Protein AF-A0A6S7K8Q0-F1 (afdb_monomer)

Secondary structure (DSSP, 8-state):
----------HHHHHHHHHHHHHHHHHHHHHHHHHHHHHHHHHHHHHHHHHHHHHHHHHHHHHHT-GGGHHHHHHHHHHHHT-----HHHHHTTHHHHHHHHHHHHHH-HHHHHHHHHHHHHTT---HHHHHHIIIIITGGG-SHHHHHHHHHHHHHHHHIIIII-SSTTGGG-SS--HHHHHHHHHHHH-HHHHHHHHHHHHHHHHHHHH--S----S-HHHHHHHS-HHHHHHHH-STT-TTHHHHHHHHHHHHHHHHHHHHHHHHHHHHHHGGG--HHHHHHHHHHHHHHHHHT--HHHHHHHHHHHIIIIIIHHHHHS-TTTT--S--PPPHHHHHHHHHHHHHHHHHHHHHTT--GGGS-HHHHHHHHTTT-

Solvent-accessible surface area (backbone atoms only — not comparable to full-atom values): 20858 Å² total; per-residue (Å²): 135,85,79,84,81,73,74,76,74,56,61,67,59,53,51,50,50,52,51,52,49,52,53,48,53,56,47,53,51,51,50,52,50,51,51,50,54,51,51,52,53,52,50,51,52,48,52,53,51,52,52,50,53,52,51,52,53,51,38,52,53,45,39,73,75,33,77,89,37,42,66,61,34,52,52,51,48,56,49,63,77,66,66,74,92,71,60,57,53,82,76,53,39,80,52,36,61,57,53,50,49,52,52,48,54,51,66,74,35,42,66,58,55,35,51,52,41,55,52,31,47,76,69,72,44,83,39,54,70,59,51,44,47,43,39,50,63,77,33,52,37,43,75,47,71,70,36,36,51,47,53,49,53,28,51,48,51,50,53,37,41,31,43,53,71,37,95,58,43,65,59,79,72,49,88,72,62,34,51,68,59,43,50,49,56,46,45,45,72,51,32,64,60,47,32,53,36,52,31,67,29,42,32,68,59,54,47,52,44,50,70,46,68,85,63,70,56,43,86,44,71,69,60,48,64,70,74,47,54,73,68,57,45,38,71,74,42,42,57,95,87,42,95,59,23,69,55,50,48,50,58,48,38,51,52,25,48,51,54,48,50,52,51,53,51,50,38,53,53,36,37,62,70,37,55,85,57,59,38,68,71,56,54,50,50,49,50,46,48,37,54,29,32,43,74,54,67,44,53,72,71,58,19,51,38,51,38,51,41,45,47,44,62,72,58,49,38,58,38,56,75,48,39,66,88,66,55,43,96,59,92,77,71,68,42,76,39,17,53,50,35,35,50,43,54,44,53,43,53,55,45,55,43,39,57,72,57,68,53,82,66,86,82,59,57,70,58,51,54,52,52,58,69,53,71,85,108

Mean predicted aligned error: 10.44 Å

pLDDT: mean 83.16, std 11.03, range [37.88, 95.56]

Sequence (377 aa):
MADREEGEIDISALRLHLRDEYAFVNKQKRDLQKDYNTIVSTGDSLLRGLWIAGQQWRNLNRLRGGPKFASECAYTSSLLDSIQFQDGYATVGFKEVKYGNFLRDLRENTEILKSILILADKYNIDTSAFLRTIITSLYGSCLFPVDEKSVLTIVKGIIQYHLVYSEKPLTIFSKDGNSFANILDVLFHTSLPCRAFLVLACREVVFDILLDGSLYWTLEEQELLSVMDVQEVRKRFGEPGSPGTTERIKDHMMRCWVALADTVYALFKKINSSLVCLPDSLIWIVSCFYKSSLKRGFNDGKARQLVMRFFINQVIVPLLSRPQPFIIDTEIRASRVANFNLKKVTLIIQTLVSIEAGDDMSYLSSEARQFYENLDK

Organism: Paramuricea clavata (NCBI:txid317549)

Nearest PDB structures (foldseek):
  3fay-assembly1_A  TM=6.959E-01  e=2.124E-05  Homo sapiens
  8bos-assembly1_G  TM=7.277E-01  e=2.956E-04  Homo sapiens
  1wq1-assembly1_G  TM=7.244E-01  e=3.080E-04  Homo sapiens

Radius of gyration: 29.37 Å; Cα contacts (8 Å, |Δi|>4): 299; chains: 1; bounding box: 106×54×82 Å

InterPro domains:
  IPR001936 Ras GTPase-activating domain [PF00616] (156-352)
  IPR001936 Ras GTPase-activating domain [PS50018] (177-354)
  IPR008936 Rho GTPase activation protein [G3DSA:1.10.506.10] (95-376)
  IPR008936 Rho GTPase activation protein [SSF48350] (123-356)

Structure (mmCIF, N/CA/C/O backbone):
data_AF-A0A6S7K8Q0-F1
#
_entry.id   AF-A0A6S7K8Q0-F1
#
loop_
_atom_site.group_PDB
_atom_site.id
_atom_site.type_symbol
_atom_site.label_atom_id
_atom_site.label_alt_id
_atom_site.label_comp_id
_atom_site.label_asym_id
_atom_site.label_entity_id
_atom_site.label_seq_id
_atom_site.pdbx_PDB_ins_code
_atom_site.Cartn_x
_atom_site.Cartn_y
_atom_site.Cartn_z
_atom_site.occupancy
_atom_site.B_iso_or_equiv
_atom_site.auth_seq_id
_atom_site.auth_comp_id
_atom_site.auth_asym_id
_atom_site.auth_atom_id
_atom_site.pdbx_PDB_model_num
ATOM 1 N N . MET A 1 1 ? -75.425 20.287 40.390 1.00 37.88 1 MET A N 1
ATOM 2 C CA . MET A 1 1 ? -75.888 18.935 40.022 1.00 37.88 1 MET A CA 1
ATOM 3 C C . MET A 1 1 ? -75.105 18.578 38.773 1.00 37.88 1 MET A C 1
ATOM 5 O O . MET A 1 1 ? -75.298 19.256 37.777 1.00 37.88 1 MET A O 1
ATOM 9 N N . ALA A 1 2 ? -73.937 17.959 38.965 1.00 43.38 2 ALA A N 1
ATOM 10 C CA . ALA A 1 2 ? -73.755 16.494 38.926 1.00 43.38 2 ALA A CA 1
ATOM 11 C C . ALA A 1 2 ? -73.730 16.065 37.441 1.00 43.38 2 ALA A C 1
ATOM 13 O O . ALA A 1 2 ? -74.684 16.356 36.737 1.00 43.38 2 ALA A O 1
ATOM 14 N N . ASP A 1 3 ? -72.661 15.547 36.843 1.00 40.62 3 ASP A N 1
ATOM 15 C CA . ASP A 1 3 ? -71.545 14.771 37.374 1.00 40.62 3 ASP A CA 1
ATOM 16 C C . ASP A 1 3 ? -70.276 15.029 36.551 1.00 40.62 3 ASP A C 1
ATOM 18 O O . ASP A 1 3 ? -70.314 15.143 35.326 1.00 40.62 3 ASP A O 1
ATOM 22 N N . ARG A 1 4 ? -69.132 15.132 37.236 1.00 43.72 4 ARG A N 1
ATOM 23 C CA . ARG A 1 4 ? -67.839 14.860 36.608 1.00 43.72 4 ARG A CA 1
ATOM 24 C C . ARG A 1 4 ? -67.750 13.342 36.534 1.00 43.72 4 ARG A C 1
ATOM 26 O O . ARG A 1 4 ? -67.587 12.711 37.571 1.00 43.72 4 ARG A O 1
ATOM 33 N N . GLU A 1 5 ? -67.870 12.778 35.338 1.00 47.22 5 GLU A N 1
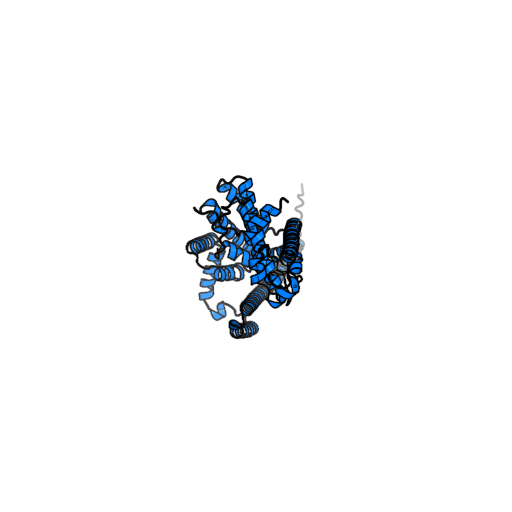ATOM 34 C CA . GLU A 1 5 ? -67.398 11.422 35.070 1.00 47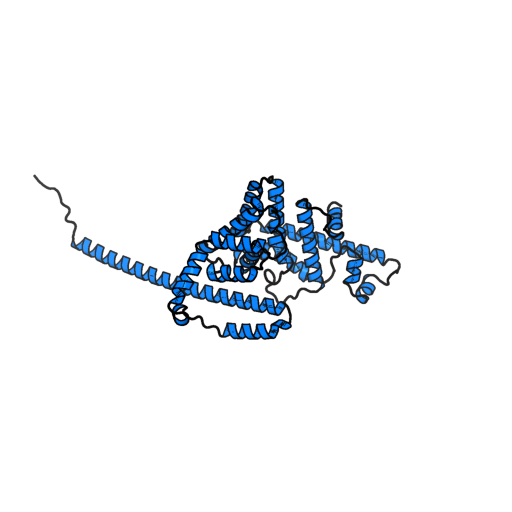.22 5 GLU A CA 1
ATOM 35 C C . GLU A 1 5 ? -65.873 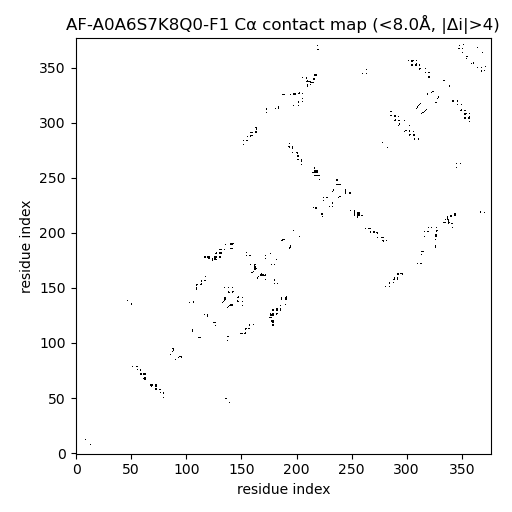11.429 35.257 1.00 47.22 5 GLU A C 1
ATOM 37 O O . GLU A 1 5 ? -65.096 11.680 34.336 1.00 47.22 5 GLU A O 1
ATOM 42 N N . GLU A 1 6 ? -65.432 11.228 36.499 1.00 47.88 6 GLU A N 1
ATOM 43 C CA . GLU A 1 6 ? -64.140 10.615 36.760 1.00 47.88 6 GLU A CA 1
ATOM 44 C C . GLU A 1 6 ? -64.212 9.241 36.102 1.00 47.88 6 GLU A C 1
ATOM 46 O O . GLU A 1 6 ? -64.800 8.312 36.647 1.00 47.88 6 GLU A O 1
ATOM 51 N N . GLY A 1 7 ? -63.701 9.142 34.873 1.00 54.78 7 GLY A N 1
ATOM 52 C CA . GLY A 1 7 ? -63.512 7.859 34.220 1.00 54.78 7 GLY A CA 1
ATOM 53 C C . GLY A 1 7 ? -62.668 7.005 35.152 1.00 54.78 7 GLY A C 1
ATOM 54 O O . GLY A 1 7 ? -61.476 7.276 35.310 1.00 54.78 7 GLY A O 1
ATOM 55 N N . GLU A 1 8 ? -63.301 6.035 35.813 1.00 56.06 8 GLU A N 1
ATOM 56 C CA . GLU A 1 8 ? -62.618 5.021 36.602 1.00 56.06 8 GLU A CA 1
ATOM 57 C C . GLU A 1 8 ? -61.567 4.401 35.687 1.00 56.06 8 GLU A C 1
ATOM 59 O O . GLU A 1 8 ? -61.870 3.640 34.767 1.00 56.06 8 GLU A O 1
ATOM 64 N N . ILE A 1 9 ? -60.307 4.783 35.896 1.00 64.06 9 ILE A N 1
ATOM 65 C CA . ILE A 1 9 ? -59.180 4.058 35.333 1.00 64.06 9 ILE A CA 1
ATOM 66 C C . ILE A 1 9 ? -59.350 2.653 35.889 1.00 64.06 9 ILE A C 1
ATOM 68 O O . ILE A 1 9 ? -59.177 2.464 37.091 1.00 64.06 9 ILE A O 1
ATOM 72 N N . ASP A 1 10 ? -59.733 1.691 35.048 1.00 78.62 10 ASP A N 1
ATOM 73 C CA . ASP A 1 10 ? -59.826 0.297 35.462 1.00 78.62 10 ASP A CA 1
ATOM 74 C C . ASP A 1 10 ? -58.421 -0.153 35.874 1.00 78.62 10 ASP A C 1
ATOM 76 O O . ASP A 1 10 ? -57.565 -0.517 35.060 1.00 78.62 10 ASP A O 1
ATOM 80 N N . ILE A 1 11 ? -58.170 -0.064 37.179 1.00 82.44 11 ILE A N 1
ATOM 81 C CA . ILE A 1 11 ? -56.893 -0.365 37.822 1.00 82.44 11 ILE A CA 1
ATOM 82 C C . ILE A 1 11 ? -56.471 -1.797 37.468 1.00 82.44 11 ILE A C 1
ATOM 84 O O . ILE A 1 11 ? -55.280 -2.094 37.359 1.00 82.44 11 ILE A O 1
ATOM 88 N N . SER A 1 12 ? -57.441 -2.681 37.232 1.00 82.31 12 SER A N 1
ATOM 89 C CA . SER A 1 12 ? -57.243 -4.068 36.818 1.00 82.31 12 SER A CA 1
ATOM 90 C C . SER A 1 12 ? -56.665 -4.155 35.406 1.00 82.31 12 SER A C 1
ATOM 92 O O . SER A 1 12 ? -55.671 -4.860 35.200 1.00 82.31 12 SER A O 1
ATOM 94 N N . ALA A 1 13 ? -57.241 -3.413 34.456 1.00 84.19 13 ALA A N 1
ATOM 95 C CA . ALA A 1 13 ? -56.757 -3.329 33.080 1.00 84.19 13 ALA A CA 1
ATOM 96 C C . ALA A 1 13 ? -55.360 -2.696 33.012 1.00 84.19 13 ALA A C 1
ATOM 98 O O . ALA A 1 13 ? -54.474 -3.234 32.345 1.00 84.19 13 ALA A O 1
ATOM 99 N N . LEU A 1 14 ? -55.118 -1.622 33.774 1.00 87.81 14 LEU A N 1
ATOM 100 C CA . LEU A 1 14 ? -53.800 -0.986 33.860 1.00 87.81 14 LEU A CA 1
ATOM 101 C C . LEU A 1 14 ? -52.747 -1.933 34.457 1.00 87.81 14 LEU A C 1
ATOM 103 O O . LEU A 1 14 ? -51.625 -2.016 33.959 1.00 87.81 14 LEU A O 1
ATOM 107 N N . ARG A 1 15 ? -53.106 -2.699 35.497 1.00 88.44 15 ARG A N 1
ATOM 108 C CA . ARG A 1 15 ? -52.216 -3.696 36.112 1.00 88.44 15 ARG A CA 1
ATOM 109 C C . ARG A 1 15 ? -51.845 -4.813 35.137 1.00 88.44 15 ARG A C 1
ATOM 111 O O . ARG A 1 15 ? -50.702 -5.266 35.145 1.00 88.44 15 ARG A O 1
ATOM 118 N N . LEU A 1 16 ? -52.798 -5.270 34.324 1.00 88.62 16 LEU A N 1
ATOM 119 C CA . LEU A 1 16 ? -52.558 -6.260 33.270 1.00 88.62 16 LEU A CA 1
ATOM 120 C C . LEU A 1 16 ? -51.626 -5.703 32.192 1.00 88.62 16 LEU A C 1
ATOM 122 O O . LEU A 1 16 ? -50.604 -6.325 31.912 1.00 88.62 16 LEU A O 1
ATOM 126 N N . HIS A 1 17 ? -51.905 -4.498 31.690 1.00 90.44 17 HIS A N 1
ATOM 127 C CA . HIS A 1 17 ? -51.052 -3.820 30.713 1.00 90.44 17 HIS A CA 1
ATOM 128 C C . HIS A 1 17 ? -49.616 -3.632 31.217 1.00 90.44 17 HIS A C 1
ATOM 130 O O . HIS A 1 17 ? -48.676 -4.004 30.522 1.00 90.44 17 HIS A O 1
ATOM 136 N N . LEU A 1 18 ? -49.425 -3.140 32.446 1.00 90.69 18 LEU A N 1
ATOM 137 C CA . LEU A 1 18 ? -48.092 -2.968 33.035 1.00 90.69 18 LEU A CA 1
ATOM 138 C C . LEU A 1 18 ? -47.353 -4.297 33.210 1.00 90.69 18 LEU A C 1
ATOM 140 O O . LEU A 1 18 ? -46.136 -4.357 33.043 1.00 90.69 18 LEU A O 1
ATOM 144 N N . ARG A 1 19 ? -48.068 -5.378 33.544 1.00 93.06 19 ARG A N 1
ATOM 145 C CA . ARG A 1 19 ? -47.469 -6.714 33.655 1.00 93.06 19 ARG A CA 1
ATOM 146 C C . ARG A 1 19 ? -46.992 -7.219 32.295 1.00 93.06 19 ARG A C 1
ATOM 148 O O . ARG A 1 19 ? -45.899 -7.782 32.209 1.00 93.06 19 ARG A O 1
ATOM 155 N N . ASP A 1 20 ? -47.794 -7.014 31.258 1.00 92.44 20 ASP A N 1
ATOM 156 C CA . ASP A 1 20 ? -47.483 -7.459 29.904 1.00 92.44 20 ASP A CA 1
ATOM 157 C C . ASP A 1 20 ? -46.362 -6.606 29.285 1.00 92.44 20 ASP A C 1
ATOM 159 O O . ASP A 1 20 ? -45.428 -7.160 28.702 1.00 92.44 20 ASP A O 1
ATOM 163 N N . GLU A 1 21 ? -46.356 -5.288 29.514 1.00 92.12 21 GLU A N 1
ATOM 164 C CA . GLU A 1 21 ? -45.237 -4.407 29.157 1.00 92.12 21 GLU A CA 1
ATOM 165 C C . GLU A 1 21 ? -43.955 -4.783 29.902 1.00 92.12 21 GLU A C 1
ATOM 167 O O . GLU A 1 21 ? -42.895 -4.897 29.289 1.00 92.12 21 GLU A O 1
ATOM 172 N N . TYR A 1 22 ? -44.027 -5.052 31.208 1.00 94.38 22 TYR A N 1
ATOM 173 C CA . TYR A 1 22 ? -42.873 -5.505 31.985 1.00 94.38 22 TYR A CA 1
ATOM 174 C C . TYR A 1 22 ? -42.307 -6.826 31.445 1.00 94.38 22 TYR A C 1
ATOM 176 O O . TYR A 1 22 ? -41.088 -6.994 31.324 1.00 94.38 22 TYR A O 1
ATOM 184 N N . ALA A 1 23 ? -43.176 -7.772 31.080 1.00 92.88 23 ALA A N 1
ATOM 185 C CA . ALA A 1 23 ? -42.770 -9.028 30.459 1.00 92.88 23 ALA A CA 1
ATOM 186 C C . ALA A 1 23 ? -42.138 -8.804 29.074 1.00 92.88 23 ALA A C 1
ATOM 188 O O . ALA A 1 23 ? -41.108 -9.413 28.766 1.00 92.88 23 ALA A O 1
ATOM 189 N N . PHE A 1 24 ? -42.708 -7.905 28.267 1.00 95.19 24 PHE A N 1
ATOM 190 C CA . PHE A 1 24 ? -42.184 -7.529 26.957 1.00 95.19 24 PHE A CA 1
ATOM 191 C C . PHE A 1 24 ? -40.806 -6.866 27.058 1.00 95.19 24 PHE A C 1
ATOM 193 O O . PHE A 1 24 ? -39.869 -7.314 26.398 1.00 95.19 24 PHE A O 1
ATOM 200 N N . VAL A 1 25 ? -40.634 -5.874 27.936 1.00 95.56 25 VAL A N 1
ATOM 201 C CA . VAL A 1 25 ? -39.352 -5.187 28.164 1.00 95.56 25 VAL A CA 1
ATOM 202 C C . VAL A 1 25 ? -38.282 -6.170 28.638 1.00 95.56 25 VAL A C 1
ATOM 204 O O . VAL A 1 25 ? -37.159 -6.157 28.135 1.00 95.56 25 VAL A O 1
ATOM 207 N N . ASN A 1 26 ? -38.616 -7.087 29.548 1.00 95.06 26 ASN A N 1
ATOM 208 C CA . ASN A 1 26 ? -37.674 -8.118 29.992 1.00 95.06 26 ASN A CA 1
ATOM 209 C C . ASN A 1 26 ? -37.341 -9.145 28.908 1.00 95.06 26 ASN A C 1
ATOM 211 O O . ASN A 1 26 ? -36.249 -9.716 28.913 1.00 95.06 26 ASN A O 1
ATOM 215 N N . LYS A 1 27 ? -38.269 -9.426 27.991 1.00 95.25 27 LYS A N 1
ATOM 216 C CA . LYS A 1 27 ? -37.978 -10.243 26.813 1.00 95.25 27 LYS A CA 1
ATOM 217 C C . LYS A 1 27 ? -37.010 -9.505 25.884 1.00 95.25 27 LYS A C 1
ATOM 219 O O . LYS A 1 27 ? -35.947 -10.043 25.616 1.00 95.25 27 LYS A O 1
ATOM 224 N N . GLN A 1 28 ? -37.306 -8.256 25.522 1.00 94.56 28 GLN A N 1
ATOM 225 C CA . GLN A 1 28 ? -36.435 -7.419 24.687 1.00 94.56 28 GLN A CA 1
ATOM 226 C C . GLN A 1 28 ? -35.033 -7.270 25.281 1.00 94.56 28 GLN A C 1
ATOM 228 O O . GLN A 1 28 ? -34.040 -7.414 24.579 1.00 94.56 28 GLN A O 1
ATOM 233 N N . LYS A 1 29 ? -34.925 -7.060 26.598 1.00 94.25 29 LYS A N 1
ATOM 234 C CA . LYS A 1 29 ? -33.631 -6.990 27.287 1.00 94.25 29 LYS A CA 1
ATOM 235 C C . LYS A 1 29 ? -32.840 -8.296 27.166 1.00 94.25 29 LYS A C 1
ATOM 237 O O . LYS A 1 29 ? -31.633 -8.251 26.948 1.00 94.25 29 LYS A O 1
ATOM 242 N N . ARG A 1 30 ? -33.503 -9.450 27.307 1.00 94.56 30 ARG A N 1
ATOM 243 C CA . ARG A 1 30 ? -32.865 -10.768 27.147 1.00 94.56 30 ARG A CA 1
ATOM 244 C C . ARG A 1 30 ? -32.440 -11.020 25.705 1.00 94.56 30 ARG A C 1
ATOM 246 O O . ARG A 1 30 ? -31.333 -11.509 25.498 1.00 94.56 30 ARG A O 1
ATOM 253 N N . ASP A 1 31 ? -33.285 -10.660 24.746 1.00 94.31 31 ASP A N 1
ATOM 254 C CA . ASP A 1 31 ? -33.000 -10.807 23.319 1.00 94.31 31 ASP A CA 1
ATOM 255 C C . ASP A 1 31 ? -31.802 -9.922 22.928 1.00 94.31 31 ASP A C 1
ATOM 257 O O . ASP A 1 31 ? -30.808 -10.434 22.419 1.00 94.31 31 ASP A O 1
ATOM 261 N N . LEU A 1 32 ? -31.795 -8.644 23.327 1.00 93.94 32 LEU A N 1
ATOM 262 C CA . LEU A 1 32 ? -30.661 -7.731 23.127 1.00 93.94 32 LEU A CA 1
ATOM 263 C C . LEU A 1 32 ? -29.368 -8.234 23.776 1.00 93.94 32 LEU A C 1
ATOM 265 O O . LEU A 1 32 ? -28.292 -8.107 23.198 1.00 93.94 32 LEU A O 1
ATOM 269 N N . GLN A 1 33 ? -29.446 -8.802 24.979 1.00 94.19 33 GLN A N 1
ATOM 270 C CA . GLN A 1 33 ? -28.268 -9.333 25.660 1.00 94.19 33 GLN A CA 1
ATOM 271 C C . GLN A 1 33 ? -27.723 -10.585 24.961 1.00 94.19 33 GLN A C 1
ATOM 273 O O . GLN A 1 33 ? -26.508 -10.772 24.880 1.00 94.19 33 GLN A O 1
ATOM 278 N N . LYS A 1 34 ? -28.606 -11.428 24.418 1.00 94.81 34 LYS A N 1
ATOM 279 C CA . LYS A 1 34 ? -28.221 -12.581 23.601 1.00 94.81 34 LYS A CA 1
ATOM 280 C C . LYS A 1 34 ? -27.557 -12.137 22.297 1.00 94.81 34 LYS A C 1
ATOM 282 O O . LYS A 1 34 ? -26.504 -12.674 21.948 1.00 94.81 34 LYS A O 1
ATOM 287 N N . ASP A 1 35 ? -28.128 -11.147 21.619 1.00 93.62 35 ASP A N 1
ATOM 288 C CA . ASP A 1 35 ? -27.572 -10.595 20.383 1.00 93.62 35 ASP A CA 1
ATOM 289 C C . ASP A 1 35 ? -26.212 -9.943 20.642 1.00 93.62 35 ASP A C 1
ATOM 291 O O . ASP A 1 35 ? -25.244 -10.242 19.946 1.00 93.62 35 ASP A O 1
ATOM 295 N N . TYR A 1 36 ? -26.092 -9.150 21.710 1.00 92.50 36 TYR A N 1
ATOM 296 C CA . TYR A 1 36 ? -24.826 -8.559 22.141 1.00 92.50 36 TYR A CA 1
ATOM 297 C C . TYR A 1 36 ? -23.747 -9.622 22.374 1.00 92.50 36 TYR A C 1
ATOM 299 O O . TYR A 1 36 ? -22.660 -9.531 21.807 1.00 92.50 36 TYR A O 1
ATOM 307 N N . ASN A 1 37 ? -24.052 -10.670 23.144 1.00 93.12 37 ASN A N 1
ATOM 308 C CA . ASN A 1 37 ? -23.099 -11.751 23.407 1.00 93.12 37 ASN A CA 1
ATOM 309 C C . ASN A 1 37 ? -22.684 -12.484 22.121 1.00 93.12 37 ASN A C 1
ATOM 311 O O . ASN A 1 37 ? -21.532 -12.896 21.990 1.00 93.12 37 ASN A O 1
ATOM 315 N N . THR A 1 38 ? -23.606 -12.626 21.166 1.00 94.00 38 THR A N 1
ATOM 316 C CA . THR A 1 38 ? -23.337 -13.246 19.860 1.00 94.00 38 THR A CA 1
ATOM 317 C C . THR A 1 38 ? -22.440 -12.361 18.994 1.00 94.00 38 THR A C 1
ATOM 319 O O . THR A 1 38 ? -21.509 -12.854 18.360 1.00 94.00 38 THR A O 1
ATOM 322 N N . ILE A 1 39 ? -22.673 -11.046 18.989 1.00 91.19 39 ILE A N 1
ATOM 323 C CA . ILE A 1 39 ? -21.827 -10.077 18.281 1.00 91.19 39 ILE A CA 1
ATOM 324 C C . ILE A 1 39 ? -20.417 -10.075 18.872 1.00 91.19 39 ILE A C 1
ATOM 326 O O . ILE A 1 39 ? -19.445 -10.134 18.121 1.00 91.19 39 ILE A O 1
ATOM 330 N N . VAL A 1 40 ? -20.295 -10.053 20.202 1.00 87.75 40 VAL A N 1
ATOM 331 C CA . VAL A 1 40 ? -18.998 -10.072 20.892 1.00 87.75 40 VAL A CA 1
ATOM 332 C C . VAL A 1 40 ? -18.228 -11.353 20.575 1.00 87.75 40 VAL A C 1
ATOM 334 O O . VAL A 1 40 ? -17.067 -11.272 20.184 1.00 87.75 40 VAL A O 1
ATOM 337 N N . SER A 1 41 ? -18.861 -12.526 20.668 1.00 89.31 41 SER A N 1
ATOM 338 C CA . SER A 1 41 ? -18.186 -13.798 20.374 1.00 89.31 41 SER A CA 1
ATOM 339 C C . SER A 1 41 ? -17.783 -13.926 18.901 1.00 89.31 41 SER A C 1
ATOM 341 O O . SER A 1 41 ? -16.685 -14.394 18.597 1.00 89.31 41 SER A O 1
ATOM 343 N N . THR A 1 42 ? -18.631 -13.453 17.983 1.00 88.81 42 THR A N 1
ATOM 344 C CA . THR A 1 42 ? -18.331 -13.429 16.544 1.00 88.81 42 THR A CA 1
ATOM 345 C C . THR A 1 42 ? -17.177 -12.476 16.240 1.00 88.81 42 THR A C 1
ATOM 347 O O . THR A 1 42 ? -16.263 -12.835 15.498 1.00 88.81 42 THR A O 1
ATOM 350 N N . GLY A 1 43 ? -17.182 -11.282 16.839 1.00 85.25 43 GLY A N 1
ATOM 351 C CA . GLY A 1 43 ? -16.106 -10.303 16.704 1.00 85.25 43 GLY A CA 1
ATOM 352 C C . GLY A 1 43 ? -14.774 -10.832 17.232 1.00 85.25 43 GLY A C 1
ATOM 353 O O . GLY A 1 43 ? -13.753 -10.698 16.561 1.00 85.25 43 GLY A O 1
ATOM 354 N N . ASP A 1 44 ? -14.787 -11.506 18.381 1.00 84.31 44 ASP A N 1
ATOM 355 C CA . ASP A 1 44 ? -13.581 -12.092 18.965 1.00 84.31 44 ASP A CA 1
ATOM 356 C C . ASP A 1 44 ? -13.022 -13.224 18.086 1.00 84.31 44 ASP A C 1
ATOM 358 O O . ASP A 1 44 ? -11.824 -13.273 17.797 1.00 84.31 44 ASP A O 1
ATOM 362 N N . SER A 1 45 ? -13.895 -14.085 17.549 1.00 87.81 45 SER A N 1
ATOM 363 C CA . SER A 1 45 ? -13.506 -15.109 16.572 1.00 87.81 45 SER A CA 1
ATOM 364 C C . SER A 1 45 ? -12.909 -14.502 15.298 1.00 87.81 45 SER A C 1
ATOM 366 O O . SER A 1 45 ? -11.920 -15.019 14.772 1.00 87.81 45 SER A O 1
ATOM 368 N N . LEU A 1 46 ? -13.488 -13.407 14.797 1.00 86.81 46 LEU A N 1
ATOM 369 C CA . LEU A 1 46 ? -13.002 -12.704 13.610 1.00 86.81 46 LEU A CA 1
ATOM 370 C C . LEU A 1 46 ? -11.608 -12.107 13.850 1.00 86.81 46 LEU A C 1
ATOM 372 O O . LEU A 1 46 ? -10.714 -12.301 13.029 1.00 86.81 46 LEU A O 1
ATOM 376 N N . LEU A 1 47 ? -11.403 -11.423 14.979 1.00 82.12 47 LEU A N 1
ATOM 377 C CA . LEU A 1 47 ? -10.116 -10.820 15.339 1.00 82.12 47 LEU A CA 1
ATOM 378 C C . LEU A 1 47 ? -9.013 -11.873 15.476 1.00 82.12 47 LEU A C 1
ATOM 380 O O . LEU A 1 47 ? -7.919 -11.691 14.937 1.00 82.12 47 LEU A O 1
ATOM 384 N N . ARG A 1 48 ? -9.311 -13.003 16.129 1.00 85.75 48 ARG A N 1
ATOM 385 C CA . ARG A 1 48 ? -8.389 -14.147 16.228 1.00 85.75 48 ARG A CA 1
ATOM 386 C C . ARG A 1 48 ? -8.019 -14.685 14.846 1.00 85.75 48 ARG A C 1
ATOM 388 O O . ARG A 1 48 ? -6.837 -14.871 14.558 1.00 85.75 48 ARG A O 1
ATOM 395 N N . GLY A 1 49 ? -9.013 -14.879 13.976 1.00 85.38 49 GLY A N 1
ATOM 396 C CA . GLY A 1 49 ? -8.806 -15.344 12.604 1.00 85.38 49 GLY A CA 1
ATOM 397 C C . GLY A 1 49 ? -7.946 -14.386 11.776 1.00 85.38 49 GLY A C 1
ATOM 398 O O . GLY A 1 49 ? -6.990 -14.813 11.130 1.00 85.38 49 GLY A O 1
ATOM 399 N N . LEU A 1 50 ? -8.227 -13.083 11.844 1.00 81.44 50 LEU A N 1
ATOM 400 C CA . LEU A 1 50 ? -7.450 -12.055 11.148 1.00 81.44 50 LEU A CA 1
ATOM 401 C C . LEU A 1 50 ? -6.013 -11.971 11.654 1.00 81.44 50 LEU A C 1
ATOM 403 O O . LEU A 1 50 ? -5.090 -11.813 10.855 1.00 81.44 50 LEU A O 1
ATOM 407 N N . TRP A 1 51 ? -5.805 -12.111 12.963 1.00 83.56 51 TRP A N 1
ATOM 408 C CA . TRP A 1 51 ? -4.466 -12.123 13.532 1.00 83.56 51 TRP A CA 1
ATOM 409 C C . TRP A 1 51 ? -3.657 -13.331 13.040 1.00 83.56 51 TRP A C 1
ATOM 411 O O . TRP A 1 51 ? -2.524 -13.149 12.589 1.00 83.56 51 TRP A O 1
ATOM 421 N N . ILE A 1 52 ? -4.242 -14.539 13.041 1.00 85.62 52 ILE A N 1
ATOM 422 C CA . ILE A 1 52 ? -3.593 -15.752 12.507 1.00 85.62 52 ILE A CA 1
ATOM 423 C C . ILE A 1 52 ? -3.262 -15.566 11.027 1.00 85.62 52 ILE A C 1
ATOM 425 O O . ILE A 1 52 ? -2.108 -15.749 10.635 1.00 85.62 52 ILE A O 1
ATOM 429 N N . ALA A 1 53 ? -4.240 -15.149 10.218 1.00 82.31 53 ALA A N 1
ATOM 430 C CA . ALA A 1 53 ? -4.045 -14.909 8.790 1.00 82.31 53 ALA A CA 1
ATOM 431 C C . ALA A 1 53 ? -2.921 -13.887 8.543 1.00 82.31 53 ALA A C 1
ATOM 433 O O . ALA A 1 53 ? -2.068 -14.084 7.677 1.00 82.31 53 ALA A O 1
ATOM 434 N N . GLY A 1 54 ? -2.856 -12.834 9.364 1.00 78.56 54 GLY A N 1
ATOM 435 C CA . GLY A 1 54 ? -1.776 -11.855 9.348 1.00 78.56 54 GLY A CA 1
ATOM 436 C C . GLY A 1 54 ? -0.400 -12.466 9.637 1.00 78.56 54 GLY A C 1
ATOM 437 O O . GLY A 1 54 ? 0.563 -12.159 8.930 1.00 78.56 54 GLY A O 1
ATOM 438 N N . GLN A 1 55 ? -0.275 -13.353 10.631 1.00 82.75 55 GLN A N 1
ATOM 439 C CA . GLN A 1 55 ? 0.995 -14.037 10.914 1.00 82.75 55 GLN A CA 1
ATOM 440 C C . GLN A 1 55 ? 1.380 -15.033 9.817 1.00 82.75 55 GLN A C 1
ATOM 442 O O . GLN A 1 55 ? 2.540 -15.060 9.405 1.00 82.75 55 GLN A O 1
ATOM 447 N N . GLN A 1 56 ? 0.425 -15.808 9.301 1.00 84.69 56 GLN A N 1
ATOM 448 C CA . GLN A 1 56 ? 0.658 -16.750 8.203 1.00 84.69 56 GLN A CA 1
ATOM 449 C C . GLN A 1 56 ? 1.153 -16.024 6.949 1.00 84.69 56 GLN A C 1
ATOM 451 O O . GLN A 1 56 ? 2.139 -16.429 6.334 1.00 84.69 56 GLN A O 1
ATOM 456 N N . TRP A 1 57 ? 0.538 -14.890 6.615 1.00 78.94 57 TRP A N 1
ATOM 457 C CA . TRP A 1 57 ? 0.961 -14.063 5.491 1.00 78.94 57 TRP A CA 1
ATOM 458 C C . TRP A 1 57 ? 2.385 -13.508 5.671 1.00 78.94 57 TRP A C 1
ATOM 460 O O . TRP A 1 57 ? 3.186 -13.508 4.733 1.00 78.94 57 TRP A O 1
ATOM 470 N N . ARG A 1 58 ? 2.763 -13.096 6.890 1.00 74.88 58 ARG A N 1
ATOM 471 C CA . ARG A 1 58 ? 4.151 -12.694 7.199 1.00 74.88 58 ARG A CA 1
ATOM 472 C C . ARG A 1 58 ? 5.123 -13.850 7.027 1.00 74.88 58 ARG A C 1
ATOM 474 O O . ARG A 1 58 ? 6.210 -13.654 6.483 1.00 74.88 58 ARG A O 1
ATOM 481 N N . ASN A 1 59 ? 4.730 -15.028 7.494 1.00 83.88 59 ASN A N 1
ATOM 482 C CA . ASN A 1 59 ? 5.529 -16.235 7.392 1.00 83.88 59 ASN A CA 1
ATOM 483 C C . ASN A 1 59 ? 5.813 -16.580 5.922 1.00 83.88 59 ASN A C 1
ATOM 485 O O . ASN A 1 59 ? 6.961 -16.776 5.527 1.00 83.88 59 ASN A O 1
ATOM 489 N N . LEU A 1 60 ? 4.779 -16.507 5.080 1.00 79.81 60 LEU A N 1
ATOM 490 C CA . LEU A 1 60 ? 4.895 -16.678 3.635 1.00 79.81 60 LEU A CA 1
ATOM 491 C C . LEU A 1 60 ? 5.844 -15.650 3.000 1.00 79.81 60 LEU A C 1
ATOM 493 O O . LEU A 1 60 ? 6.691 -16.009 2.183 1.00 79.81 60 LEU A O 1
ATOM 497 N N . ASN A 1 61 ? 5.743 -14.374 3.376 1.00 74.12 61 ASN A N 1
ATOM 498 C CA . ASN A 1 61 ? 6.620 -13.338 2.828 1.00 74.12 61 ASN A CA 1
ATOM 499 C C . ASN A 1 61 ? 8.088 -13.509 3.233 1.00 74.12 61 ASN A C 1
ATOM 501 O O . ASN A 1 61 ? 8.972 -13.248 2.420 1.00 74.12 61 ASN A O 1
ATOM 505 N N . ARG A 1 62 ? 8.365 -13.983 4.453 1.00 78.50 62 ARG A N 1
ATOM 506 C CA . ARG A 1 62 ? 9.731 -14.327 4.879 1.00 78.50 62 ARG A CA 1
ATOM 507 C C . ARG A 1 62 ? 10.294 -15.483 4.064 1.00 78.50 62 ARG A C 1
ATOM 509 O O . ARG A 1 62 ? 11.415 -15.384 3.574 1.00 78.50 62 ARG A O 1
ATOM 516 N N . LEU A 1 63 ? 9.492 -16.525 3.844 1.00 78.75 63 LEU A N 1
ATOM 517 C CA . LEU A 1 63 ? 9.873 -17.663 3.009 1.00 78.75 63 LEU A CA 1
ATOM 518 C C . LEU A 1 63 ? 10.181 -17.234 1.563 1.00 78.75 63 LEU A C 1
ATOM 520 O O . LEU A 1 63 ? 11.150 -17.700 0.965 1.00 78.75 63 LEU A O 1
ATOM 524 N N . ARG A 1 64 ? 9.404 -16.287 1.016 1.00 68.12 64 ARG A N 1
ATOM 525 C CA . ARG A 1 64 ? 9.662 -15.674 -0.302 1.00 68.12 64 ARG A CA 1
ATOM 526 C C . ARG A 1 64 ? 10.984 -14.895 -0.352 1.00 68.12 64 ARG A C 1
ATOM 528 O O . ARG A 1 64 ? 11.573 -14.795 -1.423 1.00 68.12 64 ARG A O 1
ATOM 535 N N . GLY A 1 65 ? 11.473 -14.390 0.784 1.00 66.81 65 GLY A N 1
ATOM 536 C CA . GLY A 1 65 ? 12.776 -13.727 0.919 1.00 66.81 65 GLY A CA 1
ATOM 537 C C . GLY A 1 65 ? 13.985 -14.657 0.751 1.00 66.81 65 GLY A C 1
ATOM 538 O O . GLY A 1 65 ? 15.115 -14.180 0.644 1.00 66.81 65 GLY A O 1
ATOM 539 N N . GLY A 1 66 ? 13.764 -15.974 0.695 1.00 70.38 66 GLY A N 1
ATOM 540 C CA . GLY A 1 66 ? 14.771 -16.966 0.334 1.00 70.38 66 GLY A CA 1
ATOM 541 C C . GLY A 1 66 ? 14.825 -18.166 1.287 1.00 70.38 66 GLY A C 1
ATOM 542 O O . GLY A 1 66 ? 14.262 -18.140 2.382 1.00 70.38 66 GLY A O 1
ATOM 543 N N . PRO A 1 67 ? 15.567 -19.222 0.908 1.00 73.94 67 PRO A N 1
ATOM 544 C CA . PRO A 1 67 ? 15.597 -20.494 1.636 1.00 73.94 67 PRO A CA 1
ATOM 545 C C . PRO A 1 67 ? 16.217 -20.393 3.038 1.00 73.94 67 PRO A C 1
ATOM 547 O O . PRO A 1 67 ? 15.997 -21.274 3.863 1.00 73.94 67 PRO A O 1
ATOM 550 N N . LYS A 1 68 ? 16.951 -19.312 3.338 1.00 79.75 68 LYS A N 1
ATOM 551 C CA . LYS A 1 68 ? 17.567 -19.066 4.654 1.00 79.75 68 LYS A CA 1
ATOM 552 C C . LYS A 1 68 ? 16.545 -19.000 5.794 1.00 79.75 68 LYS A C 1
ATOM 554 O O . LYS A 1 68 ? 16.889 -19.337 6.917 1.00 79.75 68 LYS A O 1
ATOM 559 N N . PHE A 1 69 ? 15.306 -18.606 5.501 1.00 75.81 69 PHE A N 1
ATOM 560 C CA . PHE A 1 69 ? 14.237 -18.482 6.493 1.00 75.81 69 PHE A CA 1
ATOM 561 C C . PHE A 1 69 ? 13.341 -19.725 6.574 1.00 75.81 69 PHE A C 1
ATOM 563 O O . PHE A 1 69 ? 12.396 -19.737 7.355 1.00 75.81 69 PHE A O 1
ATOM 570 N N . ALA A 1 70 ? 13.590 -20.769 5.774 1.00 81.75 70 ALA A N 1
ATOM 571 C CA . ALA A 1 70 ? 12.659 -21.888 5.629 1.00 81.75 70 ALA A CA 1
ATOM 572 C C . ALA A 1 70 ? 12.428 -22.668 6.934 1.00 81.75 70 ALA A C 1
ATOM 574 O O . ALA A 1 70 ? 11.288 -23.008 7.244 1.00 81.75 70 ALA A O 1
ATOM 575 N N . SER A 1 71 ? 13.480 -22.902 7.724 1.00 83.00 71 SER A N 1
ATOM 576 C CA . SER A 1 71 ? 13.386 -23.585 9.021 1.00 83.00 71 SER A CA 1
ATOM 577 C C . SER A 1 71 ? 12.618 -22.761 10.058 1.00 83.00 71 SER A C 1
ATOM 579 O O . SER A 1 71 ? 11.720 -23.284 10.715 1.00 83.00 71 SER A O 1
ATOM 581 N N . GLU A 1 72 ? 12.909 -21.463 10.164 1.00 83.81 72 GLU A N 1
ATOM 582 C CA . GLU A 1 72 ? 12.174 -20.535 11.033 1.00 83.81 72 GLU A CA 1
ATOM 583 C C . GLU A 1 72 ? 10.707 -20.415 10.618 1.00 83.81 72 GLU A C 1
ATOM 585 O O . GLU A 1 72 ? 9.823 -20.342 11.472 1.00 83.81 72 GLU A O 1
ATOM 590 N N . CYS A 1 73 ? 10.432 -20.420 9.311 1.00 85.50 73 CYS A N 1
ATOM 591 C CA . CYS A 1 73 ? 9.070 -20.346 8.806 1.00 85.50 73 CYS A CA 1
ATOM 592 C C . CYS A 1 73 ? 8.289 -21.631 9.093 1.00 85.50 73 CYS A C 1
ATOM 594 O O . CYS A 1 73 ? 7.131 -21.560 9.503 1.00 85.50 73 CYS A O 1
ATOM 596 N N . ALA A 1 74 ? 8.917 -22.799 8.940 1.00 85.25 74 ALA A N 1
ATOM 597 C CA . ALA A 1 74 ? 8.313 -24.077 9.307 1.00 85.25 74 ALA A CA 1
ATOM 598 C C . ALA A 1 74 ? 7.995 -24.132 10.810 1.00 85.25 74 ALA A C 1
ATOM 600 O O . ALA A 1 74 ? 6.878 -24.482 11.182 1.00 85.25 74 ALA A O 1
ATOM 601 N N . TYR A 1 75 ? 8.931 -23.688 11.657 1.00 87.06 75 TYR A N 1
ATOM 602 C CA . TYR A 1 75 ? 8.715 -23.569 13.101 1.00 87.06 75 TYR A CA 1
ATOM 603 C C . TYR A 1 75 ? 7.595 -22.579 13.449 1.00 87.06 75 TYR A C 1
ATOM 605 O O . TYR A 1 75 ? 6.747 -22.848 14.292 1.00 87.06 75 TYR A O 1
ATOM 613 N N . THR A 1 76 ? 7.557 -21.425 12.781 1.00 85.88 76 THR A N 1
ATOM 614 C CA . THR A 1 76 ? 6.498 -20.431 13.001 1.00 85.88 76 THR A CA 1
ATOM 615 C C . THR A 1 76 ? 5.138 -20.988 12.579 1.00 85.88 76 THR A C 1
ATOM 617 O O . THR A 1 76 ? 4.151 -20.739 13.258 1.00 85.88 76 THR A O 1
ATOM 620 N N . SER A 1 77 ? 5.071 -21.767 11.494 1.00 88.50 77 SER A N 1
ATOM 621 C CA . SER A 1 77 ? 3.828 -22.404 11.046 1.00 88.50 77 SER A CA 1
ATOM 622 C C . SER A 1 77 ? 3.331 -23.434 12.054 1.00 88.50 77 SER A C 1
ATOM 624 O O . SER A 1 77 ? 2.171 -23.372 12.444 1.00 88.50 77 SER A O 1
ATOM 626 N N . SER A 1 78 ? 4.210 -24.320 12.537 1.00 87.50 78 SER A N 1
ATOM 627 C CA . SER A 1 78 ? 3.821 -25.307 13.548 1.00 87.50 78 SER A CA 1
ATOM 628 C C . SER A 1 78 ? 3.404 -24.645 14.860 1.00 87.50 78 SER A C 1
ATOM 630 O O . SER A 1 78 ? 2.457 -25.093 15.502 1.00 87.50 78 SER A O 1
ATOM 632 N N . LEU A 1 79 ? 4.058 -23.538 15.234 1.00 88.12 79 LEU A N 1
ATOM 633 C CA . LEU A 1 79 ? 3.642 -22.734 16.375 1.00 88.12 79 LEU A CA 1
ATOM 634 C C . LEU A 1 79 ? 2.233 -22.176 16.160 1.00 88.12 79 LEU A C 1
ATOM 636 O O . LEU A 1 79 ? 1.406 -22.355 17.048 1.00 88.12 79 LEU A O 1
ATOM 640 N N . LEU A 1 80 ? 1.951 -21.563 15.000 1.00 87.94 80 LEU A N 1
ATOM 641 C CA . LEU A 1 80 ? 0.640 -20.995 14.653 1.00 87.94 80 LEU A CA 1
ATOM 642 C C . LEU A 1 80 ? -0.486 -22.038 14.699 1.00 87.94 80 LEU A C 1
ATOM 644 O O . LEU A 1 80 ? -1.556 -21.732 15.219 1.00 87.94 80 LEU A O 1
ATOM 648 N N . ASP A 1 81 ? -0.228 -23.259 14.227 1.00 86.38 81 ASP A N 1
ATOM 649 C CA . ASP A 1 81 ? -1.195 -24.366 14.259 1.00 86.38 81 ASP A CA 1
ATOM 650 C C . ASP A 1 81 ? -1.496 -24.845 15.692 1.00 86.38 81 ASP A C 1
ATOM 652 O O . ASP A 1 81 ? -2.569 -25.378 15.968 1.00 86.38 81 ASP A O 1
ATOM 656 N N . SER A 1 82 ? -0.561 -24.626 16.623 1.00 86.94 82 SER A N 1
ATOM 657 C CA . SER A 1 82 ? -0.683 -25.004 18.038 1.00 86.94 82 SER A CA 1
ATOM 658 C C . SER A 1 82 ? -1.200 -23.887 18.958 1.00 86.94 82 SER A C 1
ATOM 660 O O . SER A 1 82 ? -1.255 -24.071 20.176 1.00 86.94 82 SER A O 1
ATOM 662 N N . ILE A 1 83 ? -1.572 -22.720 18.418 1.00 87.00 83 ILE A N 1
ATOM 663 C CA . ILE A 1 83 ? -1.958 -21.566 19.241 1.00 87.00 83 ILE A CA 1
ATOM 664 C C . ILE A 1 83 ? -3.270 -21.813 19.978 1.00 87.00 83 ILE A C 1
ATOM 666 O O . ILE A 1 83 ? -4.308 -22.109 19.389 1.00 87.00 83 ILE A O 1
ATOM 670 N N . GLN A 1 84 ? -3.232 -21.566 21.285 1.00 84.38 84 GLN A N 1
ATOM 671 C CA . GLN A 1 84 ? -4.413 -21.444 22.125 1.00 84.38 84 GLN A CA 1
ATOM 672 C C . GLN A 1 84 ? -4.515 -20.012 22.643 1.00 84.38 84 GLN A C 1
ATOM 674 O O . GLN A 1 84 ? -3.609 -19.508 23.307 1.00 84.38 84 GLN A O 1
ATOM 679 N N . PHE A 1 85 ? -5.632 -19.355 22.344 1.00 83.31 85 PHE A N 1
ATOM 680 C CA . PHE A 1 85 ? -5.937 -18.039 22.895 1.00 83.31 85 PHE A CA 1
ATOM 681 C C . PHE A 1 85 ? -6.409 -18.203 24.337 1.00 83.31 85 PHE A C 1
ATOM 683 O O . PHE A 1 85 ? -7.424 -18.853 24.589 1.00 83.31 85 PHE A O 1
ATOM 690 N N . GLN A 1 86 ? -5.661 -17.619 25.266 1.00 82.81 86 GLN A N 1
ATOM 691 C CA . GLN A 1 86 ? -5.963 -17.637 26.694 1.00 82.81 86 GLN A CA 1
ATOM 692 C C . GLN A 1 86 ? -6.451 -16.265 27.152 1.00 82.81 86 GLN A C 1
ATOM 694 O O . GLN A 1 86 ? -6.135 -15.244 26.540 1.00 82.81 86 GLN A O 1
ATOM 699 N N . ASP A 1 87 ? -7.214 -16.263 28.239 1.00 80.94 87 ASP A N 1
ATOM 700 C CA . ASP A 1 87 ? -7.673 -15.044 28.892 1.00 80.94 87 ASP A CA 1
ATOM 701 C C . ASP A 1 87 ? -6.476 -14.273 29.482 1.00 80.94 87 ASP A C 1
ATOM 703 O O . ASP A 1 87 ? -5.614 -14.848 30.157 1.00 80.94 87 ASP A O 1
ATOM 707 N N . GLY A 1 88 ? -6.406 -12.968 29.207 1.00 79.44 88 GLY A N 1
ATOM 708 C CA . GLY A 1 88 ? -5.329 -12.104 29.688 1.00 79.44 88 GLY A CA 1
ATOM 709 C C . GLY A 1 88 ? -5.269 -12.042 31.214 1.00 79.44 88 GLY A C 1
ATOM 710 O O . GLY A 1 88 ? -4.174 -12.036 31.786 1.00 79.44 88 GLY A O 1
ATOM 711 N N . TYR A 1 89 ? -6.419 -12.090 31.883 1.00 80.19 89 TYR A N 1
ATOM 712 C CA . TYR A 1 89 ? -6.513 -12.118 33.335 1.00 80.19 89 TYR A CA 1
ATOM 713 C C . TYR A 1 89 ? -5.919 -13.404 33.901 1.00 80.19 89 TYR A C 1
ATOM 715 O O . TYR A 1 89 ? -5.174 -13.369 34.881 1.00 80.19 89 TYR A O 1
ATOM 723 N N . ALA A 1 90 ? -6.199 -14.544 33.265 1.00 83.38 90 ALA A N 1
ATOM 724 C CA . ALA A 1 90 ? -5.701 -15.844 33.712 1.00 83.38 90 ALA A CA 1
ATOM 725 C C . ALA A 1 90 ? -4.166 -15.928 33.662 1.00 83.38 90 ALA A C 1
ATOM 727 O O . ALA A 1 90 ? -3.552 -16.544 34.532 1.00 83.38 90 ALA A O 1
ATOM 728 N N . THR A 1 91 ? -3.541 -15.272 32.680 1.00 82.81 91 THR A N 1
ATOM 729 C CA . THR A 1 91 ? -2.087 -15.340 32.466 1.00 82.81 91 THR A CA 1
ATOM 730 C C . THR A 1 91 ? -1.326 -14.229 33.182 1.00 82.81 91 THR A C 1
ATOM 732 O O . THR A 1 91 ? -0.280 -14.468 33.786 1.00 82.81 91 THR A O 1
ATOM 735 N N . VAL A 1 92 ? -1.813 -12.989 33.102 1.00 82.62 92 VAL A N 1
ATOM 736 C CA . VAL A 1 92 ? -1.083 -11.795 33.566 1.00 82.62 92 VAL A CA 1
ATOM 737 C C . VAL A 1 92 ? -1.651 -11.243 34.884 1.00 82.62 92 VAL A C 1
ATOM 739 O O . VAL A 1 92 ? -1.054 -10.352 35.504 1.00 82.62 92 VAL A O 1
ATOM 742 N N . GLY A 1 93 ? -2.777 -11.790 35.354 1.00 87.50 93 GLY A N 1
ATOM 743 C CA . GLY A 1 93 ? -3.431 -11.423 36.607 1.00 87.50 93 GLY A CA 1
ATOM 744 C C . GLY A 1 93 ? -3.809 -9.945 36.654 1.00 87.50 93 GLY A C 1
ATOM 745 O O . GLY A 1 93 ? -4.150 -9.321 35.653 1.00 87.50 93 GLY A O 1
ATOM 746 N N . PHE A 1 94 ? -3.644 -9.329 37.826 1.00 85.12 94 PHE A N 1
ATOM 747 C CA . PHE A 1 94 ? -3.950 -7.909 38.046 1.00 85.12 94 PHE A CA 1
ATOM 748 C C . PHE A 1 94 ? -3.207 -6.937 37.105 1.00 85.12 94 PHE A C 1
ATOM 750 O O . PHE A 1 94 ? -3.633 -5.795 36.921 1.00 85.12 94 PHE A O 1
ATOM 757 N N . LYS A 1 95 ? -2.086 -7.351 36.498 1.00 86.69 95 LYS A N 1
ATOM 758 C CA . LYS A 1 95 ? -1.351 -6.494 35.557 1.00 86.69 95 LYS A CA 1
ATOM 759 C C . LYS A 1 95 ? -2.108 -6.282 34.249 1.00 86.69 95 LYS A C 1
ATOM 761 O O . LYS A 1 95 ? -1.860 -5.268 33.603 1.00 86.69 95 LYS A O 1
ATOM 766 N N . GLU A 1 96 ? -3.028 -7.174 33.883 1.00 86.56 96 GLU A N 1
ATOM 767 C CA . GLU A 1 96 ? -3.873 -7.012 32.698 1.00 86.56 96 GLU A CA 1
ATOM 768 C C . GLU A 1 96 ? -4.601 -5.666 32.725 1.00 86.56 96 GLU A C 1
ATOM 770 O O . GLU A 1 96 ? -4.547 -4.927 31.750 1.00 86.56 96 GLU A O 1
ATOM 775 N N . VAL A 1 97 ? -5.166 -5.277 33.872 1.00 87.81 97 VAL A N 1
ATOM 776 C CA . VAL A 1 97 ? -5.854 -3.987 34.026 1.00 87.81 97 VAL A CA 1
ATOM 777 C C . VAL A 1 97 ? -4.909 -2.814 33.746 1.00 87.81 97 VAL A C 1
ATOM 779 O O . VAL A 1 97 ? -5.295 -1.843 33.100 1.00 87.81 97 VAL A O 1
ATOM 782 N N . LYS A 1 98 ? -3.645 -2.899 34.185 1.00 88.19 98 LYS A N 1
ATOM 783 C CA . LYS A 1 98 ? -2.645 -1.847 33.937 1.00 88.19 98 LYS A CA 1
ATOM 784 C C . LYS A 1 98 ? -2.267 -1.761 32.460 1.00 88.19 98 LYS A C 1
ATOM 786 O O . LYS A 1 98 ? -2.232 -0.660 31.917 1.00 88.19 98 LYS A O 1
ATOM 791 N N . TYR A 1 99 ? -2.003 -2.898 31.816 1.00 88.69 99 TYR A N 1
ATOM 792 C CA . TYR A 1 99 ? -1.686 -2.936 30.387 1.00 88.69 99 TYR A CA 1
ATOM 793 C C . TYR A 1 99 ? -2.886 -2.524 29.529 1.00 88.69 99 TYR A C 1
ATOM 795 O O . TYR A 1 99 ? -2.719 -1.751 28.593 1.00 88.69 99 TYR A O 1
ATOM 803 N N . GLY A 1 100 ? -4.091 -2.970 29.880 1.00 87.50 100 GLY A N 1
ATOM 804 C CA . GLY A 1 100 ? -5.336 -2.603 29.214 1.00 87.50 100 GLY A CA 1
ATOM 805 C C . GLY A 1 100 ? -5.623 -1.109 29.315 1.00 87.50 100 GLY A C 1
ATOM 806 O O . GLY A 1 100 ? -5.921 -0.486 28.301 1.00 87.50 100 GLY A O 1
ATOM 807 N N . ASN A 1 101 ? -5.449 -0.509 30.498 1.00 90.25 101 ASN A N 1
ATOM 808 C CA . ASN A 1 101 ? -5.562 0.941 30.664 1.00 90.25 101 ASN A CA 1
ATOM 809 C C . ASN A 1 101 ? -4.527 1.681 29.809 1.00 90.25 101 ASN A C 1
ATOM 811 O O . ASN A 1 101 ? -4.902 2.567 29.056 1.00 90.25 101 ASN A O 1
ATOM 815 N N . PHE A 1 102 ? -3.256 1.270 29.844 1.00 91.00 102 PHE A N 1
ATOM 816 C CA . PHE A 1 102 ? -2.215 1.883 29.015 1.00 91.00 102 PHE A CA 1
ATOM 817 C C . PHE A 1 102 ? -2.537 1.810 27.514 1.00 91.00 102 PHE A C 1
ATOM 819 O O . PHE A 1 102 ? -2.413 2.803 26.803 1.00 91.00 102 PHE A O 1
ATOM 826 N N . LEU A 1 103 ? -2.964 0.642 27.025 1.00 90.31 103 LEU A N 1
ATOM 827 C CA . LEU A 1 103 ? -3.321 0.450 25.620 1.00 90.31 103 LEU A CA 1
ATOM 828 C C . LEU A 1 103 ? -4.571 1.247 25.238 1.00 90.31 103 LEU A C 1
ATOM 830 O O . LEU A 1 103 ? -4.607 1.828 24.155 1.00 90.31 103 LEU A O 1
ATOM 834 N N . ARG A 1 104 ? -5.571 1.321 26.122 1.00 90.50 104 ARG A N 1
ATOM 835 C CA . ARG A 1 104 ? -6.750 2.169 25.924 1.00 90.50 104 ARG A CA 1
ATOM 836 C C . ARG A 1 104 ? -6.346 3.635 25.822 1.00 90.50 104 ARG A C 1
ATOM 838 O O . ARG A 1 104 ? -6.709 4.278 24.844 1.00 90.50 104 ARG A O 1
ATOM 845 N N . ASP A 1 105 ? -5.555 4.131 26.767 1.00 89.94 105 ASP A N 1
ATOM 846 C CA . ASP A 1 105 ? -5.112 5.525 26.789 1.00 89.94 105 ASP A CA 1
ATOM 847 C C . ASP A 1 105 ? -4.280 5.850 25.533 1.00 89.94 105 ASP A C 1
ATOM 849 O O . ASP A 1 105 ? -4.409 6.928 24.952 1.00 89.94 105 ASP A O 1
ATOM 853 N N . LEU A 1 106 ? -3.479 4.891 25.048 1.00 90.06 106 LEU A N 1
ATOM 854 C CA . LEU A 1 106 ? -2.745 5.004 23.787 1.00 90.06 106 LEU A CA 1
ATOM 855 C C . LEU A 1 106 ? -3.675 5.044 22.560 1.00 90.06 106 LEU A C 1
ATOM 857 O O . LEU A 1 106 ? -3.428 5.820 21.639 1.00 90.06 106 LEU A O 1
ATOM 861 N N . ARG A 1 107 ? -4.736 4.223 22.537 1.00 90.00 107 ARG A N 1
ATOM 862 C CA . ARG A 1 107 ? -5.732 4.179 21.450 1.00 90.00 107 ARG A CA 1
ATOM 863 C C . ARG A 1 107 ? -6.550 5.465 21.386 1.00 90.00 107 ARG A C 1
ATOM 865 O O . ARG A 1 107 ? -6.773 5.984 20.293 1.00 90.00 107 ARG A O 1
ATOM 872 N N . GLU A 1 108 ? -6.995 5.951 22.543 1.00 89.62 108 GLU A N 1
ATOM 873 C CA . GLU A 1 108 ? -7.813 7.158 22.689 1.00 89.62 108 GLU A CA 1
ATOM 874 C C . GLU A 1 108 ? -7.005 8.428 22.397 1.00 89.62 108 GLU A C 1
ATOM 876 O O . GLU A 1 108 ? -7.538 9.392 21.845 1.00 89.62 108 GLU A O 1
ATOM 881 N N . ASN A 1 109 ? -5.703 8.426 22.698 1.00 90.62 109 ASN A N 1
ATOM 882 C CA . ASN A 1 109 ? -4.832 9.571 22.474 1.00 90.62 109 ASN A CA 1
ATOM 883 C C . ASN A 1 109 ? -4.050 9.479 21.151 1.00 90.62 109 ASN A C 1
ATOM 885 O O . ASN A 1 109 ? -2.833 9.269 21.114 1.00 90.62 109 ASN A O 1
ATOM 889 N N . THR A 1 110 ? -4.749 9.722 20.039 1.00 90.88 110 THR A N 1
ATOM 890 C CA . THR A 1 110 ? -4.153 9.736 18.688 1.00 90.88 110 THR A CA 1
ATOM 891 C C . THR A 1 110 ? -3.038 10.776 18.522 1.00 90.88 110 THR A C 1
ATOM 893 O O . THR A 1 110 ? -2.168 10.626 17.664 1.00 90.88 110 THR A O 1
ATOM 896 N N . GLU A 1 111 ? -3.034 11.832 19.339 1.00 91.31 111 GLU A N 1
ATOM 897 C CA . GLU A 1 111 ? -2.025 12.896 19.303 1.00 91.31 111 GLU A CA 1
ATOM 898 C C . GLU A 1 111 ? -0.654 12.423 19.803 1.00 91.31 111 GLU A C 1
ATOM 900 O O . GLU A 1 111 ? 0.373 12.806 19.230 1.00 91.31 111 GLU A O 1
ATOM 905 N N . ILE A 1 112 ? -0.625 11.550 20.818 1.00 90.94 112 ILE A N 1
ATOM 906 C CA . ILE A 1 112 ? 0.614 10.935 21.314 1.00 90.94 112 ILE A CA 1
ATOM 907 C C . ILE A 1 112 ? 1.212 10.037 20.234 1.00 90.94 112 ILE A C 1
ATOM 909 O O . ILE A 1 112 ? 2.382 10.198 19.890 1.00 90.94 112 ILE A O 1
ATOM 913 N N . LEU A 1 113 ? 0.409 9.138 19.653 1.00 91.69 113 LEU A N 1
ATOM 914 C CA . LEU A 1 113 ? 0.872 8.242 18.590 1.00 91.69 113 LEU A CA 1
ATOM 915 C C . LEU A 1 113 ? 1.410 9.021 17.394 1.00 91.69 113 LEU A C 1
ATOM 917 O O . LEU A 1 113 ? 2.514 8.751 16.929 1.00 91.69 113 LEU A O 1
ATOM 921 N N . LYS A 1 114 ? 0.680 10.046 16.950 1.00 92.75 114 LYS A N 1
ATOM 922 C CA . LYS A 1 114 ? 1.145 10.957 15.903 1.00 92.75 114 LYS A CA 1
ATOM 923 C C . LYS A 1 114 ? 2.509 11.568 16.250 1.00 92.75 114 LYS A C 1
ATOM 925 O O . LYS A 1 114 ? 3.407 11.557 15.414 1.00 92.75 114 LYS A O 1
ATOM 930 N N . SER A 1 115 ? 2.675 12.091 17.464 1.00 91.12 115 SER A N 1
ATOM 931 C CA . SER A 1 115 ? 3.923 12.738 17.897 1.00 91.12 115 SER A CA 1
ATOM 932 C C . SER A 1 115 ? 5.100 11.760 17.959 1.00 91.12 115 SER A C 1
ATOM 934 O O . SER A 1 115 ? 6.202 12.108 17.539 1.00 91.12 115 SER A O 1
ATOM 936 N N . ILE A 1 116 ? 4.865 10.527 18.421 1.00 91.50 116 ILE A N 1
ATOM 937 C CA . ILE A 1 116 ? 5.870 9.453 18.429 1.00 91.50 116 ILE A CA 1
ATOM 938 C C . ILE A 1 116 ? 6.326 9.136 17.003 1.00 91.50 116 ILE A C 1
ATOM 940 O O . ILE A 1 116 ? 7.525 9.057 16.754 1.00 91.50 116 ILE A O 1
ATOM 944 N N . LEU A 1 117 ? 5.388 8.990 16.065 1.00 91.38 117 LEU A N 1
ATOM 945 C CA . LEU A 1 117 ? 5.697 8.666 14.669 1.00 91.38 117 LEU A CA 1
ATOM 946 C C . LEU A 1 117 ? 6.453 9.798 13.969 1.00 91.38 117 LEU A C 1
ATOM 948 O O . LEU A 1 117 ? 7.440 9.546 13.291 1.00 91.38 117 LEU A O 1
ATOM 952 N N . ILE A 1 118 ? 6.057 11.049 14.209 1.00 89.25 118 ILE A N 1
ATOM 953 C CA . ILE A 1 118 ? 6.773 12.225 13.697 1.00 89.25 118 ILE A CA 1
ATOM 954 C C . ILE A 1 118 ? 8.221 12.264 14.213 1.00 89.25 118 ILE A C 1
ATOM 956 O O . ILE A 1 118 ? 9.148 12.566 13.460 1.00 89.25 118 ILE A O 1
ATOM 960 N N . LEU A 1 119 ? 8.432 11.966 15.499 1.00 89.44 119 LEU A N 1
ATOM 961 C CA . LEU A 1 119 ? 9.777 11.891 16.068 1.00 89.44 119 LEU A CA 1
ATOM 962 C C . LEU A 1 119 ? 10.572 10.726 15.473 1.00 89.44 119 LEU A C 1
ATOM 964 O O . LEU A 1 119 ? 11.736 10.913 15.131 1.00 89.44 119 LEU A O 1
ATOM 968 N N . ALA A 1 120 ? 9.956 9.556 15.310 1.00 89.31 120 ALA A N 1
ATOM 969 C CA . ALA A 1 120 ? 10.595 8.402 14.688 1.00 89.31 120 ALA A CA 1
ATOM 970 C C . ALA A 1 120 ? 11.049 8.710 13.253 1.00 89.31 120 ALA A C 1
ATOM 972 O O . ALA A 1 120 ? 12.194 8.420 12.910 1.00 89.31 120 ALA A O 1
ATOM 973 N N . ASP A 1 121 ? 10.211 9.394 12.469 1.00 87.19 121 ASP A N 1
ATOM 974 C CA . ASP A 1 121 ? 10.539 9.833 11.110 1.00 87.19 121 ASP A CA 1
ATOM 975 C C . ASP A 1 121 ? 11.705 10.833 11.102 1.00 87.19 121 ASP A C 1
ATOM 977 O O . ASP A 1 121 ? 12.579 10.762 10.244 1.00 87.19 121 ASP A O 1
ATOM 981 N N . LYS A 1 122 ? 11.786 11.735 12.090 1.00 83.81 122 LYS A N 1
ATOM 982 C CA . LYS A 1 122 ? 12.916 12.673 12.222 1.00 83.81 122 LYS A CA 1
ATOM 983 C C . LYS A 1 122 ? 14.250 11.961 12.480 1.00 83.81 122 LYS A C 1
ATOM 985 O O . LYS A 1 122 ? 15.291 12.450 12.044 1.00 83.81 122 LYS A O 1
ATOM 990 N N . TYR A 1 123 ? 14.224 10.842 13.201 1.00 86.06 123 TYR A N 1
ATOM 991 C CA . TYR A 1 123 ? 15.407 10.037 13.520 1.00 86.06 123 TYR A CA 1
ATOM 992 C C . TYR A 1 123 ? 15.614 8.849 12.565 1.00 86.06 123 TYR A C 1
ATOM 994 O O . TYR A 1 123 ? 16.523 8.055 12.800 1.00 86.06 123 TYR A O 1
ATOM 1002 N N . ASN A 1 124 ? 14.813 8.726 11.498 1.00 82.81 124 ASN A N 1
ATOM 1003 C CA . ASN A 1 124 ? 14.834 7.602 10.552 1.00 82.81 124 ASN A CA 1
ATOM 1004 C C . ASN A 1 124 ? 14.749 6.223 11.240 1.00 82.81 124 ASN A C 1
ATOM 1006 O O . ASN A 1 124 ? 15.444 5.278 10.864 1.00 82.81 124 ASN A O 1
ATOM 1010 N N . ILE A 1 125 ? 13.920 6.111 12.280 1.00 87.12 125 ILE A N 1
ATOM 1011 C CA . ILE A 1 125 ? 13.679 4.845 12.981 1.00 87.12 125 ILE A CA 1
ATOM 1012 C C . ILE A 1 125 ? 12.642 4.039 12.194 1.00 87.12 125 ILE A C 1
ATOM 1014 O O . ILE A 1 125 ? 11.576 4.556 11.872 1.00 87.12 125 ILE A O 1
ATOM 1018 N N . ASP A 1 126 ? 12.919 2.759 11.933 1.00 85.62 126 ASP A N 1
ATOM 1019 C CA . ASP A 1 126 ? 11.954 1.867 11.284 1.00 85.62 126 ASP A CA 1
ATOM 1020 C C . ASP A 1 126 ? 10.728 1.631 12.183 1.00 85.62 126 ASP A C 1
ATOM 1022 O O . ASP A 1 126 ? 10.798 0.978 13.228 1.00 85.62 126 ASP A O 1
ATOM 1026 N N . THR A 1 127 ? 9.582 2.163 11.758 1.00 87.81 127 THR A N 1
ATOM 1027 C CA . THR A 1 127 ? 8.299 2.045 12.460 1.00 87.81 127 THR A CA 1
ATOM 1028 C C . THR A 1 127 ? 7.425 0.903 11.944 1.00 87.81 127 THR A C 1
ATOM 1030 O O . THR A 1 127 ? 6.334 0.687 12.477 1.00 87.81 127 THR A O 1
ATOM 1033 N N . SER A 1 128 ? 7.874 0.132 10.949 1.00 85.75 128 SER A N 1
ATOM 1034 C CA . SER A 1 128 ? 7.051 -0.853 10.235 1.00 85.75 128 SER A CA 1
ATOM 1035 C C . SER A 1 128 ? 6.442 -1.923 11.152 1.00 85.75 128 SER A C 1
ATOM 1037 O O . SER A 1 128 ? 5.236 -2.186 11.105 1.00 85.75 128 SER A O 1
ATOM 1039 N N . ALA A 1 129 ? 7.247 -2.524 12.034 1.00 85.75 129 ALA A N 1
ATOM 1040 C CA . ALA A 1 129 ? 6.794 -3.558 12.966 1.00 85.75 129 ALA A CA 1
ATOM 1041 C C . ALA A 1 129 ? 5.858 -2.998 14.051 1.00 85.75 129 ALA A C 1
ATOM 1043 O O . ALA A 1 129 ? 4.861 -3.636 14.407 1.00 85.75 129 ALA A O 1
ATOM 1044 N N . PHE A 1 130 ? 6.161 -1.797 14.546 1.00 90.00 130 PHE A N 1
ATOM 1045 C CA . PHE A 1 130 ? 5.369 -1.098 15.555 1.00 90.00 130 PHE A CA 1
ATOM 1046 C C . PHE A 1 130 ? 3.989 -0.715 15.013 1.00 90.00 130 PHE A C 1
ATOM 1048 O O . PHE A 1 130 ? 2.974 -1.103 15.590 1.00 90.00 130 PHE A O 1
ATOM 1055 N N . LEU A 1 131 ? 3.945 -0.046 13.858 1.00 90.25 131 LEU A N 1
ATOM 1056 C CA . LEU A 1 131 ? 2.714 0.369 13.185 1.00 90.25 131 LEU A CA 1
ATOM 1057 C C . LEU A 1 131 ? 1.840 -0.817 12.804 1.00 90.25 131 LEU A C 1
ATOM 1059 O O . LEU A 1 131 ? 0.635 -0.789 13.037 1.00 90.25 131 LEU A O 1
ATOM 1063 N N . ARG A 1 132 ? 2.438 -1.890 12.277 1.00 85.81 132 ARG A N 1
ATOM 1064 C CA . ARG A 1 132 ? 1.692 -3.110 11.966 1.00 85.81 132 ARG A CA 1
ATOM 1065 C C . ARG A 1 132 ? 1.060 -3.700 13.217 1.00 85.81 132 ARG A C 1
ATOM 1067 O O . ARG A 1 132 ? -0.109 -4.061 13.172 1.00 85.81 132 ARG A O 1
ATOM 1074 N N . THR A 1 133 ? 1.800 -3.777 14.323 1.00 87.69 133 THR A N 1
ATOM 1075 C CA . THR A 1 133 ? 1.263 -4.290 15.590 1.00 87.69 133 THR A CA 1
ATOM 1076 C C . THR A 1 133 ? 0.114 -3.410 16.063 1.00 87.69 133 THR A C 1
ATOM 1078 O O . THR A 1 133 ? -0.982 -3.916 16.241 1.00 87.69 133 THR A O 1
ATOM 1081 N N . ILE A 1 134 ? 0.310 -2.094 16.148 1.00 90.75 134 ILE A N 1
ATOM 1082 C CA . ILE A 1 134 ? -0.725 -1.158 16.601 1.00 90.75 134 ILE A CA 1
ATOM 1083 C C . ILE A 1 134 ? -1.975 -1.202 15.721 1.00 90.75 134 ILE A C 1
ATOM 1085 O O . ILE A 1 134 ? -3.082 -1.300 16.238 1.00 90.75 134 ILE A O 1
ATOM 1089 N N . ILE A 1 135 ? -1.836 -1.159 14.398 1.00 88.69 135 ILE A N 1
ATOM 1090 C CA . ILE A 1 135 ? -3.005 -1.131 13.513 1.00 88.69 135 ILE A CA 1
ATOM 1091 C C . ILE A 1 135 ? -3.737 -2.478 13.542 1.00 88.69 135 ILE A C 1
ATOM 1093 O O . ILE A 1 135 ? -4.963 -2.503 13.615 1.00 88.69 135 ILE A O 1
ATOM 1097 N N . THR A 1 136 ? -3.013 -3.603 13.524 1.00 85.00 136 THR A N 1
ATOM 1098 C CA . THR A 1 136 ? -3.649 -4.931 13.499 1.00 85.00 136 THR A CA 1
ATOM 1099 C C . THR A 1 136 ? -4.247 -5.337 14.842 1.00 85.00 136 THR A C 1
ATOM 1101 O O . THR A 1 136 ? -5.330 -5.919 14.844 1.00 85.00 136 THR A O 1
ATOM 1104 N N . SER A 1 137 ? -3.587 -5.025 15.965 1.00 84.69 137 SER A N 1
ATOM 1105 C CA . SER A 1 137 ? -4.046 -5.412 17.302 1.00 84.69 137 SER A CA 1
ATOM 1106 C C . SER A 1 137 ? -4.866 -4.322 17.989 1.00 84.69 137 SER A C 1
ATOM 1108 O O . SER A 1 137 ? -6.004 -4.577 18.367 1.00 84.69 137 SER A O 1
ATOM 1110 N N . LEU A 1 138 ? -4.331 -3.105 18.129 1.00 88.75 138 LEU A N 1
ATOM 1111 C CA . LEU A 1 138 ? -4.965 -2.041 18.916 1.00 88.75 138 LEU A CA 1
ATOM 1112 C C . LEU A 1 138 ? -6.153 -1.398 18.191 1.00 88.75 138 LEU A C 1
ATOM 1114 O O . LEU A 1 138 ? -7.169 -1.113 18.819 1.00 88.75 138 LEU A O 1
ATOM 1118 N N . TYR A 1 139 ? -6.032 -1.203 16.877 1.00 89.06 139 TYR A N 1
ATOM 1119 C CA . TYR A 1 139 ? -7.103 -0.678 16.018 1.00 89.06 139 TYR A CA 1
ATOM 1120 C C . TYR A 1 139 ? -7.870 -1.781 15.274 1.00 89.06 139 TYR A C 1
ATOM 1122 O O . TYR A 1 139 ? -8.619 -1.491 14.341 1.00 89.06 139 TYR A O 1
ATOM 1130 N N . GLY A 1 140 ? -7.674 -3.052 15.647 1.00 84.25 140 GLY A N 1
ATOM 1131 C CA . GLY A 1 140 ? -8.447 -4.177 15.116 1.00 84.25 140 GLY A CA 1
ATOM 1132 C C . GLY A 1 140 ? -8.443 -4.267 13.589 1.00 84.25 140 GLY A C 1
ATOM 1133 O O . GLY A 1 140 ? -9.475 -4.552 12.990 1.00 84.25 140 GLY A O 1
ATOM 1134 N N . SER A 1 141 ? -7.312 -3.967 12.941 1.00 82.69 141 SER A N 1
ATOM 1135 C CA . SER A 1 141 ? -7.166 -3.947 11.476 1.00 82.69 141 SER A CA 1
ATOM 1136 C C . SER A 1 141 ? -8.096 -2.957 10.754 1.00 82.69 141 SER A C 1
ATOM 1138 O O . SER A 1 141 ? -8.358 -3.121 9.564 1.00 82.69 141 SER A O 1
ATOM 1140 N N . CYS A 1 142 ? -8.568 -1.923 11.461 1.00 86.38 142 CYS A N 1
ATOM 1141 C CA . CYS A 1 142 ? -9.550 -0.945 10.983 1.00 86.38 142 CYS A CA 1
ATOM 1142 C C . CYS A 1 142 ? -10.887 -1.576 10.557 1.00 86.38 142 CYS A C 1
ATOM 1144 O O . CYS A 1 142 ? -11.559 -1.057 9.672 1.00 86.38 142 CYS A O 1
ATOM 1146 N N . LEU A 1 143 ? -11.286 -2.691 11.182 1.00 81.81 143 LEU A N 1
ATOM 1147 C CA . LEU A 1 143 ? -12.591 -3.312 10.932 1.00 81.81 143 LEU A CA 1
ATOM 1148 C C . LEU A 1 143 ? -13.763 -2.407 11.324 1.00 81.81 143 LEU A C 1
ATOM 1150 O O . LEU A 1 143 ? -14.808 -2.424 10.675 1.00 81.81 143 LEU A O 1
ATOM 1154 N N . PHE A 1 144 ? -13.603 -1.647 12.410 1.00 84.38 144 PHE A N 1
ATOM 1155 C CA . PHE A 1 144 ? -14.634 -0.748 12.908 1.00 84.38 144 PHE A CA 1
ATOM 1156 C C . PHE A 1 144 ? -14.398 0.684 12.406 1.00 84.38 144 PHE A C 1
ATOM 1158 O O . PHE A 1 144 ? -13.271 1.181 12.494 1.00 84.38 144 PHE A O 1
ATOM 1165 N N . PRO A 1 145 ? -15.454 1.415 11.996 1.00 85.62 145 PRO A N 1
ATOM 1166 C CA . PRO A 1 145 ? -15.319 2.787 11.497 1.00 85.62 145 PRO A CA 1
ATOM 1167 C C . PRO A 1 145 ? -14.667 3.762 12.491 1.00 85.62 145 PRO A C 1
ATOM 1169 O O . PRO A 1 145 ? -14.007 4.721 12.095 1.00 85.62 145 PRO A O 1
ATOM 1172 N N . VAL A 1 146 ? -14.840 3.533 13.798 1.00 88.25 146 VAL A N 1
ATOM 1173 C CA . VAL A 1 146 ? -14.229 4.359 14.858 1.00 88.25 146 VAL A CA 1
ATOM 1174 C C . VAL A 1 146 ? -12.704 4.214 14.867 1.00 88.25 146 VAL A C 1
ATOM 1176 O O . VAL A 1 146 ? -11.983 5.203 15.033 1.00 88.25 146 VAL A O 1
ATOM 1179 N N . ASP A 1 147 ? -12.213 2.995 14.650 1.00 89.56 147 ASP A N 1
ATOM 1180 C CA . ASP A 1 147 ? -10.784 2.701 14.595 1.00 89.56 147 ASP A CA 1
ATOM 1181 C C . ASP A 1 147 ? -10.166 3.222 13.302 1.00 89.56 147 ASP A C 1
ATOM 1183 O O . ASP A 1 147 ? -9.139 3.901 13.342 1.00 89.56 147 ASP A O 1
ATOM 1187 N N . GLU A 1 148 ? -10.845 3.015 12.171 1.00 89.75 148 GLU A N 1
ATOM 1188 C CA . GLU A 1 148 ? -10.435 3.584 10.887 1.00 89.75 148 GLU A CA 1
ATOM 1189 C C . GLU A 1 148 ? -10.322 5.113 10.971 1.00 89.75 148 GLU A C 1
ATOM 1191 O O . GLU A 1 148 ? -9.298 5.688 10.601 1.00 89.75 148 GLU A O 1
ATOM 1196 N N . LYS A 1 149 ? -11.322 5.787 11.552 1.00 91.62 149 LYS A N 1
ATOM 1197 C CA . LYS A 1 149 ? -11.306 7.242 11.754 1.00 91.62 149 LYS A CA 1
ATOM 1198 C C . LYS A 1 149 ? -10.135 7.703 12.627 1.00 91.62 149 LYS A C 1
ATOM 1200 O O . LYS A 1 149 ? -9.540 8.750 12.348 1.00 91.62 149 LYS A O 1
ATOM 1205 N N . SER A 1 150 ? -9.799 6.951 13.673 1.00 92.31 150 SER A N 1
ATOM 1206 C CA . SER A 1 150 ? -8.664 7.257 14.552 1.00 92.31 150 SER A CA 1
ATOM 1207 C C . SER A 1 150 ? -7.336 7.157 13.799 1.00 92.31 150 SER A C 1
ATOM 1209 O O . SER A 1 150 ? -6.544 8.102 13.822 1.00 92.31 150 SER A O 1
ATOM 1211 N N . VAL A 1 151 ? -7.127 6.075 13.041 1.00 92.81 151 VAL A N 1
ATOM 1212 C CA . VAL A 1 151 ? -5.929 5.892 12.203 1.00 92.81 151 VAL A CA 1
ATOM 1213 C C . VAL A 1 151 ? -5.834 6.975 11.128 1.00 92.81 151 VAL A C 1
ATOM 1215 O O . VAL A 1 151 ? -4.778 7.586 10.962 1.00 92.81 151 VAL A O 1
ATOM 1218 N N . LEU A 1 152 ? -6.939 7.297 10.452 1.00 93.62 152 LEU A N 1
ATOM 1219 C CA . LEU A 1 152 ? -6.989 8.392 9.483 1.00 93.62 152 LEU A CA 1
ATOM 1220 C C . LEU A 1 152 ? -6.612 9.732 10.132 1.00 93.62 152 LEU A C 1
ATOM 1222 O O . LEU A 1 152 ? -5.835 10.501 9.567 1.00 93.62 152 LEU A O 1
ATOM 1226 N N . THR A 1 153 ? -7.070 10.001 11.356 1.00 93.94 153 THR A N 1
ATOM 1227 C CA . THR A 1 153 ? -6.700 11.219 12.096 1.00 93.94 153 THR A CA 1
ATOM 1228 C C . THR A 1 153 ? -5.188 11.311 12.334 1.00 93.94 153 THR A C 1
ATOM 1230 O O . THR A 1 153 ? -4.609 12.380 12.113 1.00 93.94 153 THR A O 1
ATOM 1233 N N . ILE A 1 154 ? -4.531 10.198 12.684 1.00 93.88 154 ILE A N 1
ATOM 1234 C CA . ILE A 1 154 ? -3.063 10.122 12.800 1.00 93.88 154 ILE A CA 1
ATOM 1235 C C . ILE A 1 154 ? -2.412 10.422 11.442 1.00 93.88 154 ILE A C 1
ATOM 1237 O O . ILE A 1 154 ? -1.539 11.288 11.361 1.00 93.88 154 ILE A O 1
ATOM 1241 N N . VAL A 1 155 ? -2.882 9.784 10.364 1.00 93.31 155 VAL A N 1
ATOM 1242 C CA . VAL A 1 155 ? -2.374 9.991 8.996 1.00 93.31 155 VAL A CA 1
ATOM 1243 C C . VAL A 1 155 ? -2.459 11.460 8.579 1.00 93.31 155 VAL A C 1
ATOM 1245 O O . VAL A 1 155 ? -1.471 12.027 8.115 1.00 93.31 155 VAL A O 1
ATOM 1248 N N . LYS A 1 156 ? -3.600 12.121 8.799 1.00 93.69 156 LYS A N 1
ATOM 1249 C CA . LYS A 1 156 ? -3.751 13.561 8.536 1.00 93.69 156 LYS A CA 1
ATOM 1250 C C . LYS A 1 156 ? -2.753 14.390 9.330 1.00 93.69 156 LYS A C 1
ATOM 1252 O O . LYS A 1 156 ? -2.203 15.344 8.788 1.00 93.69 156 LYS A O 1
ATOM 1257 N N . GLY A 1 157 ? -2.530 14.047 10.593 1.00 91.81 157 GLY A N 1
ATOM 1258 C CA . GLY A 1 157 ? -1.550 14.718 11.435 1.00 91.81 157 GLY A CA 1
ATOM 1259 C C . GLY A 1 157 ? -0.125 14.623 10.883 1.00 91.81 157 GLY A C 1
ATOM 1260 O O . GLY A 1 157 ? 0.572 15.635 10.828 1.00 91.81 157 GLY A O 1
ATOM 1261 N N . ILE A 1 158 ? 0.272 13.440 10.408 1.00 91.12 158 ILE A N 1
ATOM 1262 C CA . ILE A 1 158 ? 1.572 13.205 9.763 1.00 91.12 158 ILE A CA 1
ATOM 1263 C C . ILE A 1 158 ? 1.670 14.006 8.454 1.00 91.12 158 ILE A C 1
ATOM 1265 O O . ILE A 1 158 ? 2.628 14.753 8.263 1.00 91.12 158 ILE A O 1
ATOM 1269 N N . ILE A 1 159 ? 0.649 13.948 7.589 1.00 91.50 159 ILE A N 1
ATOM 1270 C CA . ILE A 1 159 ? 0.598 14.726 6.336 1.00 91.50 159 ILE A CA 1
ATOM 1271 C C . ILE A 1 159 ? 0.750 16.224 6.615 1.00 91.50 159 ILE A C 1
ATOM 1273 O O . ILE A 1 159 ? 1.536 16.904 5.958 1.00 91.50 159 ILE A O 1
ATOM 1277 N N . GLN A 1 160 ? 0.016 16.746 7.600 1.00 91.06 160 GLN A N 1
ATOM 1278 C CA . GLN A 1 160 ? 0.095 18.153 7.984 1.00 91.06 160 GLN A CA 1
ATOM 1279 C C . GLN A 1 160 ? 1.477 18.514 8.522 1.00 91.06 160 GLN A C 1
ATOM 1281 O O . GLN A 1 160 ? 2.003 19.561 8.152 1.00 91.06 160 GLN A O 1
ATOM 1286 N N . TYR A 1 161 ? 2.082 17.660 9.351 1.00 88.94 161 TYR A N 1
ATOM 1287 C CA . TYR A 1 161 ? 3.441 17.871 9.840 1.00 88.94 161 TYR A CA 1
ATOM 1288 C C . TYR A 1 161 ? 4.443 17.984 8.692 1.00 88.94 161 TYR A C 1
ATOM 1290 O O . TYR A 1 161 ? 5.123 19.004 8.585 1.00 88.94 161 TYR A O 1
ATOM 1298 N N . HIS A 1 162 ? 4.486 16.996 7.795 1.00 86.94 162 HIS A N 1
ATOM 1299 C CA . HIS A 1 162 ? 5.437 17.017 6.689 1.00 86.94 162 HIS A CA 1
ATOM 1300 C C . HIS A 1 162 ? 5.153 18.155 5.708 1.00 86.94 162 HIS A C 1
ATOM 1302 O O . HIS A 1 162 ? 6.068 18.895 5.388 1.00 86.94 162 HIS A O 1
ATOM 1308 N N . LEU A 1 163 ? 3.916 18.367 5.255 1.00 86.62 163 LEU A N 1
ATOM 1309 C CA . LEU A 1 163 ? 3.651 19.367 4.212 1.00 86.62 163 LEU A CA 1
ATOM 1310 C C . LEU A 1 163 ? 3.621 20.811 4.723 1.00 86.62 163 LEU A C 1
ATOM 1312 O O . LEU A 1 163 ? 4.054 21.710 4.004 1.00 86.62 163 LEU A O 1
ATOM 1316 N N . VAL A 1 164 ? 3.078 21.052 5.920 1.00 86.56 164 VAL A N 1
ATOM 1317 C CA . VAL A 1 164 ? 2.826 22.414 6.425 1.00 86.56 164 VAL A CA 1
ATOM 1318 C C . VAL A 1 164 ? 3.955 22.901 7.323 1.00 86.56 164 VAL A C 1
ATOM 1320 O O . VAL A 1 164 ? 4.397 24.037 7.172 1.00 86.56 164 VAL A O 1
ATOM 1323 N N . TYR A 1 165 ? 4.403 22.059 8.256 1.00 83.50 165 TYR A N 1
ATOM 1324 C CA . TYR A 1 165 ? 5.283 22.474 9.351 1.00 83.50 165 TYR A CA 1
ATOM 1325 C C . TYR A 1 165 ? 6.755 22.103 9.138 1.00 83.50 165 TYR A C 1
ATOM 1327 O O . TYR A 1 165 ? 7.626 22.739 9.725 1.00 83.50 165 TYR A O 1
ATOM 1335 N N . SER A 1 166 ? 7.050 21.098 8.312 1.00 80.75 166 SER A N 1
ATOM 1336 C CA . SER A 1 166 ? 8.428 20.713 8.015 1.00 80.75 166 SER A CA 1
ATOM 1337 C C . SER A 1 166 ? 9.118 21.738 7.118 1.00 80.75 166 SER A C 1
ATOM 1339 O O . SER A 1 166 ? 8.553 22.237 6.140 1.00 80.75 166 SER A O 1
ATOM 1341 N N . GLU A 1 167 ? 10.396 21.978 7.400 1.00 73.25 167 GLU A N 1
ATOM 1342 C CA . GLU A 1 167 ? 11.287 22.749 6.531 1.00 73.25 167 GLU A CA 1
ATOM 1343 C C . GLU A 1 167 ? 11.484 22.067 5.166 1.00 73.25 167 GLU A C 1
ATOM 1345 O O . GLU A 1 167 ? 11.706 22.743 4.162 1.00 73.25 167 GLU A O 1
ATOM 1350 N N . LYS A 1 168 ? 11.348 20.731 5.104 1.00 75.12 168 LYS A N 1
ATOM 1351 C CA . LYS A 1 168 ? 11.515 19.917 3.888 1.00 75.12 168 LYS A CA 1
ATOM 1352 C C . LYS A 1 168 ? 10.217 19.166 3.548 1.00 75.12 168 LYS A C 1
ATOM 1354 O O . LYS A 1 168 ? 10.095 17.974 3.853 1.00 75.12 168 LYS A O 1
ATOM 1359 N N . PRO A 1 169 ? 9.249 19.823 2.880 1.00 63.69 169 PRO A N 1
ATOM 1360 C CA . PRO A 1 169 ? 7.881 19.320 2.753 1.00 63.69 169 PRO A CA 1
ATOM 1361 C C . PRO A 1 169 ? 7.712 18.045 1.918 1.00 63.69 169 PRO A C 1
ATOM 1363 O O . PRO A 1 169 ? 6.701 17.360 2.026 1.00 63.69 169 PRO A O 1
ATOM 1366 N N . LEU A 1 170 ? 8.711 17.685 1.112 1.00 71.31 170 LEU A N 1
ATOM 1367 C CA . LEU A 1 170 ? 8.663 16.526 0.215 1.00 71.31 170 LEU A CA 1
ATOM 1368 C C . LEU A 1 170 ? 9.300 15.261 0.808 1.00 71.31 170 LEU A C 1
ATOM 1370 O O . LEU A 1 170 ? 9.324 14.223 0.153 1.00 71.31 170 LEU A O 1
ATOM 1374 N N . THR A 1 171 ? 9.764 15.316 2.061 1.00 71.25 171 THR A N 1
ATOM 1375 C CA . THR A 1 171 ? 10.307 14.149 2.786 1.00 71.25 171 THR A CA 1
ATOM 1376 C C . THR A 1 171 ? 9.281 13.030 2.966 1.00 71.25 171 THR A C 1
ATOM 1378 O O . THR A 1 171 ? 9.658 11.863 3.025 1.00 71.25 171 THR A O 1
ATOM 1381 N N . ILE A 1 172 ? 7.983 13.354 2.941 1.00 76.25 172 ILE A N 1
ATOM 1382 C CA . ILE A 1 172 ? 6.891 12.367 2.948 1.00 76.25 172 ILE A CA 1
ATOM 1383 C C . ILE A 1 172 ? 6.906 11.439 1.721 1.00 76.25 172 ILE A C 1
ATOM 1385 O O . ILE A 1 172 ? 6.338 10.351 1.758 1.00 76.25 172 ILE A O 1
ATOM 1389 N N . PHE A 1 173 ? 7.573 11.843 0.637 1.00 73.69 173 PHE A N 1
ATOM 1390 C CA . PHE A 1 173 ? 7.751 11.022 -0.561 1.00 73.69 173 PHE A CA 1
ATOM 1391 C C . PHE A 1 173 ? 9.074 10.252 -0.580 1.00 73.69 173 PHE A C 1
ATOM 1393 O O . PHE A 1 173 ? 9.336 9.557 -1.562 1.00 73.69 173 PHE A O 1
ATOM 1400 N N . SER A 1 174 ? 9.906 10.379 0.462 1.00 68.12 174 SER A N 1
ATOM 1401 C CA . SER A 1 174 ? 11.144 9.607 0.577 1.00 68.12 174 SER A CA 1
ATOM 1402 C C . SER A 1 174 ? 10.849 8.105 0.514 1.00 68.12 174 SER A C 1
ATOM 1404 O O . SER A 1 174 ? 9.848 7.638 1.058 1.00 68.12 174 SER A O 1
ATOM 1406 N N . LYS A 1 175 ? 11.736 7.352 -0.150 1.00 59.06 175 LYS A N 1
ATOM 1407 C CA . LYS A 1 175 ? 11.691 5.881 -0.211 1.00 59.06 175 LYS A CA 1
ATOM 1408 C C . LYS A 1 175 ? 12.101 5.233 1.122 1.00 59.06 175 LYS A C 1
ATOM 1410 O O . LYS A 1 175 ? 11.884 4.036 1.302 1.00 59.06 175 LYS A O 1
ATOM 1415 N N . ASP A 1 176 ? 12.651 6.013 2.051 1.00 57.00 176 ASP A N 1
ATOM 1416 C CA . ASP A 1 176 ? 13.168 5.537 3.332 1.00 57.00 176 ASP A CA 1
ATOM 1417 C C . ASP A 1 176 ? 12.038 5.408 4.358 1.00 57.00 176 ASP A C 1
ATOM 1419 O O . ASP A 1 176 ? 11.811 6.317 5.148 1.00 57.00 176 ASP A O 1
ATOM 1423 N N . GLY A 1 177 ? 11.298 4.297 4.303 1.00 62.81 177 GLY A N 1
ATOM 1424 C CA . GLY A 1 177 ? 10.564 3.712 5.438 1.00 62.81 177 GLY A CA 1
ATOM 1425 C C . GLY A 1 177 ? 9.782 4.661 6.355 1.00 62.81 177 GLY A C 1
ATOM 1426 O O . GLY A 1 177 ? 9.727 4.404 7.557 1.00 62.81 177 GLY A O 1
ATOM 1427 N N . ASN A 1 178 ? 9.204 5.743 5.827 1.00 79.31 178 ASN A N 1
ATOM 1428 C CA . ASN A 1 178 ? 8.542 6.738 6.661 1.00 79.31 178 ASN A CA 1
ATOM 1429 C C . ASN A 1 178 ? 7.240 6.181 7.254 1.00 79.31 178 ASN A C 1
ATOM 1431 O O . ASN A 1 178 ? 6.587 5.294 6.692 1.00 79.31 178 ASN A O 1
ATOM 1435 N N . SER A 1 179 ? 6.846 6.708 8.410 1.00 86.62 179 SER A N 1
ATOM 1436 C CA . SER A 1 179 ? 5.673 6.226 9.139 1.00 86.62 179 SER A CA 1
ATOM 1437 C C . SER A 1 179 ? 4.398 6.332 8.307 1.00 86.62 179 SER A C 1
ATOM 1439 O O . SER A 1 179 ? 3.524 5.476 8.408 1.00 86.62 179 SER A O 1
ATOM 1441 N N . PHE A 1 180 ? 4.306 7.332 7.429 1.00 89.12 180 PHE A N 1
ATOM 1442 C CA . PHE A 1 180 ? 3.194 7.481 6.494 1.00 89.12 180 PHE A CA 1
ATOM 1443 C C . PHE A 1 180 ? 3.069 6.301 5.510 1.00 89.12 180 PHE A C 1
ATOM 1445 O O . PHE A 1 180 ? 2.005 5.686 5.421 1.00 89.12 180 PHE A O 1
ATOM 1452 N N . ALA A 1 181 ? 4.145 5.950 4.807 1.00 87.12 181 ALA A N 1
ATOM 1453 C CA . ALA A 1 181 ? 4.189 4.845 3.854 1.00 87.12 181 ALA A CA 1
ATOM 1454 C C . ALA A 1 181 ? 3.965 3.501 4.555 1.00 87.12 181 ALA A C 1
ATOM 1456 O O . ALA A 1 181 ? 3.237 2.653 4.043 1.00 87.12 181 ALA A O 1
ATOM 1457 N N . ASN A 1 182 ? 4.511 3.333 5.763 1.00 87.69 182 ASN A N 1
ATOM 1458 C CA . ASN A 1 182 ? 4.279 2.146 6.584 1.00 87.69 182 ASN A CA 1
ATOM 1459 C C . ASN A 1 182 ? 2.799 2.000 6.982 1.00 87.69 182 ASN A C 1
ATOM 1461 O O . ASN A 1 182 ? 2.267 0.891 6.938 1.00 87.69 182 ASN A O 1
ATOM 1465 N N . ILE A 1 183 ? 2.110 3.094 7.337 1.00 90.44 183 ILE A N 1
ATOM 1466 C CA . ILE A 1 183 ? 0.662 3.055 7.610 1.00 90.44 183 ILE A CA 1
ATOM 1467 C C . ILE A 1 183 ? -0.110 2.655 6.348 1.00 90.44 183 ILE A C 1
ATOM 1469 O O . ILE A 1 183 ? -1.000 1.812 6.434 1.00 90.44 183 ILE A O 1
ATOM 1473 N N . LEU A 1 184 ? 0.228 3.218 5.183 1.00 88.94 184 LEU A N 1
ATOM 1474 C CA . LEU A 1 184 ? -0.430 2.868 3.921 1.00 88.94 184 LEU A CA 1
ATOM 1475 C C . LEU A 1 184 ? -0.228 1.404 3.531 1.00 88.94 184 LEU A C 1
ATOM 1477 O O . LEU A 1 184 ? -1.202 0.753 3.167 1.00 88.94 184 LEU A O 1
ATOM 1481 N N . ASP A 1 185 ? 0.995 0.875 3.652 1.00 85.62 185 ASP A N 1
ATOM 1482 C CA . ASP A 1 185 ? 1.285 -0.545 3.409 1.00 85.62 185 ASP A CA 1
ATOM 1483 C C . ASP A 1 185 ? 0.381 -1.420 4.285 1.00 85.62 185 ASP A C 1
ATOM 1485 O O . ASP A 1 185 ? -0.299 -2.315 3.783 1.00 85.62 185 ASP A O 1
ATOM 1489 N N . VAL A 1 186 ? 0.273 -1.105 5.582 1.00 86.00 186 VAL A N 1
ATOM 1490 C CA . VAL A 1 186 ? -0.618 -1.842 6.486 1.00 86.00 186 VAL A CA 1
ATOM 1491 C C . VAL A 1 186 ? -2.086 -1.697 6.073 1.00 86.00 186 VAL A C 1
ATOM 1493 O O . VAL A 1 186 ? -2.768 -2.715 5.979 1.00 86.00 186 VAL A O 1
ATOM 1496 N N . LEU A 1 187 ? -2.563 -0.488 5.760 1.00 87.25 187 LEU A N 1
ATOM 1497 C CA . LEU A 1 187 ? -3.945 -0.258 5.319 1.00 87.25 187 LEU A CA 1
ATOM 1498 C C . LEU A 1 187 ? -4.282 -1.024 4.034 1.00 87.25 187 LEU A C 1
ATOM 1500 O O . LEU A 1 187 ? -5.369 -1.583 3.936 1.00 87.25 187 LEU A O 1
ATOM 1504 N N . PHE A 1 188 ? -3.371 -1.105 3.065 1.00 85.69 188 PHE A N 1
ATOM 1505 C CA . PHE A 1 188 ? -3.582 -1.875 1.834 1.00 85.69 188 PHE A CA 1
ATOM 1506 C C . PHE A 1 188 ? -3.651 -3.383 2.068 1.00 85.69 188 PHE A C 1
ATOM 1508 O O . PHE A 1 188 ? -4.291 -4.095 1.293 1.00 85.69 188 PHE A O 1
ATOM 1515 N N . HIS A 1 189 ? -3.029 -3.874 3.139 1.00 78.69 189 HIS A N 1
ATOM 1516 C CA . HIS A 1 189 ? -3.113 -5.275 3.534 1.00 78.69 189 HIS A CA 1
ATOM 1517 C C . HIS A 1 189 ? -4.352 -5.603 4.361 1.00 78.69 189 HIS A C 1
ATOM 1519 O O . HIS A 1 189 ? -4.887 -6.703 4.226 1.00 78.69 189 HI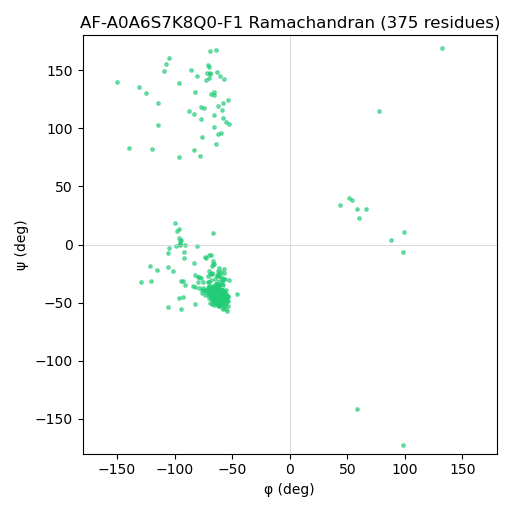S A O 1
ATOM 1525 N N . THR A 1 190 ? -4.792 -4.687 5.223 1.00 78.81 190 THR A N 1
ATOM 1526 C CA . THR A 1 190 ? -5.881 -4.953 6.169 1.00 78.81 190 THR A CA 1
ATOM 1527 C C . THR A 1 190 ? -7.249 -4.509 5.658 1.00 78.81 190 THR A C 1
ATOM 1529 O O . THR A 1 190 ? -8.249 -5.143 5.981 1.00 78.81 190 THR A O 1
ATOM 1532 N N . SER A 1 191 ? -7.315 -3.451 4.845 1.00 84.12 191 SER A N 1
ATOM 1533 C CA . SER A 1 191 ? -8.570 -2.899 4.328 1.00 84.12 191 SER A CA 1
ATOM 1534 C C . SER A 1 191 ? -8.993 -3.588 3.030 1.00 84.12 191 SER A C 1
ATOM 1536 O O . SER A 1 191 ? -8.347 -3.454 1.985 1.00 84.12 191 SER A O 1
ATOM 1538 N N . LEU A 1 192 ? -10.122 -4.301 3.083 1.00 83.06 192 LEU A N 1
ATOM 1539 C CA . LEU A 1 192 ? -10.711 -4.964 1.918 1.00 83.06 192 LEU A CA 1
ATOM 1540 C C . LEU A 1 192 ? -11.069 -3.977 0.785 1.00 83.06 192 LEU A C 1
ATOM 1542 O O . LEU A 1 192 ? -10.692 -4.268 -0.352 1.00 83.06 192 LEU A O 1
ATOM 1546 N N . PRO A 1 193 ? -11.720 -2.818 1.041 1.00 88.00 193 PRO A N 1
ATOM 1547 C CA . PRO A 1 193 ? -11.991 -1.824 -0.000 1.00 88.00 193 PRO A CA 1
ATOM 1548 C C . PRO A 1 193 ? -10.727 -1.352 -0.720 1.00 88.00 193 PRO A C 1
ATOM 1550 O O . PRO A 1 193 ? -10.689 -1.321 -1.950 1.00 88.00 193 PRO A O 1
ATOM 1553 N N . CYS A 1 194 ? -9.666 -1.048 0.034 1.00 89.00 194 CYS A N 1
ATOM 1554 C CA . CYS A 1 194 ? -8.386 -0.660 -0.547 1.00 89.00 194 CYS A CA 1
ATOM 1555 C C . CYS A 1 194 ? -7.818 -1.766 -1.427 1.00 89.00 194 CYS A C 1
ATOM 1557 O O . CYS A 1 194 ? -7.487 -1.511 -2.582 1.00 89.00 194 CYS A O 1
ATOM 1559 N N . ARG A 1 195 ? -7.768 -3.007 -0.934 1.00 85.81 195 ARG A N 1
ATOM 1560 C CA . ARG A 1 195 ? -7.249 -4.129 -1.721 1.00 85.81 195 ARG A CA 1
ATOM 1561 C C . ARG A 1 195 ? -8.050 -4.351 -3.007 1.00 85.81 195 ARG A C 1
ATOM 1563 O O . ARG A 1 195 ? -7.455 -4.547 -4.063 1.00 85.81 195 ARG A O 1
ATOM 1570 N N . ALA A 1 196 ? -9.379 -4.286 -2.936 1.00 88.69 196 ALA A N 1
ATOM 1571 C CA . ALA A 1 196 ? -10.257 -4.456 -4.091 1.00 88.69 196 ALA A CA 1
ATOM 1572 C C . ALA A 1 196 ? -10.010 -3.386 -5.165 1.00 88.69 196 ALA A C 1
ATOM 1574 O O . ALA A 1 196 ? -9.866 -3.720 -6.340 1.00 88.69 196 ALA A O 1
ATOM 1575 N N . PHE A 1 197 ? -9.886 -2.119 -4.761 1.00 91.94 197 PHE A N 1
ATOM 1576 C CA . PHE A 1 197 ? -9.550 -1.029 -5.675 1.00 91.94 197 PHE A CA 1
ATOM 1577 C C . PHE A 1 197 ? -8.204 -1.259 -6.378 1.00 91.94 197 PHE A C 1
ATOM 1579 O O . PHE A 1 197 ? -8.118 -1.155 -7.599 1.00 91.94 197 PHE A O 1
ATOM 1586 N N . LEU A 1 198 ? -7.166 -1.634 -5.629 1.00 89.44 198 LEU A N 1
ATOM 1587 C CA . LEU A 1 198 ? -5.827 -1.861 -6.181 1.00 89.44 198 LEU A CA 1
ATOM 1588 C C . LEU A 1 198 ? -5.800 -3.020 -7.188 1.00 89.44 198 LEU A C 1
ATOM 1590 O O . LEU A 1 198 ? -5.155 -2.932 -8.235 1.00 89.44 198 LEU A O 1
ATOM 1594 N N . VAL A 1 199 ? -6.548 -4.087 -6.902 1.00 88.75 199 VAL A N 1
ATOM 1595 C CA . VAL A 1 199 ? -6.760 -5.196 -7.837 1.00 88.75 199 VAL A CA 1
ATOM 1596 C C . VAL A 1 199 ? -7.450 -4.703 -9.110 1.00 88.75 199 VAL A C 1
ATOM 1598 O O . VAL A 1 199 ? -6.979 -4.995 -10.205 1.00 88.75 199 VAL A O 1
ATOM 1601 N N . LEU A 1 200 ? -8.526 -3.923 -8.997 1.00 90.56 200 LEU A N 1
ATOM 1602 C CA . LEU A 1 200 ? -9.241 -3.385 -10.160 1.00 90.56 200 LEU A CA 1
ATOM 1603 C C . LEU A 1 200 ? -8.367 -2.457 -11.019 1.00 90.56 200 LEU A C 1
ATOM 1605 O O . LEU A 1 200 ? -8.459 -2.497 -12.246 1.00 90.56 200 LEU A O 1
ATOM 1609 N N . ALA A 1 201 ? -7.524 -1.643 -10.382 1.00 91.50 201 ALA A N 1
ATOM 1610 C CA . ALA A 1 201 ? -6.694 -0.645 -11.046 1.00 91.50 201 ALA A CA 1
ATOM 1611 C C . ALA A 1 201 ? -5.489 -1.247 -11.784 1.00 91.50 201 ALA A C 1
ATOM 1613 O O . ALA A 1 201 ? -5.122 -0.758 -12.851 1.00 91.50 201 ALA A O 1
ATOM 1614 N N . CYS A 1 202 ? -4.860 -2.289 -11.226 1.00 91.00 202 CYS A N 1
ATOM 1615 C CA . CYS A 1 202 ? -3.553 -2.754 -11.700 1.00 91.00 202 CYS A CA 1
ATOM 1616 C C . CYS A 1 202 ? -3.519 -4.212 -12.173 1.00 91.00 202 CYS A C 1
ATOM 1618 O O . CYS A 1 202 ? -2.578 -4.573 -12.876 1.00 91.00 202 CYS A O 1
ATOM 1620 N N . ARG A 1 203 ? -4.493 -5.064 -11.811 1.00 89.00 203 ARG A N 1
ATOM 1621 C CA . ARG A 1 203 ? -4.374 -6.519 -12.024 1.00 89.00 203 ARG A CA 1
ATOM 1622 C C . ARG A 1 203 ? -4.173 -6.908 -13.473 1.00 89.00 203 ARG A C 1
ATOM 1624 O O . ARG A 1 203 ? -3.252 -7.658 -13.749 1.00 89.00 203 ARG A O 1
ATOM 1631 N N . GLU A 1 204 ? -5.018 -6.415 -14.364 1.00 89.00 204 GLU A N 1
ATOM 1632 C CA . GLU A 1 204 ? -4.983 -6.771 -15.786 1.00 89.00 204 GLU A CA 1
ATOM 1633 C C . GLU A 1 204 ? -3.599 -6.501 -16.390 1.00 89.00 204 GLU A C 1
ATOM 1635 O O . GLU A 1 204 ? -2.914 -7.433 -16.795 1.00 89.00 204 GLU A O 1
ATOM 1640 N N . VAL A 1 205 ? -3.113 -5.263 -16.267 1.00 90.81 205 VAL A N 1
ATOM 1641 C CA . VAL A 1 205 ? -1.809 -4.860 -16.810 1.00 90.81 205 VAL A CA 1
ATOM 1642 C C . VAL A 1 205 ? -0.649 -5.606 -16.150 1.00 90.81 205 VAL A C 1
ATOM 1644 O O . VAL A 1 205 ? 0.299 -6.009 -16.817 1.00 90.81 205 VAL A O 1
ATOM 1647 N N . VAL A 1 206 ? -0.708 -5.832 -14.835 1.00 89.88 206 VAL A N 1
ATOM 1648 C CA . VAL A 1 206 ? 0.319 -6.619 -14.137 1.00 89.88 206 VAL A CA 1
ATOM 1649 C C . VAL A 1 206 ? 0.342 -8.063 -14.642 1.00 89.88 206 VAL A C 1
ATOM 1651 O O . VAL A 1 206 ? 1.423 -8.618 -14.816 1.00 89.88 206 VAL A O 1
ATOM 1654 N N . PHE A 1 207 ? -0.818 -8.675 -14.886 1.00 88.06 207 PHE A N 1
ATOM 1655 C CA . PHE A 1 207 ? -0.895 -10.022 -15.448 1.00 88.06 207 PHE A CA 1
ATOM 1656 C C . PHE A 1 207 ? -0.346 -10.071 -16.874 1.00 88.06 207 PHE A C 1
ATOM 1658 O O . PHE A 1 207 ? 0.429 -10.979 -17.163 1.00 88.06 207 PHE A O 1
ATOM 1665 N N . ASP A 1 208 ? -0.653 -9.086 -17.716 1.00 88.81 208 ASP A N 1
ATOM 1666 C CA . ASP A 1 208 ? -0.115 -9.013 -19.078 1.00 88.81 208 ASP A CA 1
ATOM 1667 C C . ASP A 1 208 ? 1.421 -8.970 -19.071 1.00 88.81 208 ASP A C 1
ATOM 1669 O O . ASP A 1 208 ? 2.064 -9.752 -19.768 1.00 88.81 208 ASP A O 1
ATOM 1673 N N . ILE A 1 209 ? 2.025 -8.162 -18.188 1.00 89.50 209 ILE A N 1
ATOM 1674 C CA . ILE A 1 209 ? 3.490 -8.094 -18.018 1.00 89.50 209 ILE A CA 1
ATOM 1675 C C . ILE A 1 209 ? 4.074 -9.427 -17.519 1.00 89.50 209 ILE A C 1
ATOM 1677 O O . ILE A 1 209 ? 5.196 -9.794 -17.863 1.00 89.50 209 ILE A O 1
ATOM 1681 N N . LEU A 1 210 ? 3.354 -10.147 -16.656 1.00 86.06 210 LEU A N 1
ATOM 1682 C CA . LEU A 1 210 ? 3.833 -11.414 -16.093 1.00 86.06 210 LEU A CA 1
ATOM 1683 C C . LEU A 1 210 ? 3.756 -12.570 -17.085 1.00 86.06 210 LEU A C 1
ATOM 1685 O O . LEU A 1 210 ? 4.582 -13.482 -17.012 1.00 86.06 210 LEU A O 1
ATOM 1689 N N . LEU A 1 211 ? 2.757 -12.540 -17.964 1.00 84.56 211 LEU A N 1
ATOM 1690 C CA . LEU A 1 211 ? 2.561 -13.524 -19.021 1.00 84.56 211 LEU A CA 1
ATOM 1691 C C . LEU A 1 211 ? 3.478 -13.245 -20.218 1.00 84.56 211 LEU A C 1
ATOM 1693 O O . LEU A 1 211 ? 3.954 -14.195 -20.844 1.00 84.56 211 LEU A O 1
ATOM 1697 N N . ASP A 1 212 ? 3.786 -11.976 -20.501 1.00 81.81 212 ASP A N 1
ATOM 1698 C CA . ASP A 1 212 ? 4.756 -11.607 -21.528 1.00 81.81 212 ASP A CA 1
ATOM 1699 C C . ASP A 1 212 ? 6.202 -11.829 -21.051 1.00 81.81 212 ASP A C 1
ATOM 1701 O O . ASP A 1 212 ? 6.855 -10.988 -20.431 1.00 81.81 212 ASP A O 1
ATOM 1705 N N . GLY A 1 213 ? 6.720 -13.020 -21.351 1.00 73.81 213 GLY A N 1
ATOM 1706 C CA . GLY A 1 213 ? 8.115 -13.395 -21.124 1.00 73.81 213 GLY A CA 1
ATOM 1707 C C . GLY A 1 213 ? 9.021 -13.227 -22.346 1.00 73.81 213 GLY A C 1
ATOM 1708 O O . GLY A 1 213 ? 10.105 -13.809 -22.357 1.00 73.81 213 GLY A O 1
ATOM 1709 N N . SER A 1 214 ? 8.585 -12.528 -23.399 1.00 78.25 214 SER A N 1
ATOM 1710 C CA . SER A 1 214 ? 9.242 -12.595 -24.713 1.00 78.25 214 SER A CA 1
ATOM 1711 C C . SER A 1 214 ? 10.345 -11.546 -24.930 1.00 78.25 214 SER A C 1
ATOM 1713 O O . SER A 1 214 ? 11.367 -11.835 -25.578 1.00 78.25 214 SER A O 1
ATOM 1715 N N . LEU A 1 215 ? 10.164 -10.342 -24.375 1.00 83.50 215 LEU A N 1
ATOM 1716 C CA . LEU A 1 215 ? 10.997 -9.164 -24.628 1.00 83.50 215 LEU A CA 1
ATOM 1717 C C . LEU A 1 215 ? 11.435 -8.484 -23.325 1.00 83.50 215 LEU A C 1
ATOM 1719 O O . LEU A 1 215 ? 10.622 -8.241 -22.437 1.00 83.50 215 LEU A O 1
ATOM 1723 N N . TYR A 1 216 ? 12.717 -8.121 -23.246 1.00 85.94 216 TYR A N 1
ATOM 1724 C CA . TYR A 1 216 ? 13.228 -7.206 -22.226 1.00 85.94 216 TYR A CA 1
ATOM 1725 C C . TYR A 1 216 ? 12.985 -5.769 -22.696 1.00 85.94 216 TYR A C 1
ATOM 1727 O O . TYR A 1 216 ? 13.589 -5.329 -23.674 1.00 85.94 216 TYR A O 1
ATOM 1735 N N . TRP A 1 217 ? 12.099 -5.036 -22.022 1.00 87.31 217 TRP A N 1
ATOM 1736 C CA . TRP A 1 217 ? 11.733 -3.668 -22.402 1.00 87.31 217 TRP A CA 1
ATOM 1737 C C . TRP A 1 217 ? 12.802 -2.658 -21.982 1.00 87.31 217 TRP A C 1
ATOM 1739 O O . TRP A 1 217 ? 12.666 -1.949 -20.987 1.00 87.31 217 TRP A O 1
ATOM 1749 N N . THR A 1 218 ? 13.897 -2.625 -22.731 1.00 81.50 218 THR A N 1
ATOM 1750 C CA . THR A 1 218 ? 15.008 -1.687 -22.542 1.00 81.50 218 THR A CA 1
ATOM 1751 C C . THR A 1 218 ? 15.059 -0.656 -23.664 1.00 81.50 218 THR A C 1
ATOM 1753 O O . THR A 1 218 ? 14.656 -0.924 -24.798 1.00 81.50 218 THR A O 1
ATOM 1756 N N . LEU A 1 219 ? 15.541 0.536 -23.313 1.00 75.69 219 LEU A N 1
ATOM 1757 C CA . LEU A 1 219 ? 15.714 1.679 -24.206 1.00 75.69 219 LEU A CA 1
ATOM 1758 C C . LEU A 1 219 ? 17.190 1.900 -24.575 1.00 75.69 219 LEU A C 1
ATOM 1760 O O . LEU A 1 219 ? 17.485 2.763 -25.396 1.00 75.69 219 LEU A O 1
ATOM 1764 N N . GLU A 1 220 ? 18.109 1.099 -24.024 1.00 79.94 220 GLU A N 1
ATOM 1765 C CA . GLU A 1 220 ? 19.549 1.207 -24.257 1.00 79.94 220 GLU A CA 1
ATOM 1766 C C . GLU A 1 220 ? 20.140 -0.119 -24.754 1.00 79.94 220 GLU A C 1
ATOM 1768 O O . GLU A 1 220 ? 19.958 -1.183 -24.162 1.00 79.94 220 GLU A O 1
ATOM 1773 N N . GLU A 1 221 ? 20.917 -0.052 -25.839 1.00 79.69 221 GLU A N 1
ATOM 1774 C CA . GLU A 1 221 ? 21.576 -1.225 -26.427 1.00 79.69 221 GLU A CA 1
ATOM 1775 C C . GLU A 1 221 ? 22.535 -1.904 -25.435 1.00 79.69 221 GLU A C 1
ATOM 1777 O O . GLU A 1 221 ? 22.582 -3.129 -25.347 1.00 79.69 221 GLU A O 1
ATOM 1782 N N . GLN A 1 222 ? 23.273 -1.124 -24.643 1.00 80.81 222 GLN A N 1
ATOM 1783 C CA . GLN A 1 222 ? 24.225 -1.666 -23.669 1.00 80.81 222 GLN A CA 1
ATOM 1784 C C . GLN A 1 222 ? 23.525 -2.462 -22.563 1.00 80.81 222 GLN A C 1
ATOM 1786 O O . GLN A 1 222 ? 23.999 -3.530 -22.172 1.00 80.81 222 GLN A O 1
ATOM 1791 N N . GLU A 1 223 ? 22.377 -1.977 -22.087 1.00 81.81 223 GLU A N 1
ATOM 1792 C CA . GLU A 1 223 ? 21.594 -2.673 -21.072 1.00 81.81 223 GLU A CA 1
ATOM 1793 C C . GLU A 1 223 ? 20.991 -3.963 -21.646 1.00 81.81 223 GLU A C 1
ATOM 1795 O O . GLU A 1 223 ? 21.109 -5.018 -21.018 1.00 81.81 223 GLU A O 1
ATOM 1800 N N . LEU A 1 224 ? 20.460 -3.919 -22.875 1.00 81.44 224 LEU A N 1
ATOM 1801 C CA . LEU A 1 224 ? 19.970 -5.099 -23.596 1.00 81.44 224 LEU A CA 1
ATOM 1802 C C . LEU A 1 224 ? 21.029 -6.208 -23.672 1.00 81.44 224 LEU A C 1
ATOM 1804 O O . LEU A 1 224 ? 20.753 -7.366 -23.349 1.00 81.44 224 LEU A O 1
ATOM 1808 N N . LEU A 1 225 ? 22.249 -5.844 -24.071 1.00 80.44 225 LEU A N 1
ATOM 1809 C CA . LEU A 1 225 ? 23.372 -6.772 -24.214 1.00 80.44 225 LEU A CA 1
ATOM 1810 C C . LEU A 1 225 ? 23.884 -7.302 -22.869 1.00 80.44 225 LEU A C 1
ATOM 1812 O O . LEU A 1 225 ? 24.453 -8.389 -22.827 1.00 80.44 225 LEU A O 1
ATOM 1816 N N . SER A 1 226 ? 23.679 -6.560 -21.777 1.00 82.38 226 SER A N 1
ATOM 1817 C CA . SER A 1 226 ? 24.077 -6.984 -20.429 1.00 82.38 226 SER A CA 1
ATOM 1818 C C . SER A 1 226 ? 23.097 -7.969 -19.783 1.00 82.38 226 SER A C 1
ATOM 1820 O O . SER A 1 226 ? 23.493 -8.772 -18.937 1.00 82.38 226 SER A O 1
ATOM 1822 N N . VAL A 1 227 ? 21.817 -7.905 -20.163 1.00 81.56 227 VAL A N 1
ATOM 1823 C CA . VAL A 1 227 ? 20.740 -8.697 -19.551 1.00 81.56 227 VAL A CA 1
ATOM 1824 C C . VAL A 1 227 ? 20.496 -10.009 -20.300 1.00 81.56 227 VAL A C 1
ATOM 1826 O O . VAL A 1 227 ? 20.117 -11.004 -19.676 1.00 81.56 227 VAL A O 1
ATOM 1829 N N . MET A 1 228 ? 20.715 -10.033 -21.618 1.00 80.19 228 MET A N 1
ATOM 1830 C CA . MET A 1 228 ? 20.564 -11.240 -22.433 1.00 80.19 228 MET A CA 1
ATOM 1831 C C . MET A 1 228 ? 21.827 -12.103 -22.433 1.00 80.19 228 MET A C 1
ATOM 1833 O O . MET A 1 228 ? 22.948 -11.608 -22.361 1.00 80.19 228 MET A O 1
ATOM 1837 N N . ASP A 1 229 ? 21.644 -13.415 -22.584 1.00 81.25 229 ASP A N 1
ATOM 1838 C CA . ASP A 1 229 ? 22.766 -14.334 -22.758 1.00 81.25 229 ASP A CA 1
ATOM 1839 C C . ASP A 1 229 ? 23.408 -14.169 -24.147 1.00 81.25 229 ASP A C 1
ATOM 1841 O O . ASP A 1 229 ? 22.729 -13.913 -25.144 1.00 81.25 229 ASP A O 1
ATOM 1845 N N . VAL A 1 230 ? 24.721 -14.387 -24.238 1.00 77.31 230 VAL A N 1
ATOM 1846 C CA . VAL A 1 230 ? 25.517 -14.229 -25.467 1.00 77.31 230 VAL A CA 1
ATOM 1847 C C . VAL A 1 230 ? 24.980 -15.115 -26.597 1.00 77.31 230 VAL A C 1
ATOM 1849 O O . VAL A 1 230 ? 24.990 -14.719 -27.763 1.00 77.31 230 VAL A O 1
ATOM 1852 N N . GLN A 1 231 ? 24.471 -16.304 -26.265 1.00 77.31 231 GLN A N 1
ATOM 1853 C CA . GLN A 1 231 ? 23.842 -17.216 -27.227 1.00 77.31 231 GLN A CA 1
ATOM 1854 C C . GLN A 1 231 ? 22.500 -16.679 -27.744 1.00 77.31 231 GLN A C 1
ATOM 1856 O O . GLN A 1 231 ? 22.189 -16.804 -28.930 1.00 77.31 231 GLN A O 1
ATOM 1861 N N . GLU A 1 232 ? 21.712 -16.044 -26.876 1.00 77.81 232 GLU A N 1
ATOM 1862 C CA . GLU A 1 232 ? 20.422 -15.459 -27.237 1.00 77.81 232 GLU A CA 1
ATOM 1863 C C . GLU A 1 232 ? 20.595 -14.192 -28.082 1.00 77.81 232 GLU A C 1
ATOM 1865 O O . GLU A 1 232 ? 19.893 -14.024 -29.082 1.00 77.81 232 GLU A O 1
ATOM 1870 N N . VAL A 1 233 ? 21.598 -13.368 -27.759 1.00 78.44 233 VAL A N 1
ATOM 1871 C CA . VAL A 1 233 ? 22.016 -12.215 -28.569 1.00 78.44 233 VAL A CA 1
ATOM 1872 C C . VAL A 1 233 ? 22.388 -12.673 -29.982 1.00 78.44 233 VAL A C 1
ATOM 1874 O O . VAL A 1 233 ? 21.834 -12.176 -30.962 1.00 78.44 233 VAL A O 1
ATOM 1877 N N . ARG A 1 234 ? 23.270 -13.675 -30.105 1.00 77.75 234 ARG A N 1
ATOM 1878 C CA . ARG A 1 234 ? 23.700 -14.203 -31.411 1.00 77.75 234 ARG A CA 1
ATOM 1879 C C . ARG A 1 234 ? 22.540 -14.776 -32.218 1.00 77.75 234 ARG A C 1
ATOM 1881 O O . ARG A 1 234 ? 22.473 -14.564 -33.425 1.00 77.75 234 ARG A O 1
ATOM 1888 N N . LYS A 1 235 ? 21.602 -15.461 -31.559 1.00 81.31 235 LYS A N 1
ATOM 1889 C CA . LYS A 1 235 ? 20.416 -16.036 -32.205 1.00 81.31 235 LYS A CA 1
ATOM 1890 C C . LYS A 1 235 ? 19.433 -14.970 -32.697 1.00 81.31 235 LYS A C 1
ATOM 1892 O O . LYS A 1 235 ? 18.868 -15.130 -33.775 1.00 81.31 235 LYS A O 1
ATOM 1897 N N . ARG A 1 236 ? 19.195 -13.913 -31.912 1.00 78.62 236 ARG A N 1
ATOM 1898 C CA . ARG A 1 236 ? 18.212 -12.861 -32.235 1.00 78.62 236 ARG A CA 1
ATOM 1899 C C . ARG A 1 236 ? 18.765 -11.804 -33.197 1.00 78.62 236 ARG A C 1
ATOM 1901 O O . ARG A 1 236 ? 18.020 -11.330 -34.050 1.00 78.62 236 ARG A O 1
ATOM 1908 N N . PHE A 1 237 ? 20.046 -11.450 -33.084 1.00 81.12 237 PHE A N 1
ATOM 1909 C CA . PHE A 1 237 ? 20.632 -10.307 -33.797 1.00 81.12 237 PHE A CA 1
ATOM 1910 C C . PHE A 1 237 ? 21.704 -10.694 -34.823 1.00 81.12 237 PHE A C 1
ATOM 1912 O O . PHE A 1 237 ? 21.895 -9.960 -35.792 1.00 81.12 237 PHE A O 1
ATOM 1919 N N . GLY A 1 238 ? 22.324 -11.870 -34.694 1.00 78.62 238 GLY A N 1
ATOM 1920 C CA . GLY A 1 238 ? 23.455 -12.309 -35.518 1.00 78.62 238 GLY A CA 1
ATOM 1921 C C . GLY A 1 238 ? 24.802 -12.102 -34.823 1.00 78.62 238 GLY A C 1
ATOM 1922 O O . GLY A 1 238 ? 24.862 -11.764 -33.639 1.00 78.62 238 GLY A O 1
ATOM 1923 N N . GLU A 1 239 ? 25.906 -12.329 -35.539 1.00 76.56 239 GLU A N 1
ATOM 1924 C CA . GLU A 1 239 ? 27.241 -12.117 -34.970 1.00 76.56 239 GLU A CA 1
ATOM 1925 C C . GLU A 1 239 ? 27.538 -10.619 -34.743 1.00 76.56 239 GLU A C 1
ATOM 1927 O O . GLU A 1 239 ? 27.069 -9.765 -35.512 1.00 76.56 239 GLU A O 1
ATOM 1932 N N . PRO A 1 240 ? 28.316 -10.271 -33.695 1.00 68.88 240 PRO A N 1
ATOM 1933 C CA . PRO A 1 240 ? 28.736 -8.893 -33.459 1.00 68.88 240 PRO A CA 1
ATOM 1934 C C . PRO A 1 240 ? 29.508 -8.361 -34.673 1.00 68.88 240 PRO A C 1
ATOM 1936 O O . PRO A 1 240 ? 30.516 -8.939 -35.067 1.00 68.88 240 PRO A O 1
ATOM 1939 N N . GLY A 1 241 ? 29.030 -7.268 -35.272 1.00 68.06 241 GLY A N 1
ATOM 1940 C CA . GLY A 1 241 ? 29.651 -6.663 -36.457 1.00 68.06 241 GLY A CA 1
ATOM 1941 C C . GLY A 1 241 ? 29.183 -7.218 -37.809 1.00 68.06 241 GLY A C 1
ATOM 1942 O O . GLY A 1 241 ? 29.697 -6.783 -38.838 1.00 68.06 241 GLY A O 1
ATOM 1943 N N . SER A 1 242 ? 28.204 -8.132 -37.845 1.00 75.56 242 SER A N 1
ATOM 1944 C CA . SER A 1 242 ? 27.620 -8.590 -39.113 1.00 75.56 242 SER A CA 1
ATOM 1945 C C . SER A 1 242 ? 26.783 -7.487 -39.795 1.00 75.56 242 SER A C 1
ATOM 1947 O O . SER A 1 242 ? 26.167 -6.663 -39.104 1.00 75.56 242 SER A O 1
ATOM 1949 N N . PRO A 1 243 ? 26.730 -7.437 -41.142 1.00 69.31 243 PRO A N 1
ATOM 1950 C CA . PRO A 1 243 ? 25.904 -6.463 -41.850 1.00 69.31 243 PRO A CA 1
ATOM 1951 C C . PRO A 1 243 ? 24.421 -6.684 -41.509 1.00 69.31 243 PRO A C 1
ATOM 1953 O O . PRO A 1 243 ? 23.870 -7.758 -41.743 1.00 69.31 243 PRO A O 1
ATOM 1956 N N . GLY A 1 244 ? 23.782 -5.665 -40.927 1.00 74.19 244 GLY A N 1
ATOM 1957 C CA . GLY A 1 244 ? 22.376 -5.696 -40.505 1.00 74.19 244 GLY A CA 1
ATOM 1958 C C . GLY A 1 244 ? 22.133 -5.991 -39.017 1.00 74.19 244 GLY A C 1
ATOM 1959 O O . GLY A 1 244 ? 20.999 -5.842 -38.565 1.00 74.19 244 GLY A O 1
ATOM 1960 N N . THR A 1 245 ? 23.158 -6.334 -38.220 1.00 78.25 245 THR A N 1
ATOM 1961 C CA . THR A 1 245 ? 23.003 -6.520 -36.758 1.00 78.25 245 THR A CA 1
ATOM 1962 C C . THR A 1 245 ? 22.469 -5.245 -36.097 1.00 78.25 245 THR A C 1
ATOM 1964 O O . THR A 1 245 ? 21.514 -5.295 -35.326 1.00 78.25 245 THR A O 1
ATOM 1967 N N . THR A 1 246 ? 23.030 -4.084 -36.449 1.00 78.75 246 THR A N 1
ATOM 1968 C CA . THR A 1 246 ? 22.625 -2.781 -35.898 1.00 78.75 246 THR A CA 1
ATOM 1969 C C . THR A 1 246 ? 21.182 -2.414 -36.250 1.00 78.75 246 THR A C 1
ATOM 1971 O O . THR A 1 246 ? 20.477 -1.839 -35.428 1.00 78.75 246 THR A O 1
ATOM 1974 N N . GLU A 1 247 ? 20.719 -2.758 -37.452 1.00 82.81 247 GLU A N 1
ATOM 1975 C CA . GLU A 1 247 ? 19.342 -2.493 -37.889 1.00 82.81 247 GLU A CA 1
ATOM 1976 C C . GLU A 1 247 ? 18.347 -3.392 -37.143 1.00 82.81 247 GLU A C 1
ATOM 1978 O O . GLU A 1 247 ? 17.375 -2.904 -36.577 1.00 82.81 247 GLU A O 1
ATOM 1983 N N . ARG A 1 248 ? 18.668 -4.682 -36.984 1.00 84.06 248 ARG A N 1
ATOM 1984 C CA . ARG A 1 248 ? 17.859 -5.624 -36.189 1.00 84.06 248 ARG A CA 1
ATOM 1985 C C . ARG A 1 248 ? 17.765 -5.241 -34.713 1.00 84.06 248 ARG A C 1
ATOM 1987 O O . ARG A 1 248 ? 16.721 -5.458 -34.097 1.00 84.06 248 ARG A O 1
ATOM 1994 N N . ILE A 1 249 ? 18.844 -4.703 -34.138 1.00 83.38 249 ILE A N 1
ATOM 1995 C CA . ILE A 1 249 ? 18.847 -4.176 -32.766 1.00 83.38 249 ILE A CA 1
ATOM 1996 C C . ILE A 1 249 ? 17.914 -2.968 -32.676 1.00 83.38 249 ILE A C 1
ATOM 1998 O O . ILE A 1 249 ? 17.050 -2.948 -31.803 1.00 83.38 249 ILE A O 1
ATOM 2002 N N . LYS A 1 250 ? 18.005 -2.014 -33.611 1.00 83.31 250 LYS A N 1
ATOM 2003 C CA . LYS A 1 250 ? 17.100 -0.854 -33.658 1.00 83.31 250 LYS A CA 1
ATOM 2004 C C . LYS A 1 250 ? 15.630 -1.262 -33.798 1.00 83.31 250 LYS A C 1
ATOM 2006 O O . LYS A 1 250 ? 14.802 -0.785 -33.028 1.00 83.31 250 LYS A O 1
ATOM 2011 N N . ASP A 1 251 ? 15.310 -2.200 -34.687 1.00 85.75 251 ASP A N 1
ATOM 2012 C CA . ASP A 1 251 ? 13.944 -2.718 -34.863 1.00 85.75 251 ASP A CA 1
ATOM 2013 C C . ASP A 1 251 ? 13.420 -3.442 -33.615 1.00 85.75 251 ASP A C 1
ATOM 2015 O O . ASP A 1 251 ? 12.225 -3.440 -33.309 1.00 85.75 251 ASP A O 1
ATOM 2019 N N . HIS A 1 252 ? 14.301 -4.125 -32.885 1.00 86.12 252 HIS A N 1
ATOM 2020 C CA . HIS A 1 252 ? 13.947 -4.740 -31.612 1.00 86.12 252 HIS A CA 1
ATOM 2021 C C . HIS A 1 252 ? 13.691 -3.693 -30.530 1.00 86.12 252 HIS A C 1
ATOM 2023 O O . HIS A 1 252 ? 12.669 -3.773 -29.857 1.00 86.12 252 HIS A O 1
ATOM 2029 N N . MET A 1 253 ? 14.562 -2.691 -30.410 1.00 83.81 253 MET A N 1
ATOM 2030 C CA . MET A 1 253 ? 14.387 -1.587 -29.467 1.00 83.81 253 MET A CA 1
ATOM 2031 C C . MET A 1 253 ? 13.104 -0.802 -29.748 1.00 83.81 253 MET A C 1
ATOM 2033 O O . MET A 1 253 ? 12.385 -0.474 -28.810 1.00 83.81 253 MET A O 1
ATOM 2037 N N . MET A 1 254 ? 12.757 -0.579 -31.020 1.00 84.62 254 MET A N 1
ATOM 2038 C CA . MET A 1 254 ? 11.493 0.060 -31.393 1.00 84.62 254 MET A CA 1
ATOM 2039 C C . MET A 1 254 ? 10.285 -0.762 -30.925 1.00 84.62 254 MET A C 1
ATOM 2041 O O . MET A 1 254 ? 9.352 -0.217 -30.344 1.00 84.62 254 MET A O 1
ATOM 2045 N N . ARG A 1 255 ? 10.313 -2.090 -31.096 1.00 86.75 255 ARG A N 1
ATOM 2046 C CA . ARG A 1 255 ? 9.257 -2.977 -30.573 1.00 86.75 255 ARG A CA 1
ATOM 2047 C C . ARG A 1 255 ? 9.177 -2.952 -29.048 1.00 86.75 255 ARG A C 1
ATOM 2049 O O . ARG A 1 255 ? 8.075 -2.937 -28.509 1.00 86.75 255 ARG A O 1
ATOM 2056 N N . CYS A 1 256 ? 10.320 -2.920 -28.361 1.00 86.94 256 CYS A N 1
ATOM 2057 C CA . CYS A 1 256 ? 10.369 -2.762 -26.909 1.00 86.94 256 CYS A CA 1
ATOM 2058 C C . CYS A 1 256 ? 9.767 -1.425 -26.466 1.00 86.94 256 CYS A C 1
ATOM 2060 O O . CYS A 1 256 ? 9.009 -1.402 -25.500 1.00 86.94 256 CYS A O 1
ATOM 2062 N N . TRP A 1 257 ? 10.059 -0.336 -27.182 1.00 85.06 257 TRP A N 1
ATOM 2063 C CA . TRP A 1 257 ? 9.493 0.981 -26.901 1.00 85.06 257 TRP A CA 1
ATOM 2064 C C . TRP A 1 257 ? 7.974 0.989 -27.074 1.00 85.06 257 TRP A C 1
ATOM 2066 O O . TRP A 1 257 ? 7.276 1.400 -26.152 1.00 85.06 257 TRP A O 1
ATOM 2076 N N . VAL A 1 258 ? 7.460 0.473 -28.197 1.00 87.00 258 VAL A N 1
ATOM 2077 C CA . VAL A 1 258 ? 6.010 0.408 -28.457 1.00 87.00 258 VAL A CA 1
ATOM 2078 C C . VAL A 1 258 ? 5.308 -0.413 -27.375 1.00 87.00 258 VAL A C 1
ATOM 2080 O O . VAL A 1 258 ? 4.367 0.075 -26.760 1.00 87.00 258 VAL A O 1
ATOM 2083 N N . ALA A 1 259 ? 5.812 -1.611 -27.059 1.00 90.00 259 ALA A N 1
ATOM 2084 C CA . ALA A 1 259 ? 5.223 -2.461 -26.023 1.00 90.00 259 ALA A CA 1
ATOM 2085 C C . ALA A 1 259 ? 5.212 -1.781 -24.642 1.00 90.00 259 ALA A C 1
ATOM 2087 O O . ALA A 1 259 ? 4.230 -1.864 -23.902 1.00 90.00 259 ALA A O 1
ATOM 2088 N N . LEU A 1 260 ? 6.293 -1.077 -24.298 1.00 89.50 260 LEU A N 1
ATOM 2089 C CA . LEU A 1 260 ? 6.410 -0.345 -23.043 1.00 89.50 260 LEU A CA 1
ATOM 2090 C C . LEU A 1 260 ? 5.449 0.847 -22.983 1.00 89.50 260 LEU A C 1
ATOM 2092 O O . LEU A 1 260 ? 4.770 1.028 -21.972 1.00 89.50 260 LEU A O 1
ATOM 2096 N N . ALA A 1 261 ? 5.365 1.632 -24.058 1.00 88.44 261 ALA A N 1
ATOM 2097 C CA . ALA A 1 261 ? 4.457 2.766 -24.175 1.00 88.44 261 ALA A CA 1
ATOM 2098 C C . ALA A 1 261 ? 2.991 2.315 -24.097 1.00 88.44 261 ALA A C 1
ATOM 2100 O O . ALA A 1 261 ? 2.234 2.853 -23.286 1.00 88.44 261 ALA A O 1
ATOM 2101 N N . ASP A 1 262 ? 2.619 1.274 -24.846 1.00 91.06 262 ASP A N 1
ATOM 2102 C CA . ASP A 1 262 ? 1.278 0.684 -24.830 1.00 91.06 262 ASP A CA 1
ATOM 2103 C C . ASP A 1 262 ? 0.909 0.175 -23.433 1.00 91.06 262 ASP A C 1
ATOM 2105 O O . ASP A 1 262 ? -0.189 0.440 -22.939 1.00 91.06 262 ASP A O 1
ATOM 2109 N N . THR A 1 263 ? 1.843 -0.492 -22.748 1.00 92.25 263 THR A N 1
ATOM 2110 C CA . THR A 1 263 ? 1.639 -0.996 -21.382 1.00 92.25 263 THR A CA 1
ATOM 2111 C C . THR A 1 263 ? 1.430 0.144 -20.384 1.00 92.25 263 THR A C 1
ATOM 2113 O O . THR A 1 263 ? 0.508 0.101 -19.564 1.00 92.25 263 THR A O 1
ATOM 2116 N N . VAL A 1 264 ? 2.261 1.190 -20.443 1.00 91.69 264 VAL A N 1
ATOM 2117 C CA . VAL A 1 264 ? 2.136 2.367 -19.568 1.00 91.69 264 VAL A CA 1
ATOM 2118 C C . VAL A 1 264 ? 0.820 3.102 -19.841 1.00 91.69 264 VAL A C 1
ATOM 2120 O O . VAL A 1 264 ? 0.109 3.464 -18.900 1.00 91.69 264 VAL A O 1
ATOM 2123 N N . TYR A 1 265 ? 0.446 3.268 -21.109 1.00 91.75 265 TYR A N 1
ATOM 2124 C CA . TYR A 1 265 ? -0.820 3.881 -21.501 1.00 91.75 265 TYR A CA 1
ATOM 2125 C C . TYR A 1 265 ? -2.027 3.066 -21.015 1.00 91.75 265 TYR A C 1
ATOM 2127 O O . TYR A 1 265 ? -2.953 3.620 -20.414 1.00 91.75 265 TYR A O 1
ATOM 2135 N N . ALA A 1 266 ? -2.003 1.743 -21.205 1.00 93.88 266 ALA A N 1
ATOM 2136 C CA . ALA A 1 266 ? -3.036 0.834 -20.718 1.00 93.88 266 ALA A CA 1
ATOM 2137 C C . ALA A 1 266 ? -3.190 0.919 -19.193 1.00 93.88 266 ALA A C 1
ATOM 2139 O O . ALA A 1 266 ? -4.316 0.982 -18.692 1.00 93.88 266 ALA A O 1
ATOM 2140 N N . LEU A 1 267 ? -2.078 1.012 -18.455 1.00 93.88 267 LEU A N 1
ATOM 2141 C CA . LEU A 1 267 ? -2.097 1.196 -17.006 1.00 93.88 267 LEU A CA 1
ATOM 2142 C C . LEU A 1 267 ? -2.785 2.498 -16.603 1.00 93.88 267 LEU A C 1
ATOM 2144 O O . LEU A 1 267 ? -3.697 2.469 -15.778 1.00 93.88 267 LEU A O 1
ATOM 2148 N N . PHE A 1 268 ? -2.393 3.636 -17.180 1.00 93.06 268 PHE A N 1
ATOM 2149 C CA . PHE A 1 268 ? -3.025 4.917 -16.854 1.00 93.06 268 PHE A CA 1
ATOM 2150 C C . PHE A 1 268 ? -4.508 4.934 -17.222 1.00 93.06 268 PHE A C 1
ATOM 2152 O O . PHE A 1 268 ? -5.327 5.416 -16.438 1.00 93.06 268 PHE A O 1
ATOM 2159 N N . LYS A 1 269 ? -4.876 4.349 -18.367 1.00 94.06 269 LYS A N 1
ATOM 2160 C CA . LYS A 1 269 ? -6.276 4.189 -18.773 1.00 94.06 269 LYS A CA 1
ATOM 2161 C C . LYS A 1 269 ? -7.058 3.367 -17.748 1.00 94.06 269 LYS A C 1
ATOM 2163 O O . LYS A 1 269 ? -8.155 3.771 -17.354 1.00 94.06 269 LYS A O 1
ATOM 2168 N N . LYS A 1 270 ? -6.490 2.252 -17.275 1.00 93.94 270 LYS A N 1
ATOM 2169 C CA . LYS A 1 270 ? -7.126 1.395 -16.270 1.00 93.94 270 LYS A CA 1
ATOM 2170 C C . LYS A 1 270 ? -7.268 2.107 -14.930 1.00 93.94 270 LYS A C 1
ATOM 2172 O O . LYS A 1 270 ? -8.381 2.159 -14.404 1.00 93.94 270 LYS A O 1
ATOM 2177 N N . ILE A 1 271 ? -6.199 2.737 -14.441 1.00 93.75 271 ILE A N 1
ATOM 2178 C CA . ILE A 1 271 ? -6.219 3.550 -13.221 1.00 93.75 271 ILE A CA 1
ATOM 2179 C C . ILE A 1 271 ? -7.322 4.602 -13.323 1.00 93.75 271 ILE A C 1
ATOM 2181 O O . ILE A 1 271 ? -8.198 4.627 -12.463 1.00 93.75 271 ILE A O 1
ATOM 2185 N N . ASN A 1 272 ? -7.348 5.393 -14.398 1.00 93.50 272 ASN A N 1
ATOM 2186 C CA . ASN A 1 272 ? -8.340 6.447 -14.596 1.00 93.50 272 ASN A CA 1
ATOM 2187 C C . ASN A 1 272 ? -9.779 5.904 -14.576 1.00 93.50 272 ASN A C 1
ATOM 2189 O O . ASN A 1 272 ? -10.632 6.441 -13.875 1.00 93.50 272 ASN A O 1
ATOM 2193 N N . SER A 1 273 ? -10.039 4.792 -15.271 1.00 94.19 273 SER A N 1
ATOM 2194 C CA . SER A 1 273 ? -11.363 4.151 -15.261 1.00 94.19 273 SER A CA 1
AT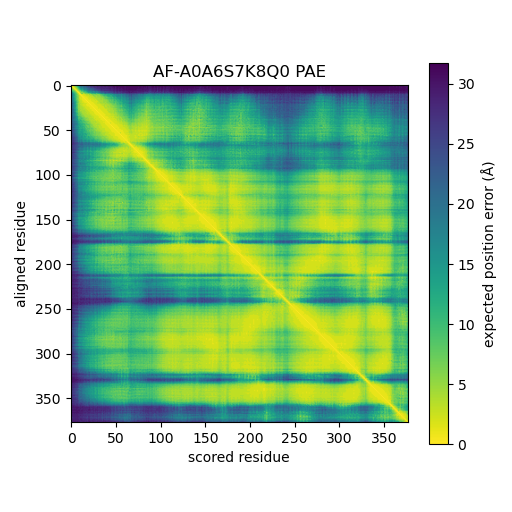OM 2195 C C . SER A 1 273 ? -11.766 3.606 -13.884 1.00 94.19 273 SER A C 1
ATOM 2197 O O . SER A 1 273 ? -12.947 3.577 -13.550 1.00 94.19 273 SER A O 1
ATOM 2199 N N . SER A 1 274 ? -10.789 3.208 -13.064 1.00 93.38 274 SER A N 1
ATOM 2200 C CA . SER A 1 274 ? -11.021 2.644 -11.732 1.00 93.38 274 SER A CA 1
ATOM 2201 C C . SER A 1 274 ? -11.235 3.695 -10.640 1.00 93.38 274 SER A C 1
ATOM 2203 O O . SER A 1 274 ? -11.758 3.348 -9.583 1.00 93.38 274 SER A O 1
ATOM 2205 N N . LEU A 1 275 ? -10.890 4.971 -10.876 1.00 93.00 275 LEU A N 1
ATOM 2206 C CA . LEU A 1 275 ? -10.991 6.046 -9.872 1.00 93.00 275 LEU A CA 1
ATOM 2207 C C . LEU A 1 275 ? -12.409 6.230 -9.311 1.00 93.00 275 LEU A C 1
ATOM 2209 O O . LEU A 1 275 ? -12.561 6.683 -8.181 1.00 93.00 275 LEU A O 1
ATOM 2213 N N . VAL A 1 276 ? -13.443 5.838 -10.062 1.00 92.38 276 VAL A N 1
ATOM 2214 C CA . VAL A 1 276 ? -14.846 5.852 -9.605 1.00 92.38 276 VAL A CA 1
ATOM 2215 C C . VAL A 1 276 ? -15.066 4.928 -8.398 1.00 92.38 276 VAL A C 1
ATOM 2217 O O . VAL A 1 276 ? -15.953 5.171 -7.588 1.00 92.38 276 VAL A O 1
ATOM 2220 N N . CYS A 1 277 ? -14.245 3.886 -8.255 1.00 93.12 277 CYS A N 1
ATOM 2221 C CA . CYS A 1 277 ? -14.305 2.909 -7.166 1.00 93.12 277 CYS A CA 1
ATOM 2222 C C . CYS A 1 277 ? -13.272 3.191 -6.061 1.00 93.12 277 CYS A C 1
ATOM 2224 O O . CYS A 1 277 ? -12.917 2.278 -5.312 1.00 93.12 277 CYS A O 1
ATOM 2226 N N . LEU A 1 278 ? -12.729 4.412 -5.982 1.00 93.50 278 LEU A N 1
ATOM 2227 C CA . LEU A 1 278 ? -11.735 4.748 -4.968 1.00 93.50 278 LEU A CA 1
ATOM 2228 C C . LEU A 1 278 ? -12.371 4.686 -3.559 1.00 93.50 278 LEU A C 1
ATOM 2230 O O . LEU A 1 278 ? -13.405 5.312 -3.341 1.00 93.50 278 LEU A O 1
ATOM 2234 N N . PRO A 1 279 ? -11.775 3.969 -2.589 1.00 93.12 279 PRO A N 1
ATOM 2235 C CA . PRO A 1 279 ? -12.298 3.884 -1.227 1.00 93.12 279 PRO A CA 1
ATOM 2236 C C . PRO A 1 279 ? -12.319 5.234 -0.507 1.00 93.12 279 PRO A C 1
ATOM 2238 O O . PRO A 1 279 ? -11.400 6.042 -0.670 1.00 93.12 279 PRO A O 1
ATOM 2241 N N . ASP A 1 280 ? -13.294 5.424 0.383 1.00 92.00 280 ASP A N 1
ATOM 2242 C CA . ASP A 1 280 ? -13.471 6.660 1.160 1.00 92.00 280 ASP A CA 1
ATOM 2243 C C . ASP A 1 280 ? -12.220 7.060 1.951 1.00 92.00 280 ASP A C 1
ATOM 2245 O O . ASP A 1 280 ? -11.855 8.236 1.998 1.00 92.00 280 ASP A O 1
ATOM 2249 N N . SER A 1 281 ? -11.511 6.088 2.529 1.00 91.50 281 SER A N 1
ATOM 2250 C CA . SER A 1 281 ? -10.257 6.329 3.246 1.00 91.50 281 SER A CA 1
ATOM 2251 C C . SER A 1 281 ? -9.173 6.917 2.341 1.00 91.50 281 SER A C 1
ATOM 2253 O O . SER A 1 281 ? -8.493 7.866 2.738 1.00 91.50 281 SER A O 1
ATOM 2255 N N . LEU A 1 282 ? -9.048 6.439 1.100 1.00 93.06 282 LEU A N 1
ATOM 2256 C CA . LEU A 1 282 ? -8.110 6.994 0.123 1.00 93.06 282 LEU A CA 1
ATOM 2257 C C . LEU A 1 282 ? -8.561 8.353 -0.412 1.00 93.06 282 LEU A C 1
ATOM 2259 O O . LEU A 1 282 ? -7.730 9.259 -0.495 1.00 93.06 282 LEU A O 1
ATOM 2263 N N . ILE A 1 283 ? -9.854 8.540 -0.695 1.00 94.38 283 ILE A N 1
ATOM 2264 C CA . ILE A 1 283 ? -10.422 9.851 -1.064 1.00 94.38 283 ILE A CA 1
ATOM 2265 C C . ILE A 1 283 ? -10.103 10.886 0.020 1.00 94.38 283 ILE A C 1
ATOM 2267 O O . ILE A 1 283 ? -9.691 12.018 -0.265 1.00 94.38 283 ILE A O 1
ATOM 2271 N N . TRP A 1 284 ? -10.261 10.498 1.283 1.00 94.81 284 TRP A N 1
ATOM 2272 C CA . TRP A 1 284 ? -10.006 11.364 2.420 1.00 94.81 284 TRP A CA 1
ATOM 2273 C C . TRP A 1 284 ? -8.519 11.703 2.578 1.00 94.81 284 TRP A C 1
ATOM 2275 O O . TRP A 1 284 ? -8.183 12.870 2.803 1.00 94.81 284 TRP A O 1
ATOM 2285 N N . ILE A 1 285 ? -7.620 10.726 2.404 1.00 94.25 285 ILE A N 1
ATOM 2286 C CA . ILE A 1 285 ? -6.164 10.945 2.421 1.00 94.25 285 ILE A CA 1
ATOM 2287 C C . ILE A 1 285 ? -5.755 11.892 1.287 1.00 94.25 285 ILE A C 1
ATOM 2289 O O . ILE A 1 285 ? -5.081 12.890 1.544 1.00 94.25 285 ILE A O 1
ATOM 2293 N N . VAL A 1 286 ? -6.226 11.650 0.059 1.00 94.12 286 VAL A N 1
ATOM 2294 C CA . VAL A 1 286 ? -6.004 12.528 -1.104 1.00 94.12 286 VAL A CA 1
ATOM 2295 C C . VAL A 1 286 ? -6.476 13.956 -0.814 1.00 94.12 286 VAL A C 1
ATOM 2297 O O . VAL A 1 286 ? -5.743 14.923 -1.033 1.00 94.12 286 VAL A O 1
ATOM 2300 N N . SER A 1 287 ? -7.672 14.097 -0.240 1.00 94.56 287 SER A N 1
ATOM 2301 C CA . SER A 1 287 ? -8.226 15.395 0.154 1.00 94.56 287 SER A CA 1
ATOM 2302 C C . SER A 1 287 ? -7.372 16.089 1.217 1.00 94.56 287 SER A C 1
ATOM 2304 O O . SER A 1 287 ? -7.235 17.314 1.210 1.00 94.56 287 SER A O 1
ATOM 2306 N N . CYS A 1 288 ? -6.788 15.324 2.140 1.00 93.06 288 CYS A N 1
ATOM 2307 C CA . CYS A 1 288 ? -5.890 15.833 3.169 1.00 93.06 288 CYS A CA 1
ATOM 2308 C C . CYS A 1 288 ? -4.555 16.310 2.588 1.00 93.06 288 CYS A C 1
ATOM 2310 O O . CYS A 1 288 ? -4.090 17.372 3.007 1.00 93.06 288 CYS A O 1
ATOM 2312 N N . PHE A 1 289 ? -3.979 15.607 1.606 1.00 91.88 289 PHE A N 1
ATOM 2313 C CA . PHE A 1 289 ? -2.828 16.102 0.839 1.00 91.88 289 PHE A CA 1
ATOM 2314 C C . PHE A 1 289 ? -3.160 17.429 0.165 1.00 91.88 289 PHE A C 1
ATOM 2316 O O . PHE A 1 289 ? -2.507 18.429 0.452 1.00 91.88 289 PHE A O 1
ATOM 2323 N N . TYR A 1 290 ? -4.229 17.472 -0.634 1.00 94.50 290 TYR A N 1
ATOM 2324 C CA . TYR A 1 290 ? -4.627 18.675 -1.367 1.00 94.50 290 TYR A CA 1
ATOM 2325 C C . TYR A 1 290 ? -4.834 19.883 -0.439 1.00 94.50 290 TYR A C 1
ATOM 2327 O O . TYR A 1 290 ? -4.215 20.933 -0.618 1.00 94.50 290 TYR A O 1
ATOM 2335 N N . LYS A 1 291 ? -5.637 19.726 0.623 1.00 94.62 291 LYS A N 1
ATOM 2336 C CA . LYS A 1 291 ? -5.911 20.806 1.587 1.00 94.62 291 LYS A CA 1
ATOM 2337 C C . LYS A 1 291 ? -4.655 21.251 2.341 1.00 94.62 291 LYS A C 1
ATOM 2339 O O . LYS A 1 291 ? -4.493 22.441 2.602 1.00 94.62 291 LYS A O 1
ATOM 2344 N N . SER A 1 292 ? -3.767 20.321 2.697 1.00 92.19 292 SER A N 1
ATOM 2345 C CA . SER A 1 292 ? -2.516 20.651 3.396 1.00 92.19 292 SER A CA 1
ATOM 2346 C C . SER A 1 292 ? -1.526 21.367 2.475 1.00 92.19 292 SER A C 1
ATOM 2348 O O . SER A 1 292 ? -0.876 22.315 2.910 1.00 92.19 292 SER A O 1
ATOM 2350 N N . SER A 1 293 ? -1.468 20.987 1.196 1.00 90.81 293 SER A N 1
ATOM 2351 C CA . SER A 1 293 ? -0.691 21.688 0.171 1.00 90.81 293 SER A CA 1
ATOM 2352 C C . SER A 1 293 ? -1.164 23.131 -0.014 1.00 90.81 293 SER A C 1
ATOM 2354 O O . SER A 1 293 ? -0.339 24.043 -0.005 1.00 90.81 293 SER A O 1
ATOM 2356 N N . LEU A 1 294 ? -2.478 23.364 -0.094 1.00 93.06 294 LEU A N 1
ATOM 2357 C CA . LEU A 1 294 ? -3.026 24.723 -0.155 1.00 93.06 294 LEU A CA 1
ATOM 2358 C C . LEU A 1 294 ? -2.706 25.523 1.115 1.00 93.06 294 LEU A C 1
ATOM 2360 O O . LEU A 1 294 ? -2.286 26.673 1.033 1.00 93.06 294 LEU A O 1
ATOM 2364 N N . LYS A 1 295 ? -2.827 24.905 2.300 1.00 92.50 295 LYS A N 1
ATOM 2365 C CA . LYS A 1 295 ? -2.493 25.549 3.582 1.00 92.50 295 LYS A CA 1
ATOM 2366 C C . LYS A 1 295 ? -1.018 25.958 3.673 1.00 92.50 295 LYS A C 1
ATOM 2368 O O . LYS A 1 295 ? -0.705 26.951 4.321 1.00 92.50 295 LYS A O 1
ATOM 2373 N N . ARG A 1 296 ? -0.115 25.217 3.023 1.00 88.81 296 ARG A N 1
ATOM 2374 C CA . ARG A 1 296 ? 1.309 25.573 2.918 1.00 88.81 296 ARG A CA 1
ATOM 2375 C C . ARG A 1 296 ? 1.550 26.824 2.059 1.00 88.81 296 ARG A C 1
ATOM 2377 O O . ARG A 1 296 ? 2.618 27.422 2.173 1.00 88.81 296 ARG A O 1
ATOM 2384 N N . GLY A 1 297 ? 0.580 27.211 1.230 1.00 89.19 297 GLY A N 1
ATOM 2385 C CA . GLY A 1 297 ? 0.676 28.317 0.279 1.00 89.19 297 GLY A CA 1
ATOM 2386 C C . GLY A 1 297 ? 0.988 27.878 -1.153 1.00 89.19 297 GLY A C 1
ATOM 2387 O O . GLY A 1 297 ? 1.297 28.724 -1.988 1.00 89.19 297 GLY A O 1
ATOM 2388 N N . PHE A 1 298 ? 0.929 26.577 -1.462 1.00 89.81 298 PHE A N 1
ATOM 2389 C CA . PHE A 1 298 ? 1.045 26.127 -2.848 1.00 89.81 298 PHE A CA 1
ATOM 2390 C C . PHE A 1 298 ? -0.201 26.515 -3.644 1.00 89.81 298 PHE A C 1
ATOM 2392 O O . PHE A 1 298 ? -1.319 26.465 -3.132 1.00 89.81 298 PHE A O 1
ATOM 2399 N N . ASN A 1 299 ? -0.006 26.874 -4.913 1.00 91.94 299 ASN A N 1
ATOM 2400 C CA . ASN A 1 299 ? -1.121 27.102 -5.821 1.00 91.94 299 ASN A CA 1
ATOM 2401 C C . ASN A 1 299 ? -1.840 25.783 -6.159 1.00 91.94 299 ASN A C 1
ATOM 2403 O O . ASN A 1 299 ? -1.338 24.682 -5.922 1.00 91.94 299 ASN A O 1
ATOM 2407 N N . ASP A 1 300 ? -3.026 25.910 -6.742 1.00 92.56 300 ASP A N 1
ATOM 2408 C CA . ASP A 1 300 ? -3.885 24.783 -7.102 1.00 92.56 300 ASP A CA 1
ATOM 2409 C C . ASP A 1 300 ? -3.203 23.785 -8.064 1.00 92.56 300 ASP A C 1
ATOM 2411 O O . ASP A 1 300 ? -3.289 22.571 -7.872 1.00 92.56 300 ASP A O 1
ATOM 2415 N N . GLY A 1 301 ? -2.434 24.282 -9.041 1.00 90.44 301 GLY A N 1
ATOM 2416 C CA . GLY A 1 301 ? -1.661 23.442 -9.964 1.00 90.44 301 GLY A CA 1
ATOM 2417 C C . GLY A 1 301 ? -0.628 22.567 -9.246 1.00 90.44 301 GLY A C 1
ATOM 2418 O O . GLY A 1 301 ? -0.627 21.346 -9.404 1.00 90.44 301 GLY A O 1
ATOM 2419 N N . LYS A 1 302 ? 0.196 23.166 -8.381 1.00 87.81 302 LYS A N 1
ATOM 2420 C CA . LYS A 1 302 ? 1.206 22.441 -7.603 1.00 87.81 302 LYS A CA 1
ATOM 2421 C C . LYS A 1 302 ? 0.566 21.491 -6.592 1.00 87.81 302 LYS A C 1
ATOM 2423 O O . LYS A 1 302 ? 1.073 20.392 -6.385 1.00 87.81 302 LYS A O 1
ATOM 2428 N N . ALA A 1 303 ? -0.560 21.869 -5.985 1.00 90.62 303 ALA A N 1
ATOM 2429 C CA . ALA A 1 303 ? -1.306 20.988 -5.091 1.00 90.62 303 ALA A CA 1
ATOM 2430 C C . ALA A 1 303 ? -1.802 19.724 -5.820 1.00 90.62 303 ALA A C 1
ATOM 2432 O O . ALA A 1 303 ? -1.630 18.620 -5.300 1.00 90.62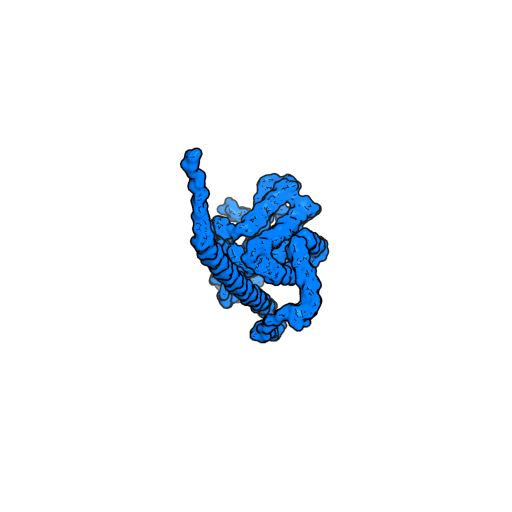 303 ALA A O 1
ATOM 2433 N N . ARG A 1 304 ? -2.336 19.857 -7.045 1.00 91.44 304 ARG A N 1
ATOM 2434 C CA . ARG A 1 304 ? -2.710 18.706 -7.888 1.00 91.44 304 ARG A CA 1
ATOM 2435 C C . ARG A 1 304 ? -1.513 17.825 -8.251 1.00 91.44 304 ARG A C 1
ATOM 2437 O O . ARG A 1 304 ? -1.614 16.607 -8.129 1.00 91.44 304 ARG A O 1
ATOM 2444 N N . GLN A 1 305 ? -0.377 18.417 -8.618 1.00 88.69 305 GLN A N 1
ATOM 2445 C CA . GLN A 1 305 ? 0.855 17.668 -8.908 1.00 88.69 305 GLN A CA 1
ATOM 2446 C C . GLN A 1 305 ? 1.333 16.857 -7.695 1.00 88.69 305 GLN A C 1
ATOM 2448 O O . GLN A 1 305 ? 1.710 15.696 -7.831 1.00 88.69 305 GLN A O 1
ATOM 2453 N N . LEU 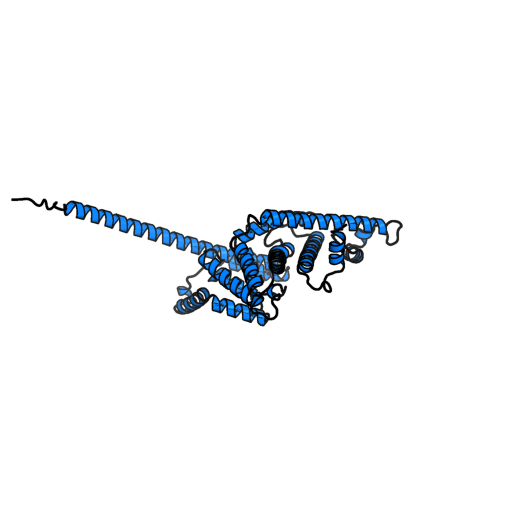A 1 306 ? 1.273 17.425 -6.484 1.00 87.62 306 LEU A N 1
ATOM 2454 C CA . LEU A 1 306 ? 1.643 16.709 -5.257 1.00 87.62 306 LEU A CA 1
ATOM 2455 C C . LEU A 1 306 ? 0.692 15.551 -4.941 1.00 87.62 306 LEU A C 1
ATOM 2457 O O . LEU A 1 306 ? 1.147 14.499 -4.496 1.00 87.62 306 LEU A O 1
ATOM 2461 N N . VAL A 1 307 ? -0.608 15.721 -5.192 1.00 91.38 307 VAL A N 1
ATOM 2462 C CA . VAL A 1 307 ? -1.598 14.642 -5.065 1.00 91.38 307 VAL A CA 1
ATOM 2463 C C . VAL A 1 307 ? -1.329 13.527 -6.073 1.00 91.38 307 VAL A C 1
ATOM 2465 O O . VAL A 1 307 ? -1.339 12.357 -5.697 1.00 91.38 307 VAL A O 1
ATOM 2468 N N . MET A 1 308 ? -1.045 13.870 -7.331 1.00 90.44 308 MET A N 1
ATOM 2469 C CA . MET A 1 308 ? -0.687 12.888 -8.356 1.00 90.44 308 MET A CA 1
ATOM 2470 C C . MET A 1 308 ? 0.588 12.137 -7.965 1.00 90.44 308 MET A C 1
ATOM 2472 O O . MET A 1 308 ? 0.620 10.908 -8.007 1.00 90.44 308 MET A O 1
ATOM 2476 N N . ARG A 1 309 ? 1.609 12.860 -7.489 1.00 88.25 309 ARG A N 1
ATOM 2477 C CA . ARG A 1 309 ? 2.857 12.273 -6.995 1.00 88.25 309 ARG A CA 1
ATOM 2478 C C . ARG A 1 309 ? 2.634 11.326 -5.830 1.00 88.25 309 ARG A C 1
ATOM 2480 O O . ARG A 1 309 ? 3.194 10.233 -5.831 1.00 88.25 309 ARG A O 1
ATOM 2487 N N . PHE A 1 310 ? 1.815 11.727 -4.862 1.00 89.38 310 PHE A N 1
ATOM 2488 C CA . PHE A 1 310 ? 1.382 10.867 -3.768 1.00 89.38 310 PHE A CA 1
ATOM 2489 C C . PHE A 1 310 ? 0.751 9.583 -4.305 1.00 89.38 310 PHE A C 1
ATOM 2491 O O . PHE A 1 310 ? 1.226 8.490 -4.003 1.00 89.38 310 PHE A O 1
ATOM 2498 N N . PHE A 1 311 ? -0.291 9.726 -5.119 1.00 91.00 311 PHE A N 1
ATOM 2499 C CA . PHE A 1 311 ? -1.082 8.603 -5.586 1.00 91.00 311 PHE A CA 1
ATOM 2500 C C . PHE A 1 311 ? -0.218 7.611 -6.368 1.00 91.00 311 PHE A C 1
ATOM 2502 O O . PHE A 1 311 ? -0.177 6.424 -6.066 1.00 91.00 311 PHE A O 1
ATOM 2509 N N . ILE A 1 312 ? 0.576 8.095 -7.315 1.00 90.81 312 ILE A N 1
ATOM 2510 C CA . ILE A 1 312 ? 1.404 7.214 -8.128 1.00 90.81 312 ILE A CA 1
ATOM 2511 C C . ILE A 1 312 ? 2.537 6.580 -7.311 1.00 90.81 312 ILE A C 1
ATOM 2513 O O . ILE A 1 312 ? 2.679 5.357 -7.318 1.00 90.81 312 ILE A O 1
ATOM 2517 N N . ASN A 1 313 ? 3.318 7.364 -6.564 1.00 87.62 313 ASN A N 1
ATOM 2518 C CA . ASN A 1 313 ? 4.521 6.839 -5.912 1.00 87.62 313 ASN A CA 1
ATOM 2519 C C . ASN A 1 313 ? 4.240 6.025 -4.647 1.00 87.62 313 ASN A C 1
ATOM 2521 O O . ASN A 1 313 ? 5.037 5.148 -4.326 1.00 87.62 313 ASN A O 1
ATOM 2525 N N . GLN A 1 314 ? 3.156 6.318 -3.923 1.00 86.94 314 GLN A N 1
ATOM 2526 C CA . GLN A 1 314 ? 2.843 5.675 -2.640 1.00 86.94 314 GLN A CA 1
ATOM 2527 C C . GLN A 1 314 ? 1.694 4.665 -2.737 1.00 86.94 314 GLN A C 1
ATOM 2529 O O . GLN A 1 314 ? 1.585 3.802 -1.872 1.00 86.94 314 GLN A O 1
ATOM 2534 N N . VAL A 1 315 ? 0.852 4.736 -3.777 1.00 89.00 315 VAL A N 1
ATOM 2535 C CA . VAL A 1 315 ? -0.256 3.785 -3.981 1.00 89.00 315 VAL A CA 1
ATOM 2536 C C . VAL A 1 315 ? 0.063 2.810 -5.109 1.00 89.00 315 VAL A C 1
ATOM 2538 O O . VAL A 1 315 ? 0.036 1.607 -4.887 1.00 89.00 315 VAL A O 1
ATOM 2541 N N . ILE A 1 316 ? 0.415 3.298 -6.302 1.00 91.12 316 ILE A N 1
ATOM 2542 C CA . ILE A 1 316 ? 0.560 2.445 -7.497 1.00 91.12 316 ILE A CA 1
ATOM 2543 C C . ILE A 1 316 ? 1.927 1.752 -7.561 1.00 91.12 316 ILE A C 1
ATOM 2545 O O . ILE A 1 316 ? 2.013 0.533 -7.706 1.00 91.12 316 ILE A O 1
ATOM 2549 N N . VAL A 1 317 ? 3.018 2.506 -7.428 1.00 88.69 317 VAL A N 1
ATOM 2550 C CA . VAL A 1 317 ? 4.389 1.987 -7.578 1.00 88.69 317 VAL A CA 1
ATOM 2551 C C . VAL A 1 317 ? 4.727 0.832 -6.620 1.00 88.69 317 VAL A C 1
ATOM 2553 O O . VAL A 1 317 ? 5.321 -0.152 -7.085 1.00 88.69 317 VAL A O 1
ATOM 2556 N N . PRO A 1 318 ? 4.366 0.870 -5.320 1.00 84.94 318 PRO A N 1
ATOM 2557 C CA . PRO A 1 318 ? 4.642 -0.243 -4.413 1.00 84.94 318 PRO A CA 1
ATOM 2558 C C . PRO A 1 318 ? 4.016 -1.564 -4.878 1.00 84.94 318 PRO A C 1
ATOM 2560 O O . PRO A 1 318 ? 4.599 -2.624 -4.645 1.00 84.94 318 PRO A O 1
ATOM 2563 N N . LEU A 1 319 ? 2.883 -1.500 -5.587 1.00 83.00 319 LEU A N 1
ATOM 2564 C CA . LEU A 1 319 ? 2.176 -2.662 -6.131 1.00 83.00 319 LEU A CA 1
ATOM 2565 C C . LEU A 1 319 ? 2.854 -3.220 -7.371 1.00 83.00 319 LEU A C 1
ATOM 2567 O O . LEU A 1 319 ? 2.981 -4.431 -7.499 1.00 83.00 319 LEU A O 1
ATOM 2571 N N . LEU A 1 320 ? 3.326 -2.354 -8.267 1.00 85.25 320 LEU A N 1
ATOM 2572 C CA . LEU A 1 320 ? 4.078 -2.788 -9.448 1.00 85.25 320 LEU A CA 1
ATOM 2573 C C . LEU A 1 320 ? 5.414 -3.423 -9.049 1.00 85.25 320 LEU A C 1
ATOM 2575 O O . LEU A 1 320 ? 5.830 -4.428 -9.618 1.00 85.25 320 LEU A O 1
ATOM 2579 N N . SER A 1 321 ? 6.060 -2.867 -8.021 1.00 81.88 321 SER A N 1
ATOM 2580 C CA . SER A 1 321 ? 7.329 -3.377 -7.492 1.00 81.88 321 SER A CA 1
ATOM 2581 C C . SER A 1 321 ? 7.170 -4.718 -6.771 1.00 81.88 321 SER A C 1
ATOM 2583 O O . SER A 1 321 ? 8.089 -5.536 -6.763 1.00 81.88 321 SER A O 1
ATOM 2585 N N . ARG A 1 322 ? 6.018 -4.940 -6.125 1.00 76.31 322 ARG A N 1
ATOM 2586 C CA . ARG A 1 322 ? 5.686 -6.164 -5.386 1.00 76.31 322 ARG A CA 1
ATOM 2587 C C . ARG A 1 322 ? 4.222 -6.529 -5.666 1.00 76.31 322 ARG A C 1
ATOM 2589 O O . ARG A 1 322 ? 3.371 -6.206 -4.843 1.00 76.31 322 ARG A O 1
ATOM 2596 N N . PRO A 1 323 ? 3.907 -7.212 -6.781 1.00 73.38 323 PRO A N 1
ATOM 2597 C CA . PRO A 1 323 ? 2.514 -7.483 -7.160 1.00 73.38 323 PRO A CA 1
ATOM 2598 C C . PRO A 1 323 ? 1.899 -8.695 -6.437 1.00 73.38 323 PRO A C 1
ATOM 2600 O O . PRO A 1 323 ? 0.695 -8.758 -6.193 1.00 73.38 323 PRO A O 1
ATOM 2603 N N . GLN A 1 324 ? 2.730 -9.650 -6.018 1.00 64.94 324 GLN A N 1
ATOM 2604 C CA . GLN A 1 324 ? 2.334 -10.897 -5.342 1.00 64.94 324 GLN A CA 1
ATOM 2605 C C . GLN A 1 324 ? 1.713 -10.811 -3.930 1.00 64.94 324 GLN A C 1
ATOM 2607 O O . GLN A 1 324 ? 1.194 -11.828 -3.473 1.00 64.94 324 GLN A O 1
ATOM 2612 N N . PRO A 1 325 ? 1.765 -9.697 -3.179 1.00 60.59 325 PRO A N 1
ATOM 2613 C CA . PRO A 1 325 ? 1.021 -9.560 -1.936 1.00 60.59 325 PRO A CA 1
ATOM 2614 C C . PRO A 1 325 ? -0.377 -8.938 -2.106 1.00 60.59 325 PRO A C 1
ATOM 2616 O O . PRO A 1 325 ? -1.147 -8.957 -1.148 1.00 60.59 325 PRO A O 1
ATOM 2619 N N . PHE A 1 326 ? -0.697 -8.380 -3.281 1.00 59.34 326 PHE A N 1
ATOM 2620 C CA . PHE A 1 326 ? -1.902 -7.563 -3.483 1.00 59.34 326 PHE A CA 1
ATOM 2621 C C . PHE A 1 326 ? -2.758 -7.986 -4.680 1.00 59.34 326 PHE A C 1
ATOM 2623 O O . PHE A 1 326 ? -3.970 -7.810 -4.644 1.00 59.34 326 PHE A O 1
ATOM 2630 N N . ILE A 1 327 ? -2.132 -8.497 -5.745 1.00 62.41 327 ILE A N 1
ATOM 2631 C CA . ILE A 1 327 ? -2.749 -8.646 -7.071 1.00 62.41 327 ILE A CA 1
ATOM 2632 C C . ILE A 1 327 ? -2.769 -10.107 -7.544 1.00 62.41 327 ILE A C 1
ATOM 2634 O O . ILE A 1 327 ? -3.674 -10.505 -8.279 1.00 62.41 327 ILE A O 1
ATOM 2638 N N . ILE A 1 328 ? -1.778 -10.906 -7.141 1.00 60.72 328 ILE A N 1
ATOM 2639 C CA . ILE A 1 328 ? -1.578 -12.275 -7.629 1.00 60.72 328 ILE A CA 1
ATOM 2640 C C . ILE A 1 328 ? -1.803 -13.245 -6.470 1.00 60.72 328 ILE A C 1
ATOM 2642 O O . ILE A 1 328 ? -0.926 -13.425 -5.626 1.00 60.72 328 ILE A O 1
ATOM 2646 N N . ASP A 1 329 ? -2.968 -13.888 -6.459 1.00 59.19 329 ASP A N 1
ATOM 2647 C CA . ASP A 1 329 ? -3.301 -14.968 -5.517 1.00 59.19 329 ASP A CA 1
ATOM 2648 C C . ASP A 1 329 ? -2.699 -16.328 -5.942 1.00 59.19 329 ASP A C 1
ATOM 2650 O O . ASP A 1 329 ? -2.877 -17.336 -5.263 1.00 59.19 329 ASP A O 1
ATOM 2654 N N . THR A 1 330 ? -2.003 -16.384 -7.084 1.00 53.09 330 THR A N 1
ATOM 2655 C CA . THR A 1 330 ? -1.546 -17.618 -7.742 1.00 53.09 330 THR A CA 1
ATOM 2656 C C . THR A 1 330 ? -0.044 -17.882 -7.571 1.00 53.09 330 THR A C 1
ATOM 2658 O O . THR A 1 330 ? 0.751 -16.979 -7.316 1.00 53.09 330 THR A O 1
ATOM 2661 N N . GLU A 1 331 ? 0.375 -19.138 -7.772 1.00 55.72 331 GLU A N 1
ATOM 2662 C CA . GLU A 1 331 ? 1.779 -19.598 -7.733 1.00 55.72 331 GLU A CA 1
ATOM 2663 C C . GLU A 1 331 ? 2.673 -19.033 -8.861 1.00 55.72 331 GLU A C 1
ATOM 2665 O O . GLU A 1 331 ? 3.810 -19.479 -9.040 1.00 55.72 331 GLU A O 1
ATOM 2670 N N . ILE A 1 332 ? 2.192 -18.049 -9.631 1.00 63.22 332 ILE A N 1
ATOM 2671 C CA . ILE A 1 332 ? 2.923 -17.453 -10.752 1.00 63.22 332 ILE A CA 1
ATOM 2672 C C . ILE A 1 332 ? 4.151 -16.721 -10.201 1.00 63.22 332 ILE A C 1
ATOM 2674 O O . ILE A 1 332 ? 4.088 -15.605 -9.671 1.00 63.22 332 ILE A O 1
ATOM 2678 N N . ARG A 1 333 ? 5.310 -17.371 -10.320 1.00 68.00 333 ARG A N 1
ATOM 2679 C CA . ARG A 1 333 ? 6.605 -16.743 -10.070 1.00 68.00 333 ARG A CA 1
ATOM 2680 C C . ARG A 1 333 ? 6.919 -15.838 -11.252 1.00 68.00 333 ARG A C 1
ATOM 2682 O O . ARG A 1 333 ? 7.067 -16.324 -12.369 1.00 68.00 333 ARG A O 1
ATOM 2689 N N . ALA A 1 334 ? 7.036 -14.537 -10.995 1.00 74.19 334 ALA A N 1
ATOM 2690 C CA . ALA A 1 334 ? 7.468 -13.579 -12.003 1.00 74.19 334 ALA A CA 1
ATOM 2691 C C . ALA A 1 334 ? 8.806 -14.032 -12.609 1.00 74.19 334 ALA A C 1
ATOM 2693 O O . ALA A 1 334 ? 9.778 -14.270 -11.883 1.00 74.19 334 ALA A O 1
ATOM 2694 N N . SER A 1 335 ? 8.847 -14.173 -13.934 1.00 83.38 335 SER A N 1
ATOM 2695 C CA . SER A 1 335 ? 10.064 -14.530 -14.663 1.00 83.38 335 SER A CA 1
ATOM 2696 C C . SER A 1 335 ? 11.129 -13.433 -14.512 1.00 83.38 335 SER A C 1
ATOM 2698 O O . SER A 1 335 ? 10.853 -12.321 -14.049 1.00 83.38 335 SER A O 1
ATOM 2700 N N . ARG A 1 336 ? 12.381 -13.716 -14.898 1.00 83.94 336 ARG A N 1
ATOM 2701 C CA . ARG A 1 336 ? 13.432 -12.679 -14.920 1.00 83.94 336 ARG A CA 1
ATOM 2702 C C . ARG A 1 336 ? 13.048 -11.513 -15.838 1.00 83.94 336 ARG A C 1
ATOM 2704 O O . ARG A 1 336 ? 13.275 -10.367 -15.463 1.00 83.94 336 ARG A O 1
ATOM 2711 N N . VAL A 1 337 ? 12.423 -11.819 -16.977 1.00 87.44 337 VAL A N 1
ATOM 2712 C CA . VAL A 1 337 ? 11.906 -10.844 -17.950 1.00 87.44 337 VAL A CA 1
ATOM 2713 C C . VAL A 1 337 ? 10.810 -9.988 -17.319 1.00 87.44 337 VAL A C 1
ATOM 2715 O O . VAL A 1 337 ? 10.935 -8.770 -17.280 1.00 87.44 337 VAL A O 1
ATOM 2718 N N . ALA A 1 338 ? 9.798 -10.608 -16.708 1.00 88.06 338 ALA A N 1
ATOM 2719 C CA . ALA A 1 338 ? 8.690 -9.874 -16.104 1.00 88.06 338 ALA A CA 1
ATOM 2720 C C . ALA A 1 338 ? 9.141 -8.971 -14.943 1.00 88.06 338 ALA A C 1
ATOM 2722 O O . ALA A 1 338 ? 8.699 -7.833 -14.830 1.00 88.06 338 ALA A O 1
ATOM 2723 N N . ASN A 1 339 ? 10.070 -9.434 -14.096 1.00 86.75 339 ASN A N 1
ATOM 2724 C CA . ASN A 1 339 ? 10.637 -8.598 -13.031 1.00 86.75 339 ASN A CA 1
ATOM 2725 C C . ASN A 1 339 ? 11.435 -7.407 -13.580 1.00 86.75 339 ASN A C 1
ATOM 2727 O O . ASN A 1 339 ? 11.414 -6.332 -12.982 1.00 86.75 339 ASN A O 1
ATOM 2731 N N . PHE A 1 340 ? 12.157 -7.596 -14.687 1.00 88.75 340 PHE A N 1
ATOM 2732 C CA . PHE A 1 340 ? 12.850 -6.507 -15.371 1.00 88.75 340 PHE A CA 1
ATOM 2733 C C . PHE A 1 340 ? 11.840 -5.496 -15.931 1.00 88.75 340 PHE A C 1
ATOM 2735 O O . PHE A 1 340 ? 11.926 -4.308 -15.625 1.00 88.75 340 PHE A O 1
ATOM 2742 N N . ASN A 1 341 ? 10.821 -5.977 -16.641 1.00 91.38 341 ASN A N 1
ATOM 2743 C CA . ASN A 1 341 ? 9.782 -5.153 -17.254 1.00 91.38 341 ASN A CA 1
ATOM 2744 C C . ASN A 1 341 ? 8.963 -4.374 -16.207 1.00 91.38 341 ASN A C 1
ATOM 2746 O O . ASN A 1 341 ? 8.779 -3.167 -16.351 1.00 91.38 341 ASN A O 1
ATOM 2750 N N . LEU A 1 342 ? 8.560 -5.001 -15.094 1.00 90.44 342 LEU A N 1
ATOM 2751 C CA . LEU A 1 342 ? 7.878 -4.325 -13.977 1.00 90.44 342 LEU A CA 1
ATOM 2752 C C . LEU A 1 342 ? 8.728 -3.203 -13.364 1.00 90.44 342 LEU A C 1
ATOM 2754 O O . LEU A 1 342 ? 8.208 -2.128 -13.048 1.00 90.44 342 LEU A O 1
ATOM 2758 N N . LYS A 1 343 ? 10.042 -3.423 -13.211 1.00 88.75 343 LYS A N 1
ATOM 2759 C CA . LYS A 1 343 ? 10.973 -2.385 -12.742 1.00 88.75 343 LYS A CA 1
ATOM 2760 C C . LYS A 1 343 ? 11.072 -1.230 -13.736 1.00 88.75 343 LYS A C 1
ATOM 2762 O O . LYS A 1 343 ? 11.066 -0.080 -13.302 1.00 88.75 343 LYS A O 1
ATOM 2767 N N . LYS A 1 344 ? 11.120 -1.517 -15.039 1.00 88.44 344 LYS A N 1
ATOM 2768 C CA . LYS A 1 344 ? 11.164 -0.494 -16.095 1.00 88.44 344 LYS A CA 1
ATOM 2769 C C . LYS A 1 344 ? 9.888 0.341 -16.144 1.00 88.44 344 LYS A C 1
ATOM 2771 O O . LYS A 1 344 ? 9.973 1.564 -16.085 1.00 88.44 344 LYS A O 1
ATOM 2776 N N . VAL A 1 345 ? 8.718 -0.298 -16.125 1.00 91.25 345 VAL A N 1
ATOM 2777 C CA . VAL A 1 345 ? 7.418 0.390 -16.026 1.00 91.25 345 VAL A CA 1
ATOM 2778 C C . VAL A 1 345 ? 7.372 1.282 -14.781 1.00 91.25 345 VAL A C 1
ATOM 2780 O O . VAL A 1 345 ? 7.016 2.455 -14.868 1.00 91.25 345 VAL A O 1
ATOM 2783 N N . THR A 1 346 ? 7.806 0.761 -13.629 1.00 90.25 346 THR A N 1
ATOM 2784 C CA . THR A 1 346 ? 7.881 1.530 -12.377 1.00 90.25 346 THR A CA 1
ATOM 2785 C C . THR A 1 346 ? 8.772 2.767 -12.515 1.00 90.25 346 THR A C 1
ATOM 2787 O O . THR A 1 346 ? 8.362 3.860 -12.128 1.00 90.25 346 THR A O 1
ATOM 2790 N N . LEU A 1 347 ? 9.976 2.614 -13.074 1.00 87.75 347 LEU A N 1
ATOM 2791 C CA . LEU A 1 347 ? 10.932 3.707 -13.251 1.00 87.75 347 LEU A CA 1
ATOM 2792 C C . LEU A 1 347 ? 10.379 4.807 -14.164 1.00 87.75 347 LEU A C 1
ATOM 2794 O O . LEU A 1 347 ? 10.472 5.988 -13.826 1.00 87.75 347 LEU A O 1
ATOM 2798 N N . ILE A 1 348 ? 9.773 4.427 -15.290 1.00 87.38 348 ILE A N 1
ATOM 2799 C CA . ILE A 1 348 ? 9.191 5.379 -16.242 1.00 87.38 348 ILE A CA 1
ATOM 2800 C C . ILE A 1 348 ? 8.063 6.162 -15.589 1.00 87.38 348 ILE A C 1
ATOM 2802 O O . ILE A 1 348 ? 8.071 7.387 -15.624 1.00 87.38 348 ILE A O 1
ATOM 2806 N N . ILE A 1 349 ? 7.135 5.485 -14.917 1.00 89.50 349 ILE A N 1
ATOM 2807 C CA . ILE A 1 349 ? 6.010 6.144 -14.249 1.00 89.50 349 ILE A CA 1
ATOM 2808 C C . ILE A 1 349 ? 6.496 7.120 -13.169 1.00 89.50 349 ILE A C 1
ATOM 2810 O O . ILE A 1 349 ? 6.012 8.249 -13.100 1.00 89.50 349 ILE A O 1
ATOM 2814 N N . GLN A 1 350 ? 7.475 6.714 -12.351 1.00 86.50 350 GLN A N 1
ATOM 2815 C CA . GLN A 1 350 ? 8.088 7.605 -11.360 1.00 86.50 350 GLN A CA 1
ATOM 2816 C C . GLN A 1 350 ? 8.722 8.834 -12.020 1.00 86.50 350 GLN A C 1
ATOM 2818 O O . GLN A 1 350 ? 8.603 9.940 -11.495 1.00 86.50 350 GLN A O 1
ATOM 2823 N N . THR A 1 351 ? 9.353 8.648 -13.179 1.00 83.38 351 THR A N 1
ATOM 2824 C CA . THR A 1 351 ? 9.971 9.732 -13.948 1.00 83.38 351 THR A CA 1
ATOM 2825 C C . THR A 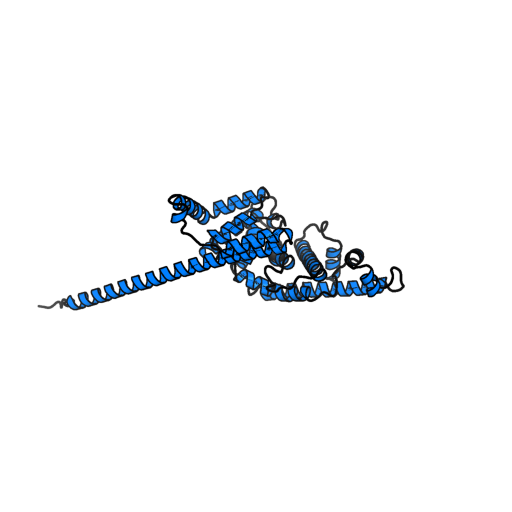1 351 ? 8.928 10.699 -14.497 1.00 83.38 351 THR A C 1
ATOM 2827 O O . THR A 1 351 ? 9.067 11.900 -14.292 1.00 83.38 351 THR A O 1
ATOM 2830 N N . LEU A 1 352 ? 7.858 10.200 -15.125 1.00 84.81 352 LEU A N 1
ATOM 2831 C CA . LEU A 1 352 ? 6.765 11.031 -15.645 1.00 84.81 352 LEU A CA 1
ATOM 2832 C C . LEU A 1 352 ? 6.171 11.921 -14.548 1.00 84.81 352 LEU A C 1
ATOM 2834 O O . LEU A 1 352 ? 5.958 13.113 -14.741 1.00 84.81 352 LEU A O 1
ATOM 2838 N N . VAL A 1 353 ? 5.983 11.358 -13.355 1.00 85.25 353 VAL A N 1
ATOM 2839 C CA . VAL A 1 353 ? 5.503 12.100 -12.185 1.00 85.25 353 VAL A CA 1
ATOM 2840 C C . VAL A 1 353 ? 6.507 13.150 -11.703 1.00 85.25 353 VAL A C 1
ATOM 2842 O O . VAL A 1 353 ? 6.096 14.236 -11.299 1.00 85.25 353 VAL A O 1
ATOM 2845 N N . SER A 1 354 ? 7.808 12.850 -11.718 1.00 81.69 354 SER A N 1
ATOM 2846 C CA . SER A 1 354 ? 8.856 13.820 -11.370 1.00 81.69 354 SER A CA 1
ATOM 2847 C C . SER A 1 354 ? 8.939 14.978 -12.372 1.00 81.69 354 SER A C 1
ATOM 2849 O O . SER A 1 354 ? 9.110 16.121 -11.944 1.00 81.69 354 SER A O 1
ATOM 2851 N N . ILE A 1 355 ? 8.768 14.700 -13.671 1.00 79.25 355 ILE A N 1
ATOM 2852 C CA . ILE A 1 355 ? 8.721 15.707 -14.745 1.00 79.25 355 ILE A CA 1
ATOM 2853 C C . ILE A 1 355 ? 7.544 16.651 -14.529 1.00 79.25 355 ILE A C 1
ATOM 2855 O O . ILE A 1 355 ? 7.731 17.862 -14.431 1.00 79.25 355 ILE A O 1
ATOM 2859 N N . GLU A 1 356 ? 6.344 16.093 -14.370 1.00 78.31 356 GLU A N 1
ATOM 2860 C CA . GLU A 1 356 ? 5.127 16.859 -14.088 1.00 78.31 356 GLU A CA 1
ATOM 2861 C C . GLU A 1 356 ? 5.244 17.671 -12.793 1.00 78.31 356 GLU A C 1
ATOM 2863 O O . GLU A 1 356 ? 4.732 18.783 -12.688 1.00 78.31 356 GLU A O 1
ATOM 2868 N N . ALA A 1 357 ? 5.958 17.153 -11.791 1.00 72.62 357 ALA A N 1
ATOM 2869 C CA . ALA A 1 357 ? 6.217 17.875 -10.553 1.00 72.62 357 ALA A CA 1
ATOM 2870 C C . ALA A 1 357 ? 7.248 19.011 -10.705 1.00 72.62 357 ALA A C 1
ATOM 2872 O O . ALA A 1 357 ? 7.370 19.812 -9.773 1.00 72.62 357 ALA A O 1
ATOM 2873 N N . GLY A 1 358 ? 7.961 19.115 -11.831 1.00 69.25 358 GLY A N 1
ATOM 2874 C CA . GLY A 1 358 ? 9.017 20.104 -12.057 1.00 69.25 358 GLY A CA 1
ATOM 2875 C C . GLY A 1 358 ? 10.241 19.900 -11.160 1.00 69.25 358 GLY A C 1
ATOM 2876 O O . GLY A 1 358 ? 10.860 20.879 -10.742 1.00 69.25 358 GLY A O 1
ATOM 2877 N N . ASP A 1 359 ? 10.541 18.652 -10.790 1.00 69.19 359 ASP A N 1
ATOM 2878 C CA . ASP A 1 359 ? 11.753 18.327 -10.037 1.00 69.19 359 ASP A CA 1
ATOM 2879 C C . ASP A 1 359 ? 13.003 18.477 -10.936 1.00 69.19 359 ASP A C 1
ATOM 2881 O O . ASP A 1 359 ? 12.919 18.354 -12.157 1.00 69.19 359 ASP A O 1
ATOM 2885 N N . ASP A 1 360 ? 14.178 18.728 -10.341 1.00 58.75 360 ASP A N 1
ATOM 2886 C CA . ASP A 1 360 ? 15.439 18.801 -11.096 1.00 58.75 360 ASP A CA 1
ATOM 2887 C C . ASP A 1 360 ? 15.701 17.480 -11.832 1.00 58.75 360 ASP A C 1
ATOM 2889 O O . ASP A 1 360 ? 15.901 16.440 -11.223 1.00 58.75 360 ASP A O 1
ATOM 2893 N N . MET A 1 361 ? 15.722 17.511 -13.158 1.00 57.88 361 MET A N 1
ATOM 2894 C CA . MET A 1 361 ? 15.819 16.314 -13.987 1.00 57.88 361 MET A CA 1
ATOM 2895 C C . MET A 1 361 ? 17.193 15.636 -13.925 1.00 57.88 361 MET A C 1
ATOM 2897 O O . MET A 1 361 ? 17.339 14.534 -14.461 1.00 57.88 361 MET A O 1
ATOM 2901 N N . SER A 1 362 ? 18.195 16.270 -13.299 1.00 56.94 362 SER A N 1
ATOM 2902 C CA . SER A 1 362 ? 19.603 15.849 -13.248 1.00 56.94 362 SER A CA 1
ATOM 2903 C C . SER A 1 362 ? 19.825 14.406 -12.768 1.00 56.94 362 SER A C 1
ATOM 2905 O O . SER A 1 362 ? 20.748 13.754 -13.254 1.00 56.94 362 SER A O 1
ATOM 2907 N N . TYR A 1 363 ? 18.950 13.880 -11.902 1.00 49.81 363 TYR A N 1
ATOM 2908 C CA . TYR A 1 363 ? 19.054 12.541 -11.304 1.00 49.81 363 TYR A CA 1
ATOM 2909 C C . TYR A 1 363 ? 18.329 11.418 -12.069 1.00 49.81 363 TYR A C 1
ATOM 2911 O O . TYR A 1 363 ? 18.425 10.253 -11.679 1.00 49.81 363 TYR A O 1
ATOM 2919 N N . LEU A 1 364 ? 17.562 11.740 -13.113 1.00 54.72 364 LEU A N 1
ATOM 2920 C CA . LEU A 1 364 ? 16.816 10.744 -13.886 1.00 54.72 364 LEU A CA 1
ATOM 2921 C C . LEU A 1 364 ? 17.722 10.038 -14.897 1.00 54.72 364 LEU A C 1
ATOM 2923 O O . LEU A 1 364 ? 18.617 10.664 -15.468 1.00 54.72 364 LEU A O 1
ATOM 2927 N N . SER A 1 365 ? 17.477 8.744 -15.131 1.00 57.66 365 SER A N 1
ATOM 2928 C CA . SER A 1 365 ? 18.224 7.981 -16.134 1.00 57.66 365 SER A CA 1
ATOM 2929 C C . SER A 1 365 ? 18.039 8.594 -17.526 1.00 57.66 365 SER A C 1
ATOM 2931 O O . SER A 1 365 ? 16.968 9.111 -17.859 1.00 57.66 365 SER A O 1
ATOM 2933 N N . SER A 1 366 ? 19.092 8.531 -18.346 1.00 60.59 366 SER A N 1
ATOM 2934 C CA . SER A 1 366 ? 19.081 8.894 -19.773 1.00 60.59 366 SER A CA 1
ATOM 2935 C C . SER A 1 366 ? 17.868 8.312 -20.499 1.00 60.59 366 SER A C 1
ATOM 2937 O O . SER A 1 366 ? 17.182 9.018 -21.236 1.00 60.59 366 SER A O 1
ATOM 2939 N N . GLU A 1 367 ? 17.556 7.054 -20.198 1.00 59.50 367 GLU A N 1
ATOM 2940 C CA . GLU A 1 367 ? 16.422 6.285 -20.712 1.00 59.50 367 GLU A CA 1
ATOM 2941 C C . GLU A 1 367 ? 15.071 6.980 -20.520 1.00 59.50 367 GLU A C 1
ATOM 2943 O O . GLU A 1 367 ? 14.239 7.018 -21.423 1.00 59.50 367 GLU A O 1
ATOM 2948 N N . ALA A 1 368 ? 14.831 7.535 -19.334 1.00 58.62 368 ALA A N 1
ATOM 2949 C CA . ALA A 1 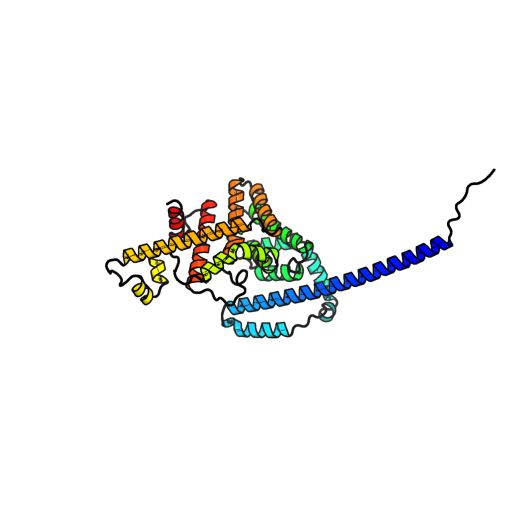368 ? 13.533 8.092 -18.993 1.00 58.62 368 ALA A CA 1
ATOM 2950 C C . ALA A 1 368 ? 13.330 9.489 -19.602 1.00 58.62 368 ALA A C 1
ATOM 2952 O O . ALA A 1 368 ? 12.204 9.861 -19.937 1.00 58.62 368 ALA A O 1
ATOM 2953 N N . ARG A 1 369 ? 14.425 10.233 -19.820 1.00 62.38 369 ARG A N 1
ATOM 2954 C CA . ARG A 1 369 ? 14.405 11.468 -20.620 1.00 62.38 369 ARG A CA 1
ATOM 2955 C C . ARG A 1 369 ? 14.119 11.163 -22.089 1.00 62.38 369 ARG A C 1
ATOM 2957 O O . ARG A 1 369 ? 13.247 11.798 -22.668 1.00 62.38 369 ARG A O 1
ATOM 2964 N N . GLN A 1 370 ? 14.768 10.142 -22.652 1.00 64.25 370 GLN A N 1
ATOM 2965 C CA . GLN A 1 370 ? 14.504 9.692 -24.024 1.00 64.25 370 GLN A CA 1
ATOM 2966 C C . GLN A 1 370 ? 13.069 9.188 -24.209 1.00 64.25 370 GLN A C 1
ATOM 2968 O O . GLN A 1 370 ? 12.461 9.454 -25.242 1.00 64.25 370 GLN A O 1
ATOM 2973 N N . PHE A 1 371 ? 12.506 8.483 -23.222 1.00 65.25 371 PHE A N 1
ATOM 2974 C CA . PHE A 1 371 ? 11.099 8.084 -23.265 1.00 65.25 371 PHE A CA 1
ATOM 2975 C C . PHE A 1 371 ? 10.182 9.306 -23.375 1.00 65.25 371 PHE A C 1
ATOM 2977 O O . PHE A 1 371 ? 9.317 9.331 -24.242 1.00 65.25 371 PHE A O 1
ATOM 2984 N N . TYR A 1 372 ? 10.407 10.332 -22.547 1.00 64.00 372 TYR A N 1
ATOM 2985 C CA . TYR A 1 372 ? 9.604 11.554 -22.567 1.00 64.00 372 TYR A CA 1
ATOM 2986 C C . TYR A 1 372 ? 9.760 12.352 -23.870 1.00 64.00 372 TYR A C 1
ATOM 2988 O O . TYR A 1 372 ? 8.768 12.747 -24.467 1.00 64.00 372 TYR A O 1
ATOM 2996 N N . GLU A 1 373 ? 10.988 12.532 -24.361 1.00 66.25 373 GLU A N 1
ATOM 2997 C CA . GLU A 1 373 ? 11.267 13.235 -25.626 1.00 66.25 373 GLU A CA 1
ATOM 2998 C C . GLU A 1 373 ? 10.648 12.554 -26.858 1.00 66.25 373 GLU A C 1
ATOM 3000 O O . GLU A 1 373 ? 10.449 13.197 -27.891 1.00 66.25 373 GLU A O 1
ATOM 3005 N N . ASN A 1 374 ? 10.359 11.255 -26.762 1.00 64.81 374 ASN A N 1
ATOM 3006 C CA . ASN A 1 374 ? 9.737 10.473 -27.824 1.00 64.81 374 ASN A CA 1
ATOM 3007 C C . ASN A 1 374 ? 8.222 10.285 -27.635 1.00 64.81 374 ASN A C 1
ATOM 3009 O O . ASN A 1 374 ? 7.610 9.674 -28.498 1.00 64.81 374 ASN A O 1
ATOM 3013 N N . LEU A 1 375 ? 7.604 10.789 -26.557 1.00 61.69 375 LEU A N 1
ATOM 3014 C CA . LEU A 1 375 ? 6.136 10.782 -26.408 1.00 61.69 375 LEU A CA 1
ATOM 3015 C C . LEU A 1 375 ? 5.445 11.781 -27.353 1.00 61.69 375 LEU A C 1
ATOM 3017 O O . LEU A 1 375 ? 4.290 11.569 -27.712 1.00 61.69 375 LEU A O 1
ATOM 3021 N N . ASP A 1 376 ? 6.146 12.851 -27.744 1.00 48.09 376 ASP A N 1
ATOM 3022 C CA . ASP A 1 376 ? 5.639 13.915 -28.627 1.00 48.09 376 ASP A CA 1
ATOM 3023 C C . ASP A 1 376 ? 5.917 13.664 -30.127 1.00 48.09 376 ASP A C 1
ATOM 3025 O O . ASP A 1 376 ? 5.563 14.493 -30.971 1.00 48.09 376 ASP A O 1
ATOM 3029 N N . LYS A 1 377 ? 6.570 12.548 -30.475 1.00 46.25 377 LYS A N 1
ATOM 3030 C CA . LYS A 1 377 ? 6.852 12.120 -31.855 1.00 46.25 377 LYS A CA 1
ATOM 3031 C C . LYS A 1 377 ? 6.022 10.896 -32.201 1.00 46.25 377 LYS A C 1
ATOM 3033 O O . LYS A 1 377 ? 5.583 10.824 -33.371 1.00 46.25 377 LYS A O 1
#

Foldseek 3Di:
DDDDPPPPPPVVVVVVVVVVVVVVVVVVVVVVVVVVVVVVVVLVVVLLVLVLVVQLLVLVVVVVVDPVCVVVSVVSVVVSVVDDDDDPCVPVNPCSVVVVVVLVVVQVCLVVVLVVLLVCLVVLHQCLVVLLCCCCPSLVLVPDVVSLVSLLVSLLSNLLCLCAVDPHNCSLLDPRRGPNLSNLVSNCQSPPLNLVLLQQLPQVLLVVLQVPPDAQLDLDPVVVVVLDDPVVLCVQQNDVPDVRSVVSSVVRNVVSLVVLVVSLVVNVVRNVVSVVSRDPSLVSSLVSQLVSNVNNVHDNQLSVLSSLLCCCSSRPLVCLQPVVSRHDPDPRDRDPRSNSSSVVSSLLSNLVSCVSNVHDCVPRDPRNVVSVVVVVD